Protein AF-0000000073189673 (afdb_homodimer)

pLDDT: mean 89.84, std 14.2, range [26.61, 98.94]

Foldseek 3Di:
DDPPDDPDPVVVVVVVVVVVVVVVVCVVPPVVVCVVDQDFAQQAQAEEEEEPLLFFLNLLLQLCCFQVRNYAYEYEYQDPVSQVVSQVVSVVNPGHYHYQHADLLDLVRLLVVLVCQCPDPSHHAHAEYEYDWAAAQFDAPVPQDPVNLVVRCSTLASSLVSNCVNHVVSCQVVLHHEYEYEAALLLQDPDHRCPRPSVSSVNVVVVQVVVVVVCVVVVRNYFYEYEYEYAEDTPNVVVVQKAKDWPVDHHHYSNVSSVQVSRCVRSSPRYHYVPPCSCCVRPPVSVVDDPVVVVVVCVHGVTDIDRHPVVVVVVVVVVD/DDPPDDPDPVVVVVVVVVVVVVVVVCCVPPVVVCVVDQDFAQQAQAEEEEEPLLFFLNLLLQLCCFQVRNYAYEYEYQDPVSQVVSQVVSVVNPGHYHYQHADLLDLVRLLVVLVCQCPDPSHHAHAEYEYDWAAAQFDAPVPQDPVNLVVRCSTLASSLVSNCVNHVVSCQVVLHHEYEYEAALLLQDPDHRCPRPSVSSVNVVVVQVVVVVVCVVVVRNYFYEYEYEYAEPTPNVVVVQKAKDWPVDHHHYSNVSSVQVSRCVRSSPRYHYVPPCSCCVRPPVSVVDDPVVVVVVCVHGVTDIDRHPVVVVVVVVVVD

Organism: Anisakis simplex (NCBI:txid6269)

Structure (mmCIF, N/CA/C/O backbone):
data_AF-0000000073189673-model_v1
#
loop_
_entity.id
_entity.type
_entity.pdbx_description
1 polymer 'Epidermal retinol dehydrogenase 2 (inferred by orthology to a human protein)'
#
loop_
_atom_site.group_PDB
_atom_site.id
_atom_site.type_symbol
_atom_site.label_atom_id
_atom_site.label_alt_id
_atom_site.label_comp_id
_atom_site.label_asym_id
_atom_site.label_entity_id
_atom_site.label_seq_id
_atom_site.pdbx_PDB_ins_code
_atom_site.Cartn_x
_atom_site.Cartn_y
_atom_site.Cartn_z
_atom_site.occupancy
_atom_site.B_iso_or_equiv
_atom_site.auth_seq_id
_atom_site.auth_comp_id
_atom_site.auth_asym_id
_atom_site.auth_atom_id
_atom_site.pdbx_PDB_model_num
ATOM 1 N N . MET A 1 1 ? -36.469 3.191 10.766 1 26.61 1 MET A N 1
ATOM 2 C CA . MET A 1 1 ? -35.25 3.543 10.055 1 26.61 1 MET A CA 1
ATOM 3 C C . MET A 1 1 ? -34.031 2.955 10.75 1 26.61 1 MET A C 1
ATOM 5 O O . MET A 1 1 ? -33.594 3.457 11.789 1 26.61 1 MET A O 1
ATOM 9 N N . GLY A 1 2 ? -33.844 1.738 10.938 1 35.44 2 GLY A N 1
ATOM 10 C CA . GLY A 1 2 ? -33.188 1.051 12.031 1 35.44 2 GLY A CA 1
ATOM 11 C C . GLY A 1 2 ? -31.672 1.286 12.039 1 35.44 2 GLY A C 1
ATOM 12 O O . GLY A 1 2 ? -31.016 1.119 11.023 1 35.44 2 GLY A O 1
ATOM 13 N N . THR A 1 3 ? -31.156 2.203 12.758 1 42.62 3 THR A N 1
ATOM 14 C CA . THR A 1 3 ? -29.797 2.625 13.086 1 42.62 3 THR A CA 1
ATOM 15 C C . THR A 1 3 ? -28.859 1.422 13.172 1 42.62 3 THR A C 1
ATOM 17 O O . THR A 1 3 ? -29.078 0.514 13.977 1 42.62 3 THR A O 1
ATOM 20 N N . ILE A 1 4 ? -28.547 0.906 12.031 1 51.66 4 ILE A N 1
ATOM 21 C CA . ILE A 1 4 ? -27.641 -0.232 12.07 1 51.66 4 ILE A CA 1
ATOM 22 C C . ILE A 1 4 ? -26.547 0.01 13.117 1 51.66 4 ILE A C 1
ATOM 24 O O . ILE A 1 4 ? -25.672 0.844 12.922 1 51.66 4 ILE A O 1
ATOM 28 N N . SER A 1 5 ? -27.031 0.071 14.414 1 60.03 5 SER A N 1
ATOM 29 C CA . SER A 1 5 ? -26.297 0.373 15.633 1 60.03 5 SER A CA 1
ATOM 30 C C . SER A 1 5 ? -25.359 -0.768 16 1 60.03 5 SER A C 1
ATOM 32 O O . SER A 1 5 ? -25.578 -1.916 15.617 1 60.03 5 SER A O 1
ATOM 34 N N . ARG A 1 6 ? -24.281 -0.411 16.609 1 69.31 6 ARG A N 1
ATOM 35 C CA . ARG A 1 6 ? -23.344 -1.297 17.281 1 69.31 6 ARG A CA 1
ATOM 36 C C . ARG A 1 6 ? -24.078 -2.279 18.188 1 69.31 6 ARG A C 1
ATOM 38 O O . ARG A 1 6 ? -25.125 -1.954 18.75 1 69.31 6 ARG A O 1
ATOM 45 N N . GLU A 1 7 ? -23.719 -3.623 18.141 1 75.06 7 GLU A N 1
ATOM 46 C CA . GLU A 1 7 ? -24.25 -4.621 19.062 1 75.06 7 GLU A CA 1
ATOM 47 C C . GLU A 1 7 ? -24.047 -4.184 20.516 1 75.06 7 GLU A C 1
ATOM 49 O O . GLU A 1 7 ? -23.109 -3.443 20.828 1 75.06 7 GLU A O 1
ATOM 54 N N . PRO A 1 8 ? -24.938 -4.531 21.312 1 83.31 8 PRO A N 1
ATOM 55 C CA . PRO A 1 8 ? -24.75 -4.223 22.734 1 83.31 8 PRO A CA 1
ATOM 56 C C . PRO A 1 8 ? -23.422 -4.738 23.281 1 83.31 8 PRO A C 1
ATOM 58 O O . PRO A 1 8 ? -22.906 -5.746 22.797 1 83.31 8 PRO A O 1
ATOM 61 N N . VAL A 1 9 ? -22.922 -4.141 24.25 1 84.44 9 VAL A N 1
ATOM 62 C CA . VAL A 1 9 ? -21.578 -4.371 24.797 1 84.44 9 VAL A CA 1
ATOM 63 C C . VAL A 1 9 ? -21.453 -5.816 25.266 1 84.44 9 VAL A C 1
ATOM 65 O O . VAL A 1 9 ? -20.438 -6.473 25.016 1 84.44 9 VAL A O 1
ATOM 68 N N . LEU A 1 10 ? -22.469 -6.363 25.922 1 86.94 10 LEU A N 1
ATOM 69 C CA . LEU A 1 10 ? -22.406 -7.723 26.453 1 86.94 10 LEU A CA 1
ATOM 70 C C . LEU A 1 10 ? -22.328 -8.742 25.312 1 86.94 10 LEU A C 1
ATOM 72 O O . LEU A 1 10 ? -21.609 -9.734 25.422 1 86.94 10 LEU A O 1
ATOM 76 N N . LYS A 1 11 ? -23.109 -8.453 24.344 1 87.31 11 LYS A N 1
ATOM 77 C CA . LYS A 1 11 ? -23.062 -9.336 23.188 1 87.31 11 LYS A CA 1
ATOM 78 C C . LYS A 1 11 ? -21.688 -9.273 22.516 1 87.31 11 LYS A C 1
ATOM 80 O O . LYS A 1 11 ? -21.172 -10.289 22.062 1 87.31 11 LYS A O 1
ATOM 85 N N . ARG A 1 12 ? -21.094 -8.094 22.469 1 87.12 12 ARG A N 1
ATOM 86 C CA . ARG A 1 12 ? -19.781 -7.934 21.875 1 87.12 12 ARG A CA 1
ATOM 87 C C . ARG A 1 12 ? -18.719 -8.695 22.656 1 87.12 12 ARG A C 1
ATOM 89 O O . ARG A 1 12 ? -17.859 -9.352 22.078 1 87.12 12 ARG A O 1
ATOM 96 N N . ILE A 1 13 ? -18.844 -8.656 23.906 1 88.12 13 ILE A N 1
ATOM 97 C CA . ILE A 1 13 ? -17.906 -9.359 24.781 1 88.12 13 ILE A CA 1
ATOM 98 C C . ILE A 1 13 ? -18.031 -10.867 24.562 1 88.12 13 ILE A C 1
ATOM 100 O O . ILE A 1 13 ? -17.031 -11.562 24.422 1 88.12 13 ILE A O 1
ATOM 104 N N . PHE A 1 14 ? -19.281 -11.297 24.516 1 88.25 14 PHE A N 1
ATOM 105 C CA . PHE A 1 14 ? -19.547 -12.711 24.266 1 88.25 14 PHE A CA 1
ATOM 106 C C . PHE A 1 14 ? -18.953 -13.141 22.922 1 88.25 14 PHE A C 1
ATOM 108 O O . PHE A 1 14 ? -18.328 -14.195 22.828 1 88.25 14 PHE A O 1
ATOM 115 N N . MET A 1 15 ? -19.125 -12.297 21.969 1 87.88 15 MET A N 1
ATOM 116 C CA . MET A 1 15 ? -18.625 -12.602 20.641 1 87.88 15 MET A CA 1
ATOM 117 C C . MET A 1 15 ? -17.109 -12.688 20.625 1 87.88 15 MET A C 1
ATOM 119 O O . MET A 1 15 ? -16.531 -13.547 19.953 1 87.88 15 MET A O 1
ATOM 123 N N . VAL A 1 16 ? -16.438 -11.852 21.375 1 87.56 16 VAL A N 1
ATOM 124 C CA . VAL A 1 16 ? -14.977 -11.828 21.438 1 87.56 16 VAL A CA 1
ATOM 125 C C . VAL A 1 16 ? -14.469 -13.094 22.141 1 87.56 16 VAL A C 1
ATOM 127 O O . VAL A 1 16 ? -13.484 -13.688 21.703 1 87.56 16 VAL A O 1
ATOM 130 N N . ILE A 1 17 ? -15.188 -13.516 23.125 1 88.44 17 ILE A N 1
ATOM 131 C CA . ILE A 1 17 ? -14.812 -14.719 23.859 1 88.44 17 ILE A CA 1
ATOM 132 C C . ILE A 1 17 ? -14.969 -15.938 22.953 1 88.44 17 ILE A C 1
ATOM 134 O O . ILE A 1 17 ? -14.062 -16.781 22.859 1 88.44 17 ILE A O 1
ATOM 138 N N . CYS A 1 18 ? -16.094 -15.992 22.297 1 89.69 18 CYS A N 1
ATOM 139 C CA . CYS A 1 18 ? -16.328 -17.094 21.375 1 89.69 18 CYS A CA 1
ATOM 140 C C . CYS A 1 18 ? -15.258 -17.109 20.281 1 89.69 18 CYS A C 1
ATOM 142 O O . CYS A 1 18 ? -14.781 -18.172 19.891 1 89.69 18 CYS A O 1
ATOM 144 N N . PHE A 1 19 ? -14.906 -15.953 19.875 1 89.25 19 PHE A N 1
ATOM 145 C CA . PHE A 1 19 ? -13.891 -15.852 18.828 1 89.25 19 PHE A CA 1
ATOM 146 C C . PHE A 1 19 ? -12.539 -16.328 19.344 1 89.25 19 PHE A C 1
ATOM 148 O O . PHE A 1 19 ? -11.766 -16.938 18.609 1 89.25 19 PHE A O 1
ATOM 155 N N . ALA A 1 20 ? -12.242 -15.984 20.531 1 89.5 20 ALA A N 1
ATOM 156 C CA . ALA A 1 20 ? -10.977 -16.422 21.109 1 89.5 20 ALA A CA 1
ATOM 157 C C . ALA A 1 20 ? -10.867 -17.938 21.109 1 89.5 20 ALA A C 1
ATOM 159 O O . ALA A 1 20 ? -9.812 -18.5 20.797 1 89.5 20 ALA A O 1
ATOM 160 N N . PHE A 1 21 ? -11.953 -18.594 21.375 1 89.69 21 PHE A N 1
ATOM 161 C CA . PHE A 1 21 ? -11.969 -20.047 21.344 1 89.69 21 PHE A CA 1
ATOM 162 C C . PHE A 1 21 ? -11.836 -20.562 19.922 1 89.69 21 PHE A C 1
ATOM 164 O O . PHE A 1 21 ? -11.109 -21.531 19.656 1 89.69 21 PHE A O 1
ATOM 171 N N . GLN A 1 22 ? -12.562 -19.922 19.125 1 89 22 GLN A N 1
ATOM 172 C CA . GLN A 1 22 ? -12.469 -20.297 17.719 1 89 22 GLN A CA 1
ATOM 173 C C . GLN A 1 22 ? -11.047 -20.094 17.188 1 89 22 GLN A C 1
ATOM 175 O O . GLN A 1 22 ? -10.555 -20.891 16.391 1 89 22 GLN A O 1
ATOM 180 N N . TYR A 1 23 ? -10.438 -19.031 17.562 1 88.56 23 TYR A N 1
ATOM 181 C CA . TYR A 1 23 ? -9.07 -18.719 17.156 1 88.56 23 TYR A CA 1
ATOM 182 C C . TYR A 1 23 ? -8.109 -19.828 17.578 1 88.56 23 TYR A C 1
ATOM 184 O O . TYR A 1 23 ? -7.316 -20.312 16.766 1 88.56 23 TYR A O 1
ATOM 192 N N . VAL A 1 24 ? -8.211 -20.172 18.797 1 88.12 24 VAL A N 1
ATOM 193 C CA . VAL A 1 24 ? -7.336 -21.219 19.328 1 88.12 24 VAL A CA 1
ATOM 194 C C . VAL A 1 24 ? -7.609 -22.531 18.609 1 88.12 24 VAL A C 1
ATOM 196 O O . VAL A 1 24 ? -6.676 -23.266 18.281 1 88.12 24 VAL A O 1
ATOM 199 N N . TYR A 1 25 ? -8.867 -22.812 18.375 1 88.81 25 TYR A N 1
ATOM 200 C CA . TYR A 1 25 ? -9.242 -24.031 17.656 1 88.81 25 TYR A CA 1
ATOM 201 C C . TYR A 1 25 ? -8.625 -24.062 16.266 1 88.81 25 TYR A C 1
ATOM 203 O O . TYR A 1 25 ? -8.039 -25.062 15.859 1 88.81 25 TYR A O 1
ATOM 211 N N . ILE A 1 26 ? -8.695 -22.969 15.617 1 87.75 26 ILE A N 1
ATOM 212 C CA . ILE A 1 26 ? -8.18 -22.891 14.258 1 87.75 26 ILE A CA 1
ATOM 213 C C . ILE A 1 26 ? -6.66 -23.016 14.273 1 87.75 26 ILE A C 1
ATOM 215 O O . ILE A 1 26 ? -6.078 -23.719 13.453 1 87.75 26 ILE A O 1
ATOM 219 N N . LEU A 1 27 ? -6.035 -22.344 15.18 1 85.81 27 LEU A N 1
ATOM 220 C CA . LEU A 1 27 ? -4.582 -22.375 15.289 1 85.81 27 LEU A CA 1
ATOM 221 C C . LEU A 1 27 ? -4.086 -23.797 15.539 1 85.81 27 LEU A C 1
ATOM 223 O O . LEU A 1 27 ? -3.145 -24.25 14.891 1 85.81 27 LEU A O 1
ATOM 227 N N . LEU A 1 28 ? -4.77 -24.516 16.391 1 85.62 28 LEU A N 1
ATOM 228 C CA . LEU A 1 28 ? -4.293 -25.812 16.844 1 85.62 28 LEU A CA 1
ATOM 229 C C . LEU A 1 28 ? -4.668 -26.906 15.852 1 85.62 28 LEU A C 1
ATOM 231 O O . LEU A 1 28 ? -3.895 -27.844 15.617 1 85.62 28 LEU A O 1
ATOM 235 N N . PHE A 1 29 ? -5.824 -26.781 15.195 1 86.06 29 PHE A N 1
ATOM 236 C CA . PHE A 1 29 ? -6.336 -27.938 14.469 1 86.06 29 PHE A CA 1
ATOM 237 C C . PHE A 1 29 ? -6.301 -27.688 12.961 1 86.06 29 PHE A C 1
ATOM 239 O O . PHE A 1 29 ? -6.422 -28.609 12.172 1 86.06 29 PHE A O 1
ATOM 246 N N . ARG A 1 30 ? -6.094 -26.531 12.586 1 81.62 30 ARG A N 1
ATOM 247 C CA . ARG A 1 30 ? -6.047 -26.25 11.148 1 81.62 30 ARG A CA 1
ATOM 248 C C . ARG A 1 30 ? -4.672 -25.734 10.734 1 81.62 30 ARG A C 1
ATOM 250 O O . ARG A 1 30 ? -4.059 -26.266 9.812 1 81.62 30 ARG A O 1
ATOM 257 N N . GLU A 1 31 ? -4.09 -24.812 11.469 1 83.88 31 GLU A N 1
ATOM 258 C CA . GLU A 1 31 ? -2.85 -24.172 11.055 1 83.88 31 GLU A CA 1
ATOM 259 C C . GLU A 1 31 ? -1.63 -24.969 11.484 1 83.88 31 GLU A C 1
ATOM 261 O O . GLU A 1 31 ? -0.701 -25.172 10.703 1 83.88 31 GLU A O 1
ATOM 266 N N . LEU A 1 32 ? -1.619 -25.359 12.695 1 80.69 32 LEU A N 1
ATOM 267 C CA . LEU A 1 32 ? -0.454 -26.062 13.227 1 80.69 32 LEU A CA 1
ATOM 268 C C . LEU A 1 32 ? -0.157 -27.328 12.43 1 80.69 32 LEU A C 1
ATOM 270 O O . LEU A 1 32 ? 0.994 -27.578 12.062 1 80.69 32 LEU A O 1
ATOM 274 N N . PRO A 1 33 ? -1.146 -28.141 12.086 1 80.31 33 PRO A N 1
ATOM 275 C CA . PRO A 1 33 ? -0.862 -29.328 11.266 1 80.31 33 PRO A CA 1
ATOM 276 C C . PRO A 1 33 ? -0.281 -28.969 9.898 1 80.31 33 PRO A C 1
ATOM 278 O O . PRO A 1 33 ? 0.53 -29.719 9.352 1 80.31 33 PRO A O 1
ATOM 281 N N . LEU A 1 34 ? -0.663 -27.875 9.352 1 79.12 34 LEU A N 1
ATOM 282 C CA . LEU A 1 34 ? -0.194 -27.438 8.039 1 79.12 34 LEU A CA 1
ATOM 283 C C . LEU A 1 34 ? 1.292 -27.094 8.078 1 79.12 34 LEU A C 1
ATOM 285 O O . LEU A 1 34 ? 1.973 -27.156 7.051 1 79.12 34 LEU A O 1
ATOM 289 N N . LEU A 1 35 ? 1.753 -26.688 9.227 1 75.88 35 LEU A N 1
ATOM 290 C CA . LEU A 1 35 ? 3.17 -26.391 9.398 1 75.88 35 LEU A CA 1
ATOM 291 C C . LEU A 1 35 ? 4.012 -27.656 9.266 1 75.88 35 LEU A C 1
ATOM 293 O O . LEU A 1 35 ? 5.168 -27.594 8.844 1 75.88 35 LEU A O 1
ATOM 297 N N . PHE A 1 36 ? 3.379 -28.781 9.594 1 77.06 36 PHE A N 1
ATOM 298 C CA . PHE A 1 36 ? 4.121 -30.047 9.602 1 77.06 36 PHE A CA 1
ATOM 299 C C . PHE A 1 36 ? 3.869 -30.828 8.32 1 77.06 36 PHE A C 1
ATOM 301 O O . PHE A 1 36 ? 4.73 -31.594 7.879 1 77.06 36 PHE A O 1
ATOM 308 N N . TYR A 1 37 ? 2.646 -30.625 7.844 1 74.5 37 TYR A N 1
ATOM 309 C CA . TYR A 1 37 ? 2.354 -31.422 6.656 1 74.5 37 TYR A CA 1
ATOM 310 C C . TYR A 1 37 ? 1.505 -30.641 5.668 1 74.5 37 TYR A C 1
ATOM 312 O O . TYR A 1 37 ? 0.364 -30.281 5.965 1 74.5 37 TYR A O 1
ATOM 320 N N . SER A 1 38 ? 2.125 -30.031 4.793 1 75.44 38 SER A N 1
ATOM 321 C CA . SER A 1 38 ? 1.361 -29.438 3.703 1 75.44 38 SER A CA 1
ATOM 322 C C . SER A 1 38 ? 1.693 -30.109 2.369 1 75.44 38 SER A C 1
ATOM 324 O O . SER A 1 38 ? 2.83 -30.031 1.9 1 75.44 38 SER A O 1
ATOM 326 N N . ALA A 1 39 ? 0.691 -30.766 1.863 1 87.25 39 ALA A N 1
ATOM 327 C CA . ALA A 1 39 ? 0.883 -31.5 0.61 1 87.25 39 ALA A CA 1
ATOM 328 C C . ALA A 1 39 ? 0.93 -30.531 -0.576 1 87.25 39 ALA A C 1
ATOM 330 O O . ALA A 1 39 ? 0.184 -29.562 -0.62 1 87.25 39 ALA A O 1
ATOM 331 N N . ARG A 1 40 ? 1.837 -30.797 -1.464 1 94.19 40 ARG A N 1
ATOM 332 C CA . ARG A 1 40 ? 1.953 -30.062 -2.715 1 94.19 40 ARG A CA 1
ATOM 333 C C . ARG A 1 40 ? 0.941 -30.562 -3.742 1 94.19 40 ARG A C 1
ATOM 335 O O . ARG A 1 40 ? 0.808 -31.766 -3.957 1 94.19 40 ARG A O 1
ATOM 342 N N . LYS A 1 41 ? 0.231 -29.703 -4.309 1 96.75 41 LYS A N 1
ATOM 343 C CA . LYS A 1 41 ? -0.631 -30.125 -5.406 1 96.75 41 LYS A CA 1
ATOM 344 C C . LYS A 1 41 ? 0.177 -30.344 -6.684 1 96.75 41 LYS A C 1
ATOM 346 O O . LYS A 1 41 ? 1.234 -29.734 -6.871 1 96.75 41 LYS A O 1
ATOM 351 N N . SER A 1 42 ? -0.334 -31.219 -7.496 1 98.06 42 SER A N 1
ATOM 352 C CA . SER A 1 42 ? 0.242 -31.406 -8.82 1 98.06 42 SER A CA 1
ATOM 353 C C . SER A 1 42 ? -0.294 -30.359 -9.805 1 98.06 42 SER A C 1
ATOM 355 O O . SER A 1 42 ? -1.478 -30.016 -9.773 1 98.06 42 SER A O 1
ATOM 357 N N . VAL A 1 43 ? 0.59 -29.906 -10.664 1 98.5 43 VAL A N 1
ATOM 358 C CA . VAL A 1 43 ? 0.158 -2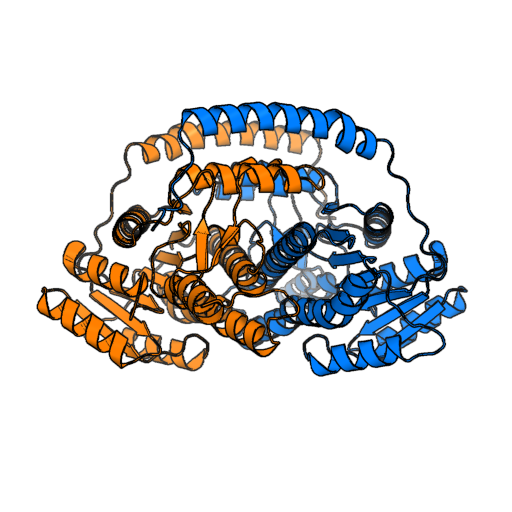8.969 -11.688 1 98.5 43 VAL A CA 1
ATOM 359 C C . VAL A 1 43 ? 0.536 -29.5 -13.07 1 98.5 43 VAL A C 1
ATOM 361 O O . VAL A 1 43 ? 0.716 -28.719 -14.016 1 98.5 43 VAL A O 1
ATOM 364 N N . THR A 1 44 ? 0.711 -30.812 -13.109 1 98.5 44 THR A N 1
ATOM 365 C CA . THR A 1 44 ? 1.03 -31.453 -14.383 1 98.5 44 THR A CA 1
ATOM 366 C C . THR A 1 44 ? -0.019 -31.125 -15.438 1 98.5 44 THR A C 1
ATOM 368 O O . THR A 1 44 ? -1.217 -31.297 -15.211 1 98.5 44 THR A O 1
ATOM 371 N N . ASN A 1 45 ? 0.377 -30.531 -16.531 1 98 45 ASN A N 1
ATOM 372 C CA . ASN A 1 45 ? -0.415 -30.188 -17.703 1 98 45 ASN A CA 1
ATOM 373 C C . ASN A 1 45 ? -1.363 -29.031 -17.422 1 98 45 ASN A C 1
ATOM 375 O O . ASN A 1 45 ? -2.258 -28.734 -18.219 1 98 45 ASN A O 1
ATOM 379 N N . GLN A 1 46 ? -1.271 -28.422 -16.203 1 98.38 46 GLN A N 1
ATOM 380 C CA . GLN A 1 46 ? -2.029 -27.203 -15.938 1 98.38 46 GLN A CA 1
ATOM 381 C C . GLN A 1 46 ? -1.358 -25.984 -16.562 1 98.38 46 GLN A C 1
ATOM 383 O O . GLN A 1 46 ? -0.151 -26 -16.812 1 98.38 46 GLN A O 1
ATOM 388 N N . ILE A 1 47 ? -2.105 -24.984 -16.812 1 98.81 47 ILE A N 1
ATOM 389 C CA . ILE A 1 47 ? -1.591 -23.797 -17.484 1 98.81 47 ILE A CA 1
ATOM 390 C C . ILE A 1 47 ? -1.226 -22.75 -16.438 1 98.81 47 ILE A C 1
ATOM 392 O O . ILE A 1 47 ? -2.07 -22.328 -15.648 1 98.81 47 ILE A O 1
ATOM 396 N N . VAL A 1 48 ? 0.043 -22.328 -16.438 1 98.94 48 VAL A N 1
ATOM 397 C CA . VAL A 1 48 ? 0.577 -21.297 -15.539 1 98.94 48 VAL A CA 1
ATOM 398 C C . VAL A 1 48 ? 1 -20.078 -16.344 1 98.94 48 VAL A C 1
ATOM 400 O O . VAL A 1 48 ? 1.842 -20.172 -17.25 1 98.94 48 VAL A O 1
ATOM 403 N N . VAL A 1 49 ? 0.382 -18.938 -16.078 1 98.94 49 VAL A N 1
ATOM 404 C CA . VAL A 1 49 ? 0.746 -17.688 -16.719 1 98.94 49 VAL A CA 1
ATOM 405 C C . VAL A 1 49 ? 1.659 -16.875 -15.812 1 98.94 49 VAL A C 1
ATOM 407 O O . VAL A 1 49 ? 1.364 -16.703 -14.625 1 98.94 49 VAL A O 1
ATOM 410 N N . ILE A 1 50 ? 2.779 -16.406 -16.344 1 98.94 50 ILE A N 1
ATOM 411 C CA . ILE A 1 50 ? 3.732 -15.609 -15.578 1 98.94 50 ILE A CA 1
ATOM 412 C C . ILE A 1 50 ? 4.004 -14.289 -16.312 1 98.94 50 ILE A C 1
ATOM 414 O O . ILE A 1 50 ? 4.527 -14.289 -17.422 1 98.94 50 ILE A O 1
ATOM 418 N N . THR A 1 51 ? 3.66 -13.156 -15.703 1 98.81 51 THR A N 1
ATOM 419 C CA . THR A 1 51 ? 4.07 -11.867 -16.266 1 98.81 51 THR A CA 1
ATOM 420 C C . THR A 1 51 ? 5.516 -11.555 -15.891 1 98.81 51 THR A C 1
ATOM 422 O O . THR A 1 51 ? 5.961 -11.867 -14.781 1 98.81 51 THR A O 1
ATOM 425 N N . GLY A 1 52 ? 6.215 -10.938 -16.812 1 97.38 52 GLY A N 1
ATOM 426 C CA . GLY A 1 52 ? 7.629 -10.703 -16.562 1 97.38 52 GLY A CA 1
ATOM 427 C C . GLY A 1 52 ? 8.438 -11.984 -16.453 1 97.38 52 GLY A C 1
ATOM 428 O O . GLY A 1 52 ? 9.297 -12.109 -15.578 1 97.38 52 GLY A O 1
ATOM 429 N N . GLY A 1 53 ? 8.133 -12.93 -17.266 1 96.25 53 GLY A N 1
ATOM 430 C CA . GLY A 1 53 ? 8.742 -14.25 -17.156 1 96.25 53 GLY A CA 1
ATOM 431 C C . GLY A 1 53 ? 10.008 -14.391 -17.969 1 96.25 53 GLY A C 1
ATOM 432 O O . GLY A 1 53 ? 10.594 -15.469 -18.031 1 96.25 53 GLY A O 1
ATOM 433 N N . GLY A 1 54 ? 10.453 -13.305 -18.594 1 94.44 54 GLY A N 1
ATOM 434 C CA . GLY A 1 54 ? 11.57 -13.391 -19.531 1 94.44 54 GLY A CA 1
ATOM 435 C C . GLY A 1 54 ? 12.922 -13.281 -18.859 1 94.44 54 GLY A C 1
ATOM 436 O O . GLY A 1 54 ? 13.945 -13.633 -19.453 1 94.44 54 GLY A O 1
ATOM 437 N N . ARG A 1 55 ? 12.977 -12.812 -17.609 1 90.81 55 ARG A N 1
ATOM 438 C CA . ARG A 1 55 ? 14.266 -12.656 -16.938 1 90.81 55 ARG A CA 1
ATOM 439 C C . ARG A 1 55 ? 14.109 -12.773 -15.422 1 90.81 55 ARG A C 1
ATOM 441 O O . ARG A 1 55 ? 12.984 -12.844 -14.914 1 90.81 55 ARG A O 1
ATOM 448 N N . GLY A 1 56 ? 15.195 -12.984 -14.781 1 92.69 56 GLY A N 1
ATOM 449 C CA . GLY A 1 56 ? 15.242 -12.938 -13.328 1 92.69 56 GLY A CA 1
ATOM 450 C C . GLY A 1 56 ? 14.367 -13.984 -12.672 1 92.69 56 GLY A C 1
ATOM 451 O O . GLY A 1 56 ? 14.445 -15.172 -13.008 1 92.69 56 GLY A O 1
ATOM 452 N N . LEU A 1 57 ? 13.656 -13.539 -11.68 1 95.56 57 LEU A N 1
ATOM 453 C CA . LEU A 1 57 ? 12.797 -14.43 -10.914 1 95.56 57 LEU A CA 1
ATOM 454 C C . LEU A 1 57 ? 11.734 -15.062 -11.812 1 95.56 57 LEU A C 1
ATOM 456 O O . LEU A 1 57 ? 11.453 -16.266 -11.695 1 95.56 57 LEU A O 1
ATOM 460 N N . GLY A 1 58 ? 11.156 -14.297 -12.734 1 97.62 58 GLY A N 1
ATOM 461 C CA . GLY A 1 58 ? 10.148 -14.812 -13.648 1 97.62 58 GLY A CA 1
ATOM 462 C C . GLY A 1 58 ? 10.641 -15.961 -14.5 1 97.62 58 GLY A C 1
ATOM 463 O O . GLY A 1 58 ? 9.953 -16.969 -14.656 1 97.62 58 GLY A O 1
ATOM 464 N N . LYS A 1 59 ? 11.82 -15.781 -15.016 1 97.56 59 LYS A N 1
ATOM 465 C CA . LYS A 1 59 ? 12.422 -16.844 -15.812 1 97.56 59 LYS A CA 1
ATOM 466 C C . LYS A 1 59 ? 12.68 -18.094 -14.969 1 97.56 59 LYS A C 1
ATOM 468 O O . LYS A 1 59 ? 12.422 -19.203 -15.422 1 97.56 59 LYS A O 1
ATOM 473 N N . GLY A 1 60 ? 13.203 -17.859 -13.773 1 97.81 60 GLY A N 1
ATOM 474 C CA . GLY A 1 60 ? 13.438 -18.984 -12.875 1 97.81 60 GLY A CA 1
ATOM 475 C C . GLY A 1 60 ? 12.172 -19.75 -12.539 1 97.81 60 GLY A C 1
ATOM 476 O O . GLY A 1 60 ? 12.18 -20.984 -12.539 1 97.81 60 GLY A O 1
ATOM 477 N N . LEU A 1 61 ? 11.086 -19.031 -12.305 1 98.69 61 LEU A N 1
ATOM 478 C CA . LEU A 1 61 ? 9.812 -19.672 -12 1 98.69 61 LEU A CA 1
ATOM 479 C C . LEU A 1 61 ? 9.273 -20.406 -13.227 1 98.69 61 LEU A C 1
ATOM 481 O O . LEU A 1 61 ? 8.758 -21.516 -13.109 1 98.69 61 LEU A O 1
ATOM 485 N N . ALA A 1 62 ? 9.398 -19.75 -14.375 1 98.81 62 ALA A N 1
ATOM 486 C CA . ALA A 1 62 ? 8.938 -20.391 -15.609 1 98.81 62 ALA A CA 1
ATOM 487 C C . ALA A 1 62 ? 9.625 -21.734 -15.828 1 98.81 62 ALA A C 1
ATOM 489 O O . ALA A 1 62 ? 8.969 -22.734 -16.109 1 98.81 62 ALA A O 1
ATOM 490 N N . LYS A 1 63 ? 10.93 -21.766 -15.656 1 98.62 63 LYS A N 1
ATOM 491 C CA . LYS A 1 63 ? 11.703 -23 -15.828 1 98.62 63 LYS A CA 1
ATOM 492 C C . LYS A 1 63 ? 11.297 -24.047 -14.805 1 98.62 63 LYS A C 1
ATOM 494 O O . LYS A 1 63 ? 11.094 -25.219 -15.164 1 98.62 63 LYS A O 1
ATOM 499 N N . GLN A 1 64 ? 11.188 -23.609 -13.586 1 98.75 64 GLN A N 1
ATOM 500 C CA . GLN A 1 64 ? 10.836 -24.531 -12.516 1 98.75 64 GLN A CA 1
ATOM 501 C C . GLN A 1 64 ? 9.469 -25.172 -12.766 1 98.75 64 GLN A C 1
ATOM 503 O O . GLN A 1 64 ? 9.328 -26.391 -12.672 1 98.75 64 GLN A O 1
ATOM 508 N N . PHE A 1 65 ? 8.453 -24.438 -13.109 1 98.88 65 PHE A N 1
ATOM 509 C CA . PHE A 1 65 ? 7.098 -24.938 -13.297 1 98.88 65 PHE A CA 1
ATOM 510 C C . PHE A 1 65 ? 7.012 -25.828 -14.531 1 98.88 65 PHE A C 1
ATOM 512 O O . PHE A 1 65 ? 6.32 -26.844 -14.523 1 98.88 65 PHE A O 1
ATOM 519 N N . ALA A 1 66 ? 7.73 -25.469 -15.57 1 98.81 66 ALA A N 1
ATOM 520 C CA . ALA A 1 66 ? 7.645 -26.203 -16.828 1 98.81 66 ALA A CA 1
ATOM 521 C C . ALA A 1 66 ? 8.422 -27.516 -16.75 1 98.81 66 ALA A C 1
ATOM 523 O O . ALA A 1 66 ? 7.926 -28.578 -17.172 1 98.81 66 ALA A O 1
ATOM 524 N N . ILE A 1 67 ? 9.641 -27.516 -16.172 1 98.56 67 ILE A N 1
ATOM 525 C CA . ILE A 1 67 ? 10.555 -28.641 -16.266 1 98.56 67 ILE A CA 1
ATOM 526 C C . ILE A 1 67 ? 10.336 -29.578 -15.078 1 98.56 67 ILE A C 1
ATOM 528 O O . ILE A 1 67 ? 10.188 -30.781 -15.25 1 98.56 67 ILE A O 1
ATOM 532 N N . LYS A 1 68 ? 10.25 -29 -13.883 1 98.31 68 LYS A N 1
ATOM 533 C CA . LYS A 1 68 ? 10.203 -29.828 -12.688 1 98.31 68 LYS A CA 1
ATOM 534 C C . LYS A 1 68 ? 8.766 -30.172 -12.305 1 98.31 68 LYS A C 1
ATOM 536 O O . LYS A 1 68 ? 8.484 -31.281 -11.836 1 98.31 68 LYS A O 1
ATOM 541 N N . GLU A 1 69 ? 7.812 -29.219 -12.531 1 98.62 69 GLU A N 1
ATOM 542 C CA . GLU A 1 69 ? 6.434 -29.453 -12.109 1 98.62 69 GLU A CA 1
ATOM 543 C C . GLU A 1 69 ? 5.555 -29.875 -13.281 1 98.62 69 GLU A C 1
ATOM 545 O O . GLU A 1 69 ? 4.375 -30.172 -13.102 1 98.62 69 GLU A O 1
ATOM 550 N N . HIS A 1 70 ? 6.082 -29.859 -14.5 1 98.62 70 HIS A N 1
ATOM 551 C CA . HIS A 1 70 ? 5.469 -30.375 -15.719 1 98.62 70 HIS A CA 1
ATOM 552 C C . HIS A 1 70 ? 4.203 -29.594 -16.062 1 98.62 70 HIS A C 1
ATOM 554 O O . HIS A 1 70 ? 3.223 -30.172 -16.547 1 98.62 70 HIS A O 1
ATOM 560 N N . ALA A 1 71 ? 4.141 -28.344 -15.703 1 98.81 71 ALA A N 1
ATOM 561 C CA . ALA A 1 71 ? 3.068 -27.453 -16.125 1 98.81 71 ALA A CA 1
ATOM 562 C C . ALA A 1 71 ? 3.312 -26.922 -17.547 1 98.81 71 ALA A C 1
ATOM 564 O O . ALA A 1 71 ? 4.414 -27.062 -18.078 1 98.81 71 ALA A O 1
ATOM 565 N N . ILE A 1 72 ? 2.301 -26.406 -18.172 1 98.88 72 ILE A N 1
ATOM 566 C CA . ILE A 1 72 ? 2.41 -25.625 -19.391 1 98.88 72 ILE A CA 1
ATOM 567 C C . ILE A 1 72 ? 2.496 -24.141 -19.047 1 98.88 72 ILE A C 1
ATOM 569 O O . ILE A 1 72 ? 1.545 -23.562 -18.516 1 98.88 72 ILE A O 1
ATOM 573 N N . VAL A 1 73 ? 3.631 -23.531 -19.422 1 98.88 73 VAL A N 1
ATOM 574 C CA . VAL A 1 73 ? 3.887 -22.172 -18.922 1 98.88 73 VAL A CA 1
ATOM 575 C C . VAL A 1 73 ? 3.699 -21.172 -20.062 1 98.88 73 VAL A C 1
ATOM 577 O O . VAL A 1 73 ? 4.215 -21.359 -21.156 1 98.88 73 VAL A O 1
ATOM 580 N N . CYS A 1 74 ? 2.904 -20.156 -19.844 1 98.94 74 CYS A N 1
ATOM 581 C CA . CYS A 1 74 ? 2.771 -19 -20.719 1 98.94 74 CYS A CA 1
ATOM 582 C C . CYS A 1 74 ? 3.531 -17.797 -20.172 1 98.94 74 CYS A C 1
ATOM 584 O O . CYS A 1 74 ? 3.168 -17.266 -19.125 1 98.94 74 CYS A O 1
ATOM 586 N N . ILE A 1 75 ? 4.555 -17.359 -20.891 1 98.81 75 ILE A N 1
ATOM 587 C CA . ILE A 1 75 ? 5.398 -16.25 -20.484 1 98.81 75 ILE A CA 1
ATOM 588 C C . ILE A 1 75 ? 4.918 -14.961 -21.156 1 98.81 75 ILE A C 1
ATOM 590 O O . ILE A 1 75 ? 4.906 -14.852 -22.375 1 98.81 75 ILE A O 1
ATOM 594 N N . LEU A 1 76 ? 4.465 -14.008 -20.375 1 98.81 76 LEU A N 1
ATOM 595 C CA . LEU A 1 76 ? 4.137 -12.664 -20.844 1 98.81 76 LEU A CA 1
ATOM 596 C C . LEU A 1 76 ? 5.254 -11.688 -20.5 1 98.81 76 LEU A C 1
ATOM 598 O O . LEU A 1 76 ? 5.629 -11.547 -19.328 1 98.81 76 LEU A O 1
ATOM 602 N N . ASP A 1 77 ? 5.773 -11.031 -21.469 1 98.38 77 ASP A N 1
ATOM 603 C CA . ASP A 1 77 ? 6.871 -10.094 -21.266 1 98.38 77 ASP A CA 1
ATOM 604 C C . ASP A 1 77 ? 6.941 -9.07 -22.391 1 98.38 77 ASP A C 1
ATOM 606 O O . ASP A 1 77 ? 6.535 -9.359 -23.531 1 98.38 77 ASP A O 1
ATOM 610 N N . ILE A 1 78 ? 7.445 -7.945 -22.062 1 97.81 78 ILE A N 1
ATOM 611 C CA . ILE A 1 78 ? 7.551 -6.895 -23.062 1 97.81 78 ILE A CA 1
ATOM 612 C C . ILE A 1 78 ? 8.781 -7.137 -23.938 1 97.81 78 ILE A C 1
ATOM 614 O O . ILE A 1 78 ? 8.812 -6.738 -25.109 1 97.81 78 ILE A O 1
ATOM 618 N N . ASN A 1 79 ? 9.797 -7.77 -23.391 1 97.12 79 ASN A N 1
ATOM 619 C CA . ASN A 1 79 ? 11.023 -8.062 -24.125 1 97.12 79 ASN A CA 1
ATOM 620 C C . ASN A 1 79 ? 10.922 -9.383 -24.891 1 97.12 79 ASN A C 1
ATOM 622 O O . ASN A 1 79 ? 11.055 -10.453 -24.297 1 97.12 79 ASN A O 1
ATOM 626 N N . GLU A 1 80 ? 10.844 -9.289 -26.109 1 97.62 80 GLU A N 1
ATOM 627 C CA . GLU A 1 80 ? 10.617 -10.461 -26.953 1 97.62 80 GLU A CA 1
ATOM 628 C C . GLU A 1 80 ? 11.828 -11.383 -26.969 1 97.62 80 GLU A C 1
ATOM 630 O O . GLU A 1 80 ? 11.68 -12.609 -26.875 1 97.62 80 GLU A O 1
ATOM 635 N N . ASN A 1 81 ? 12.984 -10.812 -27.031 1 97.56 81 ASN A N 1
ATOM 636 C CA . ASN A 1 81 ? 14.195 -11.625 -27.078 1 97.56 81 ASN A CA 1
ATOM 637 C C . ASN A 1 81 ? 14.375 -12.453 -25.812 1 97.56 81 ASN A C 1
ATOM 639 O O . ASN A 1 81 ? 14.633 -13.656 -25.891 1 97.56 81 ASN A O 1
ATOM 643 N N . ASP A 1 82 ? 14.234 -11.82 -24.672 1 95.81 82 ASP A N 1
ATOM 644 C CA . ASP A 1 82 ? 14.352 -12.516 -23.391 1 95.81 82 ASP A CA 1
ATOM 645 C C . ASP A 1 82 ? 13.289 -13.609 -23.266 1 95.81 82 ASP A C 1
ATOM 647 O O . ASP A 1 82 ? 13.578 -14.703 -22.781 1 95.81 82 ASP A O 1
ATOM 651 N N . GLY A 1 83 ? 12.086 -13.305 -23.703 1 97.75 83 GLY A N 1
ATOM 652 C CA . GLY A 1 83 ? 10.977 -14.25 -23.625 1 97.75 83 GLY A CA 1
ATOM 653 C C . GLY A 1 83 ? 11.172 -15.477 -24.484 1 97.75 83 GLY A C 1
ATOM 654 O O . GLY A 1 83 ? 10.992 -16.609 -24.031 1 97.75 83 GLY A O 1
ATOM 655 N N . LEU A 1 84 ? 11.594 -15.281 -25.703 1 98 84 LEU A N 1
ATOM 656 C CA . LEU A 1 84 ? 11.789 -16.375 -26.641 1 98 84 LEU A CA 1
ATOM 657 C C . LEU A 1 84 ? 12.977 -17.25 -26.219 1 98 84 LEU A C 1
ATOM 659 O O . LEU A 1 84 ? 12.945 -18.469 -26.391 1 98 84 LEU A O 1
ATOM 663 N N . GLU A 1 85 ? 13.969 -16.594 -25.719 1 97.56 85 GLU A N 1
ATOM 664 C CA . GLU A 1 85 ? 15.109 -17.344 -25.188 1 97.56 85 GLU A CA 1
ATOM 665 C C . GLU A 1 85 ? 14.688 -18.234 -24.031 1 97.56 85 GLU A C 1
ATOM 667 O O . GLU A 1 85 ? 15.109 -19.391 -23.953 1 97.56 85 GLU A O 1
ATOM 672 N N . SER A 1 86 ? 13.891 -17.688 -23.141 1 97.5 86 SER A N 1
ATOM 673 C CA . SER A 1 86 ? 13.391 -18.469 -22.016 1 97.5 86 SER A CA 1
ATOM 674 C C . SER A 1 86 ? 12.578 -19.672 -22.5 1 97.5 86 SER A C 1
ATOM 676 O O . SER A 1 86 ? 12.742 -20.781 -21.984 1 97.5 86 SER A O 1
ATOM 678 N N . VAL A 1 87 ? 11.75 -19.516 -23.484 1 98.5 87 VAL A N 1
ATOM 679 C CA . VAL A 1 87 ? 10.93 -20.594 -24.031 1 98.5 87 VAL A CA 1
ATOM 680 C C . VAL A 1 87 ? 11.82 -21.656 -24.656 1 98.5 87 VAL A C 1
ATOM 682 O O . VAL A 1 87 ? 11.625 -22.859 -24.438 1 98.5 87 VAL A O 1
ATOM 685 N N . SER A 1 88 ? 12.812 -21.203 -25.422 1 98.31 88 SER A N 1
ATOM 686 C CA . SER A 1 88 ? 13.719 -22.141 -26.078 1 98.31 88 SER A CA 1
ATOM 687 C C . SER A 1 88 ? 14.453 -23.016 -25.062 1 98.31 88 SER A C 1
ATOM 689 O O . SER A 1 88 ? 14.57 -24.219 -25.25 1 98.31 88 SER A O 1
ATOM 691 N N . GLU A 1 89 ? 14.93 -22.406 -24.047 1 97.94 89 GLU A N 1
ATOM 692 C CA . GLU A 1 89 ? 15.641 -23.141 -23 1 97.94 89 GLU A CA 1
ATOM 693 C C . GLU A 1 89 ? 14.734 -24.172 -22.328 1 97.94 89 GLU A C 1
ATOM 695 O O . GLU A 1 89 ? 15.164 -25.297 -22.062 1 97.94 89 GLU A O 1
ATOM 700 N N . ILE A 1 90 ? 13.516 -23.812 -22.078 1 98.56 90 ILE A N 1
ATOM 701 C CA . ILE A 1 90 ? 12.555 -24.688 -21.422 1 98.56 90 ILE A CA 1
ATOM 702 C C . ILE A 1 90 ? 12.227 -25.875 -22.328 1 98.56 90 ILE A C 1
ATOM 704 O O . ILE A 1 90 ? 12.25 -27.031 -21.875 1 98.56 90 ILE A O 1
ATOM 708 N N . VAL A 1 91 ? 11.977 -25.609 -23.594 1 98.38 91 VAL A N 1
ATOM 709 C CA . VAL A 1 91 ? 11.602 -26.656 -24.547 1 98.38 91 VAL A CA 1
ATOM 710 C C . VAL A 1 91 ? 12.773 -27.609 -24.766 1 98.38 91 VAL A C 1
ATOM 712 O O . VAL A 1 91 ? 12.586 -28.812 -24.844 1 98.38 91 VAL A O 1
ATOM 715 N N . ASP A 1 92 ? 13.945 -27.047 -24.812 1 98.25 92 ASP A N 1
ATOM 716 C CA . ASP A 1 92 ? 15.148 -27.844 -25 1 98.25 92 ASP A CA 1
ATOM 717 C C . ASP A 1 92 ? 15.336 -28.828 -23.844 1 98.25 92 ASP A C 1
ATOM 719 O O . ASP A 1 92 ? 15.914 -29.906 -24.031 1 98.25 92 ASP A O 1
ATOM 723 N N . GLU A 1 93 ? 14.844 -28.469 -22.719 1 98.06 93 GLU A N 1
ATOM 724 C CA . GLU A 1 93 ? 15 -29.328 -21.547 1 98.06 93 GLU A CA 1
ATOM 725 C C . GLU A 1 93 ? 13.773 -30.203 -21.344 1 98.06 93 GLU A C 1
ATOM 727 O O . GLU A 1 93 ? 13.648 -30.875 -20.297 1 98.06 93 GLU A O 1
ATOM 732 N N . GLY A 1 94 ? 12.797 -30.172 -22.25 1 97.88 94 GLY A N 1
ATOM 733 C CA . GLY A 1 94 ? 11.68 -31.109 -22.234 1 97.88 94 GLY A CA 1
ATOM 734 C C . GLY A 1 94 ? 10.414 -30.5 -21.656 1 97.88 94 GLY A C 1
ATOM 735 O O . GLY A 1 94 ? 9.414 -31.203 -21.484 1 97.88 94 GLY A O 1
ATOM 736 N N . GLY A 1 95 ? 10.445 -29.234 -21.328 1 98.44 95 GLY A N 1
ATOM 737 C CA . GLY A 1 95 ? 9.258 -28.578 -20.812 1 98.44 95 GLY A CA 1
ATOM 738 C C . GLY A 1 95 ? 8.383 -27.984 -21.906 1 98.44 95 GLY A C 1
ATOM 739 O O . GLY A 1 95 ? 8.719 -28.078 -23.078 1 98.44 95 GLY A O 1
ATOM 740 N N . GLN A 1 96 ? 7.254 -27.484 -21.516 1 98.56 96 GLN A N 1
ATOM 741 C CA . GLN A 1 96 ? 6.332 -26.797 -22.422 1 98.56 96 GLN A CA 1
ATOM 742 C C . GLN A 1 96 ? 6.156 -25.328 -22.031 1 98.56 96 GLN A C 1
ATOM 744 O O . GLN A 1 96 ? 5.82 -25.031 -20.891 1 98.56 96 GLN A O 1
ATOM 749 N N . ALA A 1 97 ? 6.398 -24.5 -22.953 1 98.69 97 ALA A N 1
ATOM 750 C CA . ALA A 1 97 ? 6.254 -23.062 -22.688 1 98.69 97 ALA A CA 1
ATOM 751 C C . ALA A 1 97 ? 5.898 -22.312 -23.969 1 98.69 97 ALA A C 1
ATOM 753 O O . ALA A 1 97 ? 6.273 -22.719 -25.062 1 98.69 97 ALA A O 1
ATOM 754 N N . TYR A 1 98 ? 5.176 -21.266 -23.844 1 98.62 98 TYR A N 1
ATOM 755 C CA . TYR A 1 98 ? 4.781 -20.344 -24.906 1 98.62 98 TYR A CA 1
ATOM 756 C C . TYR A 1 98 ? 5.09 -18.906 -24.516 1 98.62 98 TYR A C 1
ATOM 758 O O . TYR A 1 98 ? 5.02 -18.547 -23.344 1 98.62 98 TYR A O 1
ATOM 766 N N . PHE A 1 99 ? 5.445 -18.109 -25.5 1 98.56 99 PHE A N 1
ATOM 767 C CA . PHE A 1 99 ? 5.738 -16.703 -25.266 1 98.56 99 PHE A CA 1
ATOM 768 C C . PHE A 1 99 ? 4.656 -15.812 -25.859 1 98.56 99 PHE A C 1
ATOM 770 O O . PHE A 1 99 ? 4.172 -16.078 -26.969 1 98.56 99 PHE A O 1
ATOM 777 N N . PHE A 1 100 ? 4.234 -14.805 -25.172 1 98.62 100 PHE A N 1
ATOM 778 C CA . PHE A 1 100 ? 3.322 -13.758 -25.609 1 98.62 100 PHE A CA 1
ATOM 779 C C . PHE A 1 100 ? 3.904 -12.375 -25.312 1 98.62 100 PHE A C 1
ATOM 781 O O . PHE A 1 100 ? 4.184 -12.039 -24.172 1 98.62 100 PHE A O 1
ATOM 788 N N . LYS A 1 101 ? 4.152 -11.586 -26.344 1 98.56 101 LYS A N 1
ATOM 789 C CA . LYS A 1 101 ? 4.598 -10.211 -26.141 1 98.56 101 LYS A CA 1
ATOM 790 C C . LYS A 1 101 ? 3.516 -9.391 -25.438 1 98.56 101 LYS A C 1
ATOM 792 O O . LYS A 1 101 ? 2.383 -9.312 -25.922 1 98.56 101 LYS A O 1
ATOM 797 N N . CYS A 1 102 ? 3.906 -8.781 -24.312 1 98.62 102 CYS A N 1
ATOM 798 C CA . CYS A 1 102 ? 2.885 -8.125 -23.516 1 98.62 102 CYS A CA 1
ATOM 799 C C . CYS A 1 102 ? 3.471 -6.938 -22.75 1 98.62 102 CYS A C 1
ATOM 801 O O . CYS A 1 102 ? 4.457 -7.086 -22.031 1 98.62 102 CYS A O 1
ATOM 803 N N . ASP A 1 103 ? 2.924 -5.82 -22.969 1 98.69 103 ASP A N 1
ATOM 804 C CA . ASP A 1 103 ? 3.131 -4.684 -22.078 1 98.69 103 ASP A CA 1
ATOM 805 C C . ASP A 1 103 ? 2.074 -4.656 -20.969 1 98.69 103 ASP A C 1
ATOM 807 O O . ASP A 1 103 ? 0.933 -4.258 -21.203 1 98.69 103 ASP A O 1
ATOM 811 N N . VAL A 1 104 ? 2.498 -4.984 -19.766 1 98.69 104 VAL A N 1
ATOM 812 C CA . VAL A 1 104 ? 1.524 -5.16 -18.688 1 98.69 104 VAL A CA 1
ATOM 813 C C . VAL A 1 104 ? 0.938 -3.805 -18.297 1 98.69 104 VAL A C 1
ATOM 815 O O . VAL A 1 104 ? -0.098 -3.738 -17.641 1 98.69 104 VAL A O 1
ATOM 818 N N . SER A 1 105 ? 1.643 -2.691 -18.625 1 98.25 105 SER A N 1
ATOM 819 C CA . SER A 1 105 ? 1.14 -1.36 -18.312 1 98.25 105 SER A CA 1
ATOM 820 C C . SER A 1 105 ? 0.011 -0.951 -19.25 1 98.25 105 SER A C 1
ATOM 822 O O . SER A 1 105 ? -0.617 0.092 -19.047 1 98.25 105 SER A O 1
ATOM 824 N N . ASP A 1 106 ? -0.233 -1.723 -20.266 1 98.44 106 ASP A N 1
ATOM 825 C CA . ASP A 1 106 ? -1.31 -1.517 -21.234 1 98.44 106 ASP A CA 1
ATOM 826 C C . ASP A 1 106 ? -2.396 -2.578 -21.078 1 98.44 106 ASP A C 1
ATOM 828 O O . ASP A 1 106 ? -2.201 -3.734 -21.453 1 98.44 106 ASP A O 1
ATOM 832 N N . SER A 1 107 ? -3.545 -2.145 -20.594 1 98.31 107 SER A N 1
ATOM 833 C CA . SER A 1 107 ? -4.621 -3.082 -20.281 1 98.31 107 SER A CA 1
ATOM 834 C C . SER A 1 107 ? -5.047 -3.861 -21.531 1 98.31 107 SER A C 1
ATOM 836 O O . SER A 1 107 ? -5.367 -5.051 -21.438 1 98.31 107 SER A O 1
ATOM 838 N N . GLU A 1 108 ? -5.09 -3.242 -22.656 1 98.31 108 GLU A N 1
ATOM 839 C CA . GLU A 1 108 ? -5.492 -3.908 -23.891 1 98.31 108 GLU A CA 1
ATOM 840 C C . GLU A 1 108 ? -4.473 -4.969 -24.297 1 98.31 108 GLU A C 1
ATOM 842 O O . GLU A 1 108 ? -4.84 -6.016 -24.828 1 98.31 108 GLU A O 1
ATOM 847 N N . SER A 1 109 ? -3.213 -4.66 -24.078 1 98.62 109 SER A N 1
ATOM 848 C CA . SER A 1 109 ? -2.162 -5.633 -24.359 1 98.62 109 SER A CA 1
ATOM 849 C C . SER A 1 109 ? -2.348 -6.902 -23.531 1 98.62 109 SER A C 1
ATOM 851 O O . SER A 1 109 ? -2.24 -8.008 -24.062 1 98.62 109 SER A O 1
ATOM 853 N N . VAL A 1 110 ? -2.691 -6.793 -22.297 1 98.75 110 VAL A N 1
ATOM 854 C CA . VAL A 1 110 ? -2.865 -7.93 -21.391 1 98.75 110 VAL A CA 1
ATOM 855 C C . VAL A 1 110 ? -4.102 -8.727 -21.797 1 98.75 110 VAL A C 1
ATOM 857 O O . VAL A 1 110 ? -4.062 -9.953 -21.875 1 98.75 110 VAL A O 1
ATOM 860 N N . ARG A 1 111 ? -5.152 -8.023 -22.078 1 98.31 111 ARG A N 1
ATOM 861 C CA . ARG A 1 111 ? -6.395 -8.68 -22.469 1 98.31 111 ARG A CA 1
ATOM 862 C C . ARG A 1 111 ? -6.215 -9.453 -23.781 1 98.31 111 ARG A C 1
ATOM 864 O O . ARG A 1 111 ? -6.781 -10.539 -23.938 1 98.31 111 ARG A O 1
ATOM 871 N N . ALA A 1 112 ? -5.52 -8.844 -24.672 1 98.5 112 ALA A N 1
ATOM 872 C CA . ALA A 1 112 ? -5.262 -9.516 -25.953 1 98.5 112 ALA A CA 1
ATOM 873 C C . ALA A 1 112 ? -4.48 -10.812 -25.734 1 98.5 112 ALA A C 1
ATOM 875 O O . ALA A 1 112 ? -4.758 -11.828 -26.375 1 98.5 112 ALA A O 1
ATOM 876 N N . CYS A 1 113 ? -3.516 -10.781 -24.859 1 98.56 113 CYS A N 1
ATOM 877 C CA . CYS A 1 113 ? -2.758 -11.977 -24.516 1 98.56 113 CYS A CA 1
ATOM 878 C C . CYS A 1 113 ? -3.66 -13.039 -23.891 1 98.56 113 CYS A C 1
ATOM 880 O O . CYS A 1 113 ? -3.584 -14.219 -24.25 1 98.56 113 CYS A O 1
ATOM 882 N N . ALA A 1 114 ? -4.5 -12.648 -22.953 1 98.69 114 ALA A N 1
ATOM 883 C CA . ALA A 1 114 ? -5.434 -13.578 -22.312 1 98.69 114 ALA A CA 1
ATOM 884 C C . ALA A 1 114 ? -6.344 -14.234 -23.344 1 98.69 114 ALA A C 1
ATOM 886 O O . ALA A 1 114 ? -6.543 -15.445 -23.328 1 98.69 114 ALA A O 1
ATOM 887 N N . LYS A 1 115 ? -6.855 -13.406 -24.281 1 98.25 115 LYS A N 1
ATOM 888 C CA . LYS A 1 115 ? -7.727 -13.93 -25.328 1 98.25 115 LYS A CA 1
ATOM 889 C C . LYS A 1 115 ? -7.004 -14.961 -26.188 1 98.25 115 LYS A C 1
ATOM 891 O O . LYS A 1 115 ? -7.574 -15.992 -26.547 1 98.25 115 LYS A O 1
ATOM 896 N N . SER A 1 116 ? -5.789 -14.641 -26.516 1 98.44 116 SER A N 1
ATOM 897 C CA . SER A 1 116 ? -4.988 -15.562 -27.312 1 98.44 116 SER A CA 1
ATOM 898 C C . SER A 1 116 ? -4.766 -16.875 -26.594 1 98.44 116 SER A C 1
ATOM 900 O O . SER A 1 116 ? -4.801 -17.953 -27.203 1 98.44 116 SER A O 1
ATOM 902 N N . ILE A 1 117 ? -4.547 -16.844 -25.312 1 98.56 117 ILE A N 1
ATOM 903 C CA . ILE A 1 117 ? -4.328 -18.031 -24.5 1 98.56 117 ILE A CA 1
ATOM 904 C C . ILE A 1 117 ? -5.613 -18.859 -24.438 1 98.56 117 ILE A C 1
ATOM 906 O O . ILE A 1 117 ? -5.594 -20.078 -24.672 1 98.56 117 ILE A O 1
ATOM 910 N N . TYR A 1 118 ? -6.715 -18.234 -24.219 1 97.88 118 TYR A N 1
ATOM 911 C CA 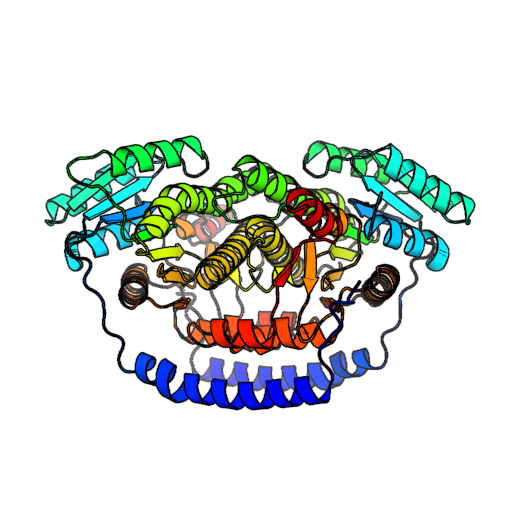. TYR A 1 118 ? -8 -18.906 -24.078 1 97.88 118 TYR A CA 1
ATOM 912 C C . TYR A 1 118 ? -8.422 -19.547 -25.391 1 97.88 118 TYR A C 1
ATOM 914 O O . TYR A 1 118 ? -9.078 -20.594 -25.391 1 97.88 118 TYR A O 1
ATOM 922 N N . SER A 1 119 ? -8.047 -18.922 -26.469 1 97 119 SER A N 1
ATOM 923 C CA . SER A 1 119 ? -8.516 -19.375 -27.766 1 97 119 SER A CA 1
ATOM 924 C C . SER A 1 119 ? -7.574 -20.422 -28.375 1 97 119 SER A C 1
ATOM 926 O O . SER A 1 119 ? -7.891 -21.047 -29.375 1 97 119 SER A O 1
ATOM 928 N N . SER A 1 120 ? -6.434 -20.562 -27.75 1 96.25 120 SER A N 1
ATOM 929 C CA . SER A 1 120 ? -5.449 -21.5 -28.281 1 96.25 120 SER A CA 1
ATOM 930 C C . SER A 1 120 ? -5.902 -22.938 -28.078 1 96.25 120 SER A C 1
ATOM 932 O O . SER A 1 120 ? -6.281 -23.328 -26.969 1 96.25 120 SER A O 1
ATOM 934 N N . PRO A 1 121 ? -5.82 -23.797 -29.062 1 94 121 PRO A N 1
ATOM 935 C CA . PRO A 1 121 ? -6.188 -25.203 -28.922 1 94 121 PRO A CA 1
ATOM 936 C C . PRO A 1 121 ? -5.254 -25.969 -27.984 1 94 121 PRO A C 1
ATOM 938 O O . PRO A 1 121 ? -5.664 -26.953 -27.375 1 94 121 PRO A O 1
ATOM 941 N N . GLU A 1 122 ? -4.008 -25.484 -27.891 1 93.44 122 GLU A N 1
ATOM 942 C CA . GLU A 1 122 ? -2.992 -26.156 -27.078 1 93.44 122 GLU A CA 1
ATOM 943 C C . GLU A 1 122 ? -3.08 -25.703 -25.625 1 93.44 122 GLU A C 1
ATOM 945 O O . GLU A 1 122 ? -2.502 -26.344 -24.734 1 93.44 122 GLU A O 1
ATOM 950 N N . LEU A 1 123 ? -3.701 -24.625 -25.406 1 96.75 123 LEU A N 1
ATOM 951 C CA . LEU A 1 123 ? -3.777 -24.047 -24.062 1 96.75 123 LEU A CA 1
ATOM 952 C C . LEU A 1 123 ? -5.215 -24.047 -23.562 1 96.75 123 LEU A C 1
ATOM 954 O O . LEU A 1 123 ? -5.863 -25.094 -23.5 1 96.75 123 LEU A O 1
ATOM 958 N N . GLY A 1 124 ? -5.855 -22.906 -23.156 1 95.5 124 GLY A N 1
ATOM 959 C CA . GLY A 1 124 ? -7.207 -22.828 -22.625 1 95.5 124 GLY A CA 1
ATOM 960 C C . GLY A 1 124 ? -7.289 -22.078 -21.312 1 95.5 124 GLY A C 1
ATOM 961 O O . GLY A 1 124 ? -6.77 -20.969 -21.188 1 95.5 124 GLY A O 1
ATOM 962 N N . HIS A 1 125 ? -7.918 -22.844 -20.375 1 96.69 125 HIS A N 1
ATOM 963 C CA . HIS A 1 125 ? -8.164 -22.188 -19.094 1 96.69 125 HIS A CA 1
ATOM 964 C C . HIS A 1 125 ? -6.887 -22.078 -18.266 1 96.69 125 HIS A C 1
ATOM 966 O O . HIS A 1 125 ? -6.102 -23.031 -18.203 1 96.69 125 HIS A O 1
ATOM 972 N N . VAL A 1 126 ? -6.723 -20.953 -17.641 1 98.62 126 VAL A N 1
ATOM 973 C CA . VAL A 1 126 ? -5.527 -20.703 -16.844 1 98.62 126 VAL A CA 1
ATOM 974 C C . VAL A 1 126 ? -5.762 -21.172 -15.406 1 98.62 126 VAL A C 1
ATOM 976 O O . VAL A 1 126 ? -6.754 -20.797 -14.773 1 98.62 126 VAL A O 1
ATOM 979 N N . ASP A 1 127 ? -4.832 -21.906 -14.922 1 98.75 127 ASP A N 1
ATOM 980 C CA . ASP A 1 127 ? -4.98 -22.5 -13.594 1 98.75 127 ASP A CA 1
ATOM 981 C C . ASP A 1 127 ? -4.258 -21.656 -12.539 1 98.75 127 ASP A C 1
ATOM 983 O O . ASP A 1 127 ? -4.719 -21.562 -11.406 1 98.75 127 ASP A O 1
ATOM 987 N N . ILE A 1 128 ? -3.092 -21.109 -12.891 1 98.94 128 ILE A N 1
ATOM 988 C CA . ILE A 1 128 ? -2.312 -20.281 -11.984 1 98.94 128 ILE A CA 1
ATOM 989 C C . ILE A 1 128 ? -1.834 -19.031 -12.711 1 98.94 128 ILE A C 1
ATOM 991 O O . ILE A 1 128 ? -1.266 -19.109 -13.797 1 98.94 128 ILE A O 1
ATOM 995 N N . LEU A 1 129 ? -2.152 -17.891 -12.188 1 98.94 129 LEU A N 1
ATOM 996 C CA . LEU A 1 129 ? -1.61 -16.609 -12.633 1 98.94 129 LEU A CA 1
ATOM 997 C C . LEU A 1 129 ? -0.559 -16.094 -11.656 1 98.94 129 LEU A C 1
ATOM 999 O O . LEU A 1 129 ? -0.845 -15.906 -10.469 1 98.94 129 LEU A O 1
ATOM 1003 N N . ILE A 1 130 ? 0.669 -15.938 -12.125 1 98.94 130 ILE A N 1
ATOM 1004 C CA . ILE A 1 130 ? 1.742 -15.359 -11.32 1 98.94 130 ILE A CA 1
ATOM 1005 C C . ILE A 1 130 ? 2.059 -13.953 -11.812 1 98.94 130 ILE A C 1
ATOM 1007 O O . ILE A 1 130 ? 2.684 -13.773 -12.859 1 98.94 130 ILE A O 1
ATOM 1011 N N . CYS A 1 131 ? 1.601 -12.984 -11.078 1 98.88 131 CYS A N 1
ATOM 1012 C CA . CYS A 1 131 ? 1.946 -11.594 -11.344 1 98.88 131 CYS A CA 1
ATOM 1013 C C . CYS A 1 131 ? 3.332 -11.266 -10.797 1 98.88 131 CYS A C 1
ATOM 1015 O O . CYS A 1 131 ? 3.521 -11.172 -9.586 1 98.88 131 CYS A O 1
ATOM 1017 N N . ASN A 1 132 ? 4.254 -10.977 -11.703 1 98.12 132 ASN A N 1
ATOM 1018 C CA . ASN A 1 132 ? 5.66 -10.852 -11.328 1 98.12 132 ASN A CA 1
ATOM 1019 C C . ASN A 1 132 ? 6.316 -9.648 -11.992 1 98.12 132 ASN A C 1
ATOM 1021 O O . ASN A 1 132 ? 7.301 -9.109 -11.477 1 98.12 132 ASN A O 1
ATOM 1025 N N . ALA A 1 133 ? 5.82 -9.141 -13.141 1 97.06 133 ALA A N 1
ATOM 1026 C CA . ALA A 1 133 ? 6.426 -8.039 -13.883 1 97.06 133 ALA A CA 1
ATOM 1027 C C . ALA A 1 133 ? 6.527 -6.789 -13.023 1 97.06 133 ALA A C 1
ATOM 1029 O O . ALA A 1 133 ? 5.535 -6.344 -12.445 1 97.06 133 ALA A O 1
ATOM 1030 N N . ALA A 1 134 ? 7.734 -6.238 -12.938 1 95.38 134 ALA A N 1
ATOM 1031 C CA . ALA A 1 134 ? 7.938 -5.035 -12.141 1 95.38 134 ALA A CA 1
ATOM 1032 C C . ALA A 1 134 ? 9.164 -4.262 -12.609 1 95.38 134 ALA A C 1
ATOM 1034 O O . ALA A 1 134 ? 10.062 -4.828 -13.234 1 95.38 134 ALA A O 1
ATOM 1035 N N . VAL A 1 135 ? 9.148 -3.014 -12.367 1 93.94 135 VAL A N 1
ATOM 1036 C CA . VAL A 1 135 ? 10.328 -2.166 -12.547 1 93.94 135 VAL A CA 1
ATOM 1037 C C . VAL A 1 135 ? 10.797 -1.64 -11.195 1 93.94 135 VAL A C 1
ATOM 1039 O O . VAL A 1 135 ? 10.008 -1.535 -10.25 1 93.94 135 VAL A O 1
ATOM 1042 N N . LEU A 1 136 ? 12.055 -1.409 -11.102 1 90.75 136 LEU A N 1
ATOM 1043 C CA . LEU A 1 136 ? 12.656 -0.855 -9.891 1 90.75 136 LEU A CA 1
ATOM 1044 C C . LEU A 1 136 ? 13.227 0.533 -10.156 1 90.75 136 LEU A C 1
ATOM 1046 O O . LEU A 1 136 ? 14.164 0.685 -10.938 1 90.75 136 LEU A O 1
ATOM 1050 N N . ARG A 1 137 ? 12.609 1.501 -9.633 1 90.31 137 ARG A N 1
ATOM 1051 C CA . ARG A 1 137 ? 13.125 2.865 -9.609 1 90.31 137 ARG A CA 1
ATOM 1052 C C . ARG A 1 137 ? 13.562 3.262 -8.203 1 90.31 137 ARG A C 1
ATOM 1054 O O . ARG A 1 137 ? 12.734 3.404 -7.301 1 90.31 137 ARG A O 1
ATOM 1061 N N . MET A 1 138 ? 14.867 3.477 -8.031 1 90.62 138 MET A N 1
ATOM 1062 C CA . MET A 1 138 ? 15.422 3.828 -6.723 1 90.62 138 MET A CA 1
ATOM 1063 C C . MET A 1 138 ? 15.906 5.273 -6.711 1 90.62 138 MET A C 1
ATOM 1065 O O . MET A 1 138 ? 16.516 5.734 -7.676 1 90.62 138 MET A O 1
ATOM 1069 N N . GLY A 1 139 ? 15.617 5.984 -5.676 1 92.25 139 GLY A N 1
ATOM 1070 C CA . GLY A 1 139 ? 16.016 7.367 -5.488 1 92.25 139 GLY A CA 1
ATOM 1071 C C . GLY A 1 139 ? 15.242 8.078 -4.395 1 92.25 139 GLY A C 1
ATOM 1072 O O . GLY A 1 139 ? 14.258 7.539 -3.883 1 92.25 139 GLY A O 1
ATOM 1073 N N . THR A 1 140 ? 15.742 9.195 -4.012 1 94.56 140 THR A N 1
ATOM 1074 C CA . THR A 1 140 ? 14.984 10.023 -3.078 1 94.56 140 THR A CA 1
ATOM 1075 C C . THR A 1 140 ? 13.727 10.57 -3.742 1 94.56 140 THR A C 1
ATOM 1077 O O . THR A 1 140 ? 13.586 10.508 -4.965 1 94.56 140 THR A O 1
ATOM 1080 N N . VAL A 1 141 ? 12.812 11.086 -2.928 1 96.19 141 VAL A N 1
ATOM 1081 C CA . VAL A 1 141 ? 11.539 11.602 -3.424 1 96.19 141 VAL A CA 1
ATOM 1082 C C . VAL A 1 141 ? 11.789 12.727 -4.426 1 96.19 141 VAL A C 1
ATOM 1084 O O . VAL A 1 141 ? 11.109 12.812 -5.453 1 96.19 141 VAL A O 1
ATOM 1087 N N . LEU A 1 142 ? 12.797 13.539 -4.191 1 95.31 142 LEU A N 1
ATOM 1088 C CA . LEU A 1 142 ? 13.062 14.68 -5.055 1 95.31 142 LEU A CA 1
ATOM 1089 C C . LEU A 1 142 ? 13.891 14.266 -6.266 1 95.31 142 LEU A C 1
ATOM 1091 O O . LEU A 1 142 ? 13.797 14.883 -7.328 1 95.31 142 LEU A O 1
ATOM 1095 N N . ASP A 1 143 ? 14.68 13.18 -6.133 1 94.81 143 ASP A N 1
ATOM 1096 C CA . ASP A 1 143 ? 15.547 12.734 -7.219 1 94.81 143 ASP A CA 1
ATOM 1097 C C . ASP A 1 143 ? 14.758 11.953 -8.266 1 94.81 143 ASP A C 1
ATOM 1099 O O . ASP A 1 143 ? 15.086 11.984 -9.453 1 94.81 143 ASP A O 1
ATOM 1103 N N . LEU A 1 144 ? 13.773 11.25 -7.867 1 96.56 144 LEU A N 1
ATOM 1104 C CA . LEU A 1 144 ? 12.922 10.523 -8.805 1 96.56 144 LEU A CA 1
ATOM 1105 C C . LEU A 1 144 ? 12.031 11.484 -9.586 1 96.56 144 LEU A C 1
ATOM 1107 O O . LEU A 1 144 ? 11.422 12.383 -9 1 96.56 144 LEU A O 1
ATOM 1111 N N . SER A 1 145 ? 11.992 11.312 -10.875 1 97.62 145 SER A N 1
ATOM 1112 C CA . SER A 1 145 ? 11.156 12.156 -11.711 1 97.62 145 SER A CA 1
ATOM 1113 C C . SER A 1 145 ? 9.688 11.758 -11.602 1 97.62 145 SER A C 1
ATOM 1115 O O . SER A 1 145 ? 9.367 10.68 -11.102 1 97.62 145 SER A O 1
ATOM 1117 N N . ASP A 1 146 ? 8.82 12.672 -12.062 1 97.81 146 ASP A N 1
ATOM 1118 C CA . ASP A 1 146 ? 7.406 12.32 -12.164 1 97.81 146 ASP A CA 1
ATOM 1119 C C . ASP A 1 146 ? 7.207 11.086 -13.039 1 97.81 146 ASP A C 1
ATOM 1121 O O . ASP A 1 146 ? 6.355 10.25 -12.758 1 97.81 146 ASP A O 1
ATOM 1125 N N . ALA A 1 147 ? 7.961 11.016 -14.078 1 97.69 147 ALA A N 1
ATOM 1126 C CA . ALA A 1 147 ? 7.883 9.883 -15 1 97.69 147 ALA A CA 1
ATOM 1127 C C . ALA A 1 147 ? 8.273 8.578 -14.305 1 97.69 147 ALA A C 1
ATOM 1129 O O . ALA A 1 147 ? 7.715 7.52 -14.594 1 97.69 147 ALA A O 1
ATOM 1130 N N . ASP A 1 148 ? 9.242 8.617 -13.398 1 97.44 148 ASP A N 1
ATOM 1131 C CA . ASP A 1 148 ? 9.641 7.445 -12.633 1 97.44 148 ASP A CA 1
ATOM 1132 C C . ASP A 1 148 ? 8.469 6.906 -11.805 1 97.44 148 ASP A C 1
ATOM 1134 O O . ASP A 1 148 ? 8.211 5.703 -11.805 1 97.44 148 ASP A O 1
ATOM 1138 N N . PHE A 1 149 ? 7.801 7.812 -11.141 1 98.44 149 PHE A N 1
ATOM 1139 C CA . PHE A 1 149 ? 6.66 7.41 -10.328 1 98.44 149 PHE A CA 1
ATOM 1140 C C . PHE A 1 149 ? 5.531 6.887 -11.211 1 98.44 149 PHE A C 1
ATOM 1142 O O . PHE A 1 149 ? 4.895 5.883 -10.883 1 98.44 149 PHE A O 1
ATOM 1149 N N . LYS A 1 150 ? 5.281 7.512 -12.328 1 98.06 150 LYS A N 1
ATOM 1150 C CA . LYS A 1 150 ? 4.227 7.09 -13.242 1 98.06 150 LYS A CA 1
ATOM 1151 C C . LYS A 1 150 ? 4.52 5.703 -13.812 1 98.06 150 LYS A C 1
ATOM 1153 O O . LYS A 1 150 ? 3.635 4.848 -13.867 1 98.06 150 LYS A O 1
ATOM 1158 N N . THR A 1 151 ? 5.727 5.516 -14.234 1 97.88 151 THR A N 1
ATOM 1159 C CA . THR A 1 151 ? 6.117 4.219 -14.773 1 97.88 151 THR A CA 1
ATOM 1160 C C . THR A 1 151 ? 5.953 3.123 -13.727 1 97.88 151 THR A C 1
ATOM 1162 O O . THR A 1 151 ? 5.441 2.041 -14.023 1 97.88 151 THR A O 1
ATOM 1165 N N . THR A 1 152 ? 6.41 3.422 -12.516 1 98.25 152 THR A N 1
ATOM 1166 C CA . THR A 1 152 ? 6.281 2.457 -11.43 1 98.25 152 THR A CA 1
ATOM 1167 C C . THR A 1 152 ? 4.816 2.125 -11.172 1 98.25 152 THR A C 1
ATOM 1169 O O . THR A 1 152 ? 4.457 0.956 -11.016 1 98.25 152 THR A O 1
ATOM 1172 N N . THR A 1 153 ? 3.982 3.143 -11.164 1 98.56 153 THR A N 1
ATOM 1173 C CA . THR A 1 153 ? 2.559 2.938 -10.93 1 98.56 153 THR A CA 1
ATOM 1174 C C . THR A 1 153 ? 1.937 2.121 -12.062 1 98.56 153 THR A C 1
ATOM 1176 O O . THR A 1 153 ? 1.16 1.196 -11.812 1 98.56 153 THR A O 1
ATOM 1179 N N . ASN A 1 154 ? 2.289 2.426 -13.266 1 98.56 154 ASN A N 1
ATOM 1180 C CA . ASN A 1 154 ? 1.714 1.773 -14.438 1 98.56 154 ASN A CA 1
ATOM 1181 C C . ASN A 1 154 ? 2.107 0.301 -14.508 1 98.56 154 ASN A C 1
ATOM 1183 O O . ASN A 1 154 ? 1.276 -0.554 -14.812 1 98.56 154 ASN A O 1
ATOM 1187 N N . VAL A 1 155 ? 3.281 0.002 -14.148 1 98.5 155 VAL A N 1
ATOM 1188 C CA . VAL A 1 155 ? 3.791 -1.353 -14.336 1 98.5 155 VAL A CA 1
ATOM 1189 C C . VAL A 1 155 ? 3.559 -2.172 -13.062 1 98.5 155 VAL A C 1
ATOM 1191 O O . VAL A 1 155 ? 2.961 -3.25 -13.117 1 98.5 155 VAL A O 1
ATOM 1194 N N . ASN A 1 156 ? 3.979 -1.62 -11.922 1 98.62 156 ASN A N 1
ATOM 1195 C CA . ASN A 1 156 ? 4.016 -2.395 -10.68 1 98.62 156 ASN A CA 1
ATOM 1196 C C . ASN A 1 156 ? 2.633 -2.504 -10.047 1 98.62 156 ASN A C 1
ATOM 1198 O O . ASN A 1 156 ? 2.389 -3.395 -9.234 1 98.62 156 ASN A O 1
ATOM 1202 N N . ILE A 1 157 ? 1.758 -1.545 -10.344 1 98.81 157 ILE A N 1
ATOM 1203 C CA . ILE A 1 157 ? 0.441 -1.56 -9.719 1 98.81 157 ILE A CA 1
ATOM 1204 C C . ILE A 1 157 ? -0.619 -1.933 -10.75 1 98.81 157 ILE A C 1
ATOM 1206 O O . ILE A 1 157 ? -1.144 -3.049 -10.734 1 98.81 157 ILE A O 1
ATOM 1210 N N . LEU A 1 158 ? -0.768 -1.075 -11.75 1 98.88 158 LEU A N 1
ATOM 1211 C CA . LEU A 1 158 ? -1.813 -1.308 -12.742 1 98.88 158 LEU A CA 1
ATOM 1212 C C . LEU A 1 158 ? -1.535 -2.578 -13.539 1 98.88 158 LEU A C 1
ATOM 1214 O O . LEU A 1 158 ? -2.467 -3.281 -13.938 1 98.88 158 LEU A O 1
ATOM 1218 N N . GLY A 1 159 ? -0.278 -2.875 -13.766 1 98.81 159 GLY A N 1
ATOM 1219 C CA . GLY A 1 159 ? 0.073 -4.113 -14.438 1 98.81 159 GLY A CA 1
ATOM 1220 C C . GLY A 1 159 ? -0.46 -5.348 -13.734 1 98.81 159 GLY A C 1
ATOM 1221 O O . GLY A 1 159 ? -0.956 -6.273 -14.383 1 98.81 159 GLY A O 1
ATOM 1222 N N . TYR A 1 160 ? -0.336 -5.387 -12.406 1 98.75 160 TYR A N 1
ATOM 1223 C CA . TYR A 1 160 ? -0.884 -6.488 -11.617 1 98.75 160 TYR A CA 1
ATOM 1224 C C . TYR A 1 160 ? -2.402 -6.543 -11.742 1 98.75 160 TYR A C 1
ATOM 1226 O O . TYR A 1 160 ? -2.977 -7.621 -11.922 1 98.75 160 TYR A O 1
ATOM 1234 N N . ILE A 1 161 ? -3.006 -5.387 -11.672 1 98.81 161 ILE A N 1
ATOM 1235 C CA . ILE A 1 161 ? -4.461 -5.285 -11.695 1 98.81 161 ILE A CA 1
ATOM 1236 C C . ILE A 1 161 ? -4.984 -5.758 -13.047 1 98.81 161 ILE A C 1
ATOM 1238 O O . ILE A 1 161 ? -5.934 -6.547 -13.117 1 98.81 161 ILE A O 1
ATOM 1242 N N . TYR A 1 162 ? -4.359 -5.32 -14.117 1 98.81 162 TYR A N 1
ATOM 1243 C CA . TYR A 1 162 ? -4.781 -5.711 -15.461 1 98.81 162 TYR A CA 1
ATOM 1244 C C . TYR A 1 162 ? -4.613 -7.211 -15.672 1 98.81 162 TYR A C 1
ATOM 1246 O O . TYR A 1 162 ? -5.461 -7.855 -16.281 1 98.81 162 TYR A O 1
ATOM 1254 N N . ALA A 1 163 ? -3.543 -7.742 -15.18 1 98.88 163 ALA A N 1
ATOM 1255 C CA . ALA A 1 163 ? -3.332 -9.18 -15.281 1 98.88 163 ALA A CA 1
ATOM 1256 C C . ALA A 1 163 ? -4.426 -9.953 -14.547 1 98.88 163 ALA A C 1
ATOM 1258 O O . ALA A 1 163 ? -5.039 -10.859 -15.109 1 98.88 163 ALA A O 1
ATOM 1259 N N . VAL A 1 164 ? -4.703 -9.57 -13.312 1 98.81 164 VAL A N 1
ATOM 1260 C CA . VAL A 1 164 ? -5.719 -10.25 -12.516 1 98.81 164 VAL A CA 1
ATOM 1261 C C . VAL A 1 164 ? -7.078 -10.125 -13.203 1 98.81 164 VAL A C 1
ATOM 1263 O O . VAL A 1 164 ? -7.801 -11.117 -13.344 1 98.81 164 VAL A O 1
ATOM 1266 N N . LYS A 1 165 ? -7.406 -8.953 -13.688 1 98.62 165 LYS A N 1
ATOM 1267 C CA . LYS A 1 165 ? -8.703 -8.719 -14.312 1 98.62 165 LYS A CA 1
ATOM 1268 C C . LYS A 1 165 ? -8.867 -9.57 -15.57 1 98.62 165 LYS A C 1
ATOM 1270 O O . LYS A 1 165 ? -9.977 -9.984 -15.898 1 98.62 165 LYS A O 1
ATOM 1275 N N . SER A 1 166 ? -7.82 -9.812 -16.234 1 98.56 166 SER A N 1
ATOM 1276 C CA . SER A 1 166 ? -7.875 -10.531 -17.516 1 98.56 166 SER A CA 1
ATOM 1277 C C . SER A 1 166 ? -8.094 -12.023 -17.297 1 98.56 166 SER A C 1
ATOM 1279 O O . SER A 1 166 ? -8.547 -12.727 -18.203 1 98.56 166 SER A O 1
ATOM 1281 N N . PHE A 1 167 ? -7.82 -12.539 -16.078 1 98.62 167 PHE A N 1
ATOM 1282 C CA . PHE A 1 167 ? -7.836 -13.992 -15.93 1 98.62 167 PHE A CA 1
ATOM 1283 C C . PHE A 1 167 ? -8.797 -14.406 -14.828 1 98.62 167 PHE A C 1
ATOM 1285 O O . PHE A 1 167 ? -9.258 -15.555 -14.797 1 98.62 167 PHE A O 1
ATOM 1292 N N . VAL A 1 168 ? -9.109 -13.5 -13.867 1 98.38 168 VAL A N 1
ATOM 1293 C CA . VAL A 1 168 ? -9.828 -13.883 -12.648 1 98.38 168 VAL A CA 1
ATOM 1294 C C . VAL A 1 168 ? -11.266 -14.242 -12.992 1 98.38 168 VAL A C 1
ATOM 1296 O O . VAL A 1 168 ? -11.867 -15.102 -12.352 1 98.38 168 VAL A O 1
ATOM 1299 N N . GLY A 1 169 ? -11.852 -13.586 -14.023 1 97.56 169 GLY A N 1
ATOM 1300 C CA . GLY A 1 169 ? -13.219 -13.875 -14.406 1 97.56 169 GLY A CA 1
ATOM 1301 C C . GLY A 1 169 ? -13.445 -15.336 -14.766 1 97.56 169 GLY A C 1
ATOM 1302 O O . GLY A 1 169 ? -14.398 -15.953 -14.289 1 97.56 169 GLY A O 1
ATOM 1303 N N . ASP A 1 170 ? -12.625 -15.859 -15.617 1 97.88 170 ASP A N 1
ATOM 1304 C CA . ASP A 1 170 ? -12.719 -17.266 -15.992 1 97.88 170 ASP A CA 1
ATOM 1305 C C . ASP A 1 170 ? -12.523 -18.172 -14.781 1 97.88 170 ASP A C 1
ATOM 1307 O O . ASP A 1 170 ? -13.219 -19.188 -14.633 1 97.88 170 ASP A O 1
ATOM 1311 N N . MET A 1 171 ? -11.594 -17.859 -13.906 1 98.25 171 MET A N 1
ATOM 1312 C CA . MET A 1 171 ? -11.359 -18.625 -12.688 1 98.25 171 MET A CA 1
ATOM 1313 C C . MET A 1 171 ? -12.602 -18.641 -11.805 1 98.25 171 MET A C 1
ATOM 1315 O O . MET A 1 171 ? -12.969 -19.688 -11.266 1 98.25 171 MET A O 1
ATOM 1319 N N . MET A 1 172 ? -13.18 -17.438 -11.656 1 97.38 172 MET A N 1
ATOM 1320 C CA . MET A 1 172 ? -14.375 -17.312 -10.836 1 97.38 172 MET A CA 1
ATOM 1321 C C . MET A 1 172 ? -15.516 -18.156 -11.398 1 97.38 172 MET A C 1
ATOM 1323 O O . MET A 1 172 ? -16.219 -18.828 -10.648 1 97.38 172 MET A O 1
ATOM 1327 N N . ASN A 1 173 ? -15.672 -18.156 -12.711 1 96.75 173 ASN A N 1
ATOM 1328 C CA . ASN A 1 173 ? -16.719 -18.938 -13.359 1 96.75 173 ASN A CA 1
ATOM 1329 C C . ASN A 1 173 ? -16.531 -20.438 -13.133 1 96.75 173 ASN A C 1
ATOM 1331 O O . ASN A 1 173 ? -17.5 -21.156 -12.922 1 96.75 173 ASN A O 1
ATOM 1335 N N . ARG A 1 174 ? -15.32 -20.875 -13.141 1 97.25 174 ARG A N 1
ATOM 1336 C CA . ARG A 1 174 ? -15.008 -22.281 -12.961 1 97.25 174 ARG A CA 1
ATOM 1337 C C . ARG A 1 174 ? -14.859 -22.625 -11.477 1 97.25 174 ARG A C 1
ATOM 1339 O O . ARG A 1 174 ? -14.703 -23.797 -11.117 1 97.25 174 ARG A O 1
ATOM 1346 N N . ASN A 1 175 ? -14.812 -21.609 -10.625 1 97.81 175 ASN A N 1
ATOM 1347 C CA . ASN A 1 175 ? -14.648 -21.75 -9.18 1 97.81 175 ASN A CA 1
ATOM 1348 C C . ASN A 1 175 ? -13.367 -22.5 -8.828 1 97.81 175 ASN A C 1
ATOM 1350 O O . ASN A 1 175 ? -13.383 -23.391 -7.977 1 97.81 175 ASN A O 1
ATOM 1354 N N . ARG A 1 176 ? -12.367 -22.25 -9.625 1 97.62 176 ARG A N 1
ATOM 1355 C CA . ARG A 1 176 ? -11.047 -22.844 -9.398 1 97.62 176 ARG A CA 1
ATOM 1356 C C . ARG A 1 176 ? -9.953 -21.953 -9.992 1 97.62 176 ARG A C 1
ATOM 1358 O O . ARG A 1 176 ? -10.156 -21.312 -11.016 1 97.62 176 ARG A O 1
ATOM 1365 N N . GLY A 1 177 ? -8.789 -21.953 -9.352 1 98.31 177 GLY A N 1
ATOM 1366 C CA . GLY A 1 177 ? -7.648 -21.188 -9.812 1 98.31 177 GLY A CA 1
ATOM 1367 C C . GLY A 1 177 ? -6.812 -20.625 -8.672 1 98.31 177 GLY A C 1
ATOM 1368 O O . GLY A 1 177 ? -7.188 -20.734 -7.504 1 98.31 177 GLY A O 1
ATOM 1369 N N . GLN A 1 178 ? -5.676 -20.125 -9.039 1 98.81 178 GLN A N 1
ATOM 1370 C CA . GLN A 1 178 ? -4.77 -19.516 -8.078 1 98.81 178 GLN A CA 1
ATOM 1371 C C . GLN A 1 178 ? -4.145 -18.25 -8.641 1 98.81 178 GLN A C 1
ATOM 1373 O O . GLN A 1 178 ? -3.691 -18.219 -9.789 1 98.81 178 GLN A O 1
ATOM 1378 N N . ILE A 1 179 ? -4.227 -17.219 -7.875 1 98.88 179 ILE A N 1
ATOM 1379 C CA . ILE A 1 179 ? -3.611 -15.945 -8.234 1 98.88 179 ILE A CA 1
ATOM 1380 C C . ILE A 1 179 ? -2.463 -15.641 -7.273 1 98.88 179 ILE A C 1
ATOM 1382 O O . ILE A 1 179 ? -2.654 -15.602 -6.055 1 98.88 179 ILE A O 1
ATOM 1386 N N . VAL A 1 180 ? -1.272 -15.469 -7.832 1 98.94 180 VAL A N 1
ATOM 1387 C CA . VAL A 1 180 ? -0.049 -15.234 -7.07 1 98.94 180 VAL A CA 1
ATOM 1388 C C . VAL A 1 180 ? 0.494 -13.844 -7.371 1 98.94 180 VAL A C 1
ATOM 1390 O O . VAL A 1 180 ? 0.565 -13.438 -8.531 1 98.94 180 VAL A O 1
ATOM 1393 N N . ALA A 1 181 ? 0.817 -13.078 -6.352 1 98.81 181 ALA A N 1
ATOM 1394 C CA . ALA A 1 181 ? 1.488 -11.789 -6.512 1 98.81 181 ALA A CA 1
ATOM 1395 C C . ALA A 1 181 ? 2.877 -11.82 -5.879 1 98.81 181 ALA A C 1
ATOM 1397 O O . ALA A 1 181 ? 3.027 -12.156 -4.703 1 98.81 181 ALA A O 1
ATOM 1398 N N . ILE A 1 182 ? 3.844 -11.469 -6.68 1 98.25 182 ILE A N 1
ATOM 1399 C CA . ILE A 1 182 ? 5.199 -11.32 -6.16 1 98.25 182 ILE A CA 1
ATOM 1400 C C . ILE A 1 182 ? 5.352 -9.945 -5.508 1 98.25 182 ILE A C 1
ATOM 1402 O O . ILE A 1 182 ? 5.473 -8.93 -6.203 1 98.25 182 ILE A O 1
ATOM 1406 N N . GLY A 1 183 ? 5.293 -9.938 -4.207 1 96.5 183 GLY A N 1
ATOM 1407 C CA . GLY A 1 183 ? 5.551 -8.727 -3.436 1 96.5 183 GLY A CA 1
ATOM 1408 C C . GLY A 1 183 ? 7.004 -8.578 -3.033 1 96.5 183 GLY A C 1
ATOM 1409 O O . GLY A 1 183 ? 7.906 -8.805 -3.842 1 96.5 183 GLY A O 1
ATOM 1410 N N . SER A 1 184 ? 7.27 -8.094 -1.879 1 92.38 184 SER A N 1
ATOM 1411 C CA . SER A 1 184 ? 8.578 -7.832 -1.286 1 92.38 184 SER A CA 1
ATOM 1412 C C . SER A 1 184 ? 8.453 -7.5 0.197 1 92.38 184 SER A C 1
ATOM 1414 O O . SER A 1 184 ? 7.355 -7.246 0.693 1 92.38 184 SER A O 1
ATOM 1416 N N . VAL A 1 185 ? 9.516 -7.629 0.87 1 90.56 185 VAL A N 1
ATOM 1417 C CA . VAL A 1 185 ? 9.531 -7.074 2.221 1 90.56 185 VAL A CA 1
ATOM 1418 C C . VAL A 1 185 ? 9.188 -5.59 2.176 1 90.56 185 VAL A C 1
ATOM 1420 O O . VAL A 1 185 ? 8.656 -5.039 3.141 1 90.56 185 VAL A O 1
ATOM 1423 N N . CYS A 1 186 ? 9.352 -5.004 1.086 1 91.75 186 CYS A N 1
ATOM 1424 C CA . CYS A 1 186 ? 9.039 -3.598 0.863 1 91.75 186 CYS A CA 1
ATOM 1425 C C . CYS A 1 186 ? 7.531 -3.385 0.78 1 91.75 186 CYS A C 1
ATOM 1427 O O . CYS A 1 186 ? 7.062 -2.248 0.709 1 91.75 186 CYS A O 1
ATOM 1429 N N . SER A 1 187 ? 6.777 -4.41 0.828 1 95 187 SER A N 1
ATOM 1430 C CA . SER A 1 187 ? 5.328 -4.297 0.933 1 95 187 SER A CA 1
ATOM 1431 C C . SER A 1 187 ? 4.902 -3.947 2.355 1 95 187 SER A C 1
ATOM 1433 O O . SER A 1 187 ? 3.748 -3.582 2.592 1 95 187 SER A O 1
ATOM 1435 N N . HIS A 1 188 ? 5.867 -4.066 3.262 1 93.44 188 HIS A N 1
ATOM 1436 C CA . HIS A 1 188 ? 5.539 -3.93 4.676 1 93.44 188 HIS A CA 1
ATOM 1437 C C . HIS A 1 188 ? 6.25 -2.729 5.293 1 93.44 188 HIS A C 1
ATOM 1439 O O . HIS A 1 188 ? 5.781 -2.17 6.289 1 93.44 188 HIS A O 1
ATOM 1445 N N . TYR A 1 189 ? 7.375 -2.367 4.711 1 93.31 189 TYR A N 1
ATOM 1446 C CA . TYR A 1 189 ? 8.164 -1.261 5.238 1 93.31 189 TYR A CA 1
ATOM 1447 C C . TYR A 1 189 ? 8.57 -0.302 4.125 1 93.31 189 TYR A C 1
ATOM 1449 O O . TYR A 1 189 ? 9.055 -0.729 3.074 1 93.31 189 TYR A O 1
ATOM 1457 N N . GLY A 1 190 ? 8.344 0.952 4.402 1 93.44 190 GLY A N 1
ATOM 1458 C CA . GLY A 1 190 ? 9.008 1.936 3.562 1 93.44 190 GLY A CA 1
ATOM 1459 C C . GLY A 1 190 ? 10.5 2.037 3.824 1 93.44 190 GLY A C 1
ATOM 1460 O O . GLY A 1 190 ? 10.953 1.816 4.949 1 93.44 190 GLY A O 1
ATOM 1461 N N . GLU A 1 191 ? 11.211 2.4 2.791 1 91.31 191 GLU A N 1
ATOM 1462 C CA . GLU A 1 191 ? 12.664 2.436 2.939 1 91.31 191 GLU A CA 1
ATOM 1463 C C . GLU A 1 191 ? 13.258 3.641 2.225 1 91.31 191 GLU A C 1
ATOM 1465 O O . GLU A 1 191 ? 12.688 4.145 1.257 1 91.31 191 GLU A O 1
ATOM 1470 N N . TYR A 1 192 ? 14.469 4.027 2.707 1 91.56 192 TYR A N 1
ATOM 1471 C CA . TYR A 1 192 ? 15.266 5.051 2.033 1 91.56 192 TYR A CA 1
ATOM 1472 C C . TYR A 1 192 ? 15.547 4.656 0.587 1 91.56 192 TYR A C 1
ATOM 1474 O O . TYR A 1 192 ? 15.93 3.52 0.31 1 91.56 192 TYR A O 1
ATOM 1482 N N . LEU A 1 193 ? 15.242 5.559 -0.37 1 90.88 193 LEU A N 1
ATOM 1483 C CA . LEU A 1 193 ? 15.438 5.41 -1.809 1 90.88 193 LEU A CA 1
ATOM 1484 C C . LEU A 1 193 ? 14.344 4.539 -2.42 1 90.88 193 LEU A C 1
ATOM 1486 O O . LEU A 1 193 ? 14.383 4.234 -3.613 1 90.88 193 LEU A O 1
ATOM 1490 N N . GLY A 1 194 ? 13.336 4.117 -1.595 1 92.81 194 GLY A N 1
ATOM 1491 C CA . GLY A 1 194 ? 12.336 3.17 -2.074 1 92.81 194 GLY A CA 1
ATOM 1492 C C . GLY A 1 194 ? 10.961 3.789 -2.25 1 92.81 194 GLY A C 1
ATOM 1493 O O . GLY A 1 194 ? 9.953 3.08 -2.281 1 92.81 194 GLY A O 1
ATOM 1494 N N . SER A 1 195 ? 10.914 5.098 -2.318 1 95.44 195 SER A N 1
ATOM 1495 C CA . SER A 1 195 ? 9.625 5.773 -2.291 1 95.44 195 SER A CA 1
ATOM 1496 C C . SER A 1 195 ? 8.703 5.254 -3.393 1 95.44 195 SER A C 1
ATOM 1498 O O . SER A 1 195 ? 7.531 4.969 -3.146 1 95.44 195 SER A O 1
ATOM 1500 N N . ALA A 1 196 ? 9.234 5.055 -4.598 1 96.44 196 ALA A N 1
ATOM 1501 C CA . ALA A 1 196 ? 8.414 4.555 -5.699 1 96.44 196 ALA A CA 1
ATOM 1502 C C . ALA A 1 196 ? 8.156 3.059 -5.559 1 96.44 196 ALA A C 1
ATOM 1504 O O . ALA A 1 196 ? 7.016 2.604 -5.688 1 96.44 196 ALA A O 1
ATOM 1505 N N . TYR A 1 197 ? 9.18 2.311 -5.262 1 95.06 197 TYR A N 1
ATOM 1506 C CA . TYR A 1 197 ? 9.07 0.855 -5.234 1 95.06 197 TYR A CA 1
ATOM 1507 C C . TYR A 1 197 ? 8.242 0.388 -4.047 1 95.06 197 TYR A C 1
ATOM 1509 O O . TYR A 1 197 ? 7.309 -0.4 -4.203 1 95.06 197 TYR A O 1
ATOM 1517 N N . CYS A 1 198 ? 8.586 0.89 -2.82 1 96.62 198 CYS A N 1
ATOM 1518 C CA . CYS A 1 198 ? 7.832 0.493 -1.637 1 96.62 198 CYS A CA 1
ATOM 1519 C C . CYS A 1 198 ? 6.367 0.885 -1.767 1 96.62 198 CYS A C 1
ATOM 1521 O O . CYS A 1 198 ? 5.477 0.098 -1.438 1 96.62 198 CYS A O 1
ATOM 1523 N N . MET A 1 199 ? 6.172 2.117 -2.262 1 98 199 MET A N 1
ATOM 1524 C CA . MET A 1 199 ? 4.805 2.562 -2.523 1 98 199 MET A CA 1
ATOM 1525 C C . MET A 1 199 ? 4.062 1.56 -3.398 1 98 199 MET A C 1
ATOM 1527 O O . MET A 1 199 ? 2.941 1.158 -3.078 1 98 199 MET A O 1
ATOM 1531 N N . SER A 1 200 ? 4.613 1.066 -4.418 1 98.44 200 SER A N 1
ATOM 1532 C CA . SER A 1 200 ? 3.967 0.156 -5.359 1 98.44 200 SER A CA 1
ATOM 1533 C C . SER A 1 200 ? 3.732 -1.214 -4.734 1 98.44 200 SER A C 1
ATOM 1535 O O . SER A 1 200 ? 2.701 -1.844 -4.973 1 98.44 200 SER A O 1
ATOM 1537 N N . LYS A 1 201 ? 4.672 -1.681 -3.971 1 98.06 201 LYS A N 1
ATOM 1538 C CA . LYS A 1 201 ? 4.543 -3.012 -3.385 1 98.06 201 LYS A CA 1
ATOM 1539 C C . LYS A 1 201 ? 3.533 -3.012 -2.24 1 98.06 201 LYS A C 1
ATOM 1541 O O . LYS A 1 201 ? 2.834 -4.004 -2.023 1 98.06 201 LYS A O 1
ATOM 1546 N N . PHE A 1 202 ? 3.453 -1.87 -1.513 1 98.5 202 PHE A N 1
ATOM 1547 C CA . PHE A 1 202 ? 2.338 -1.703 -0.588 1 98.5 202 PHE A CA 1
ATOM 1548 C C . PHE A 1 202 ? 1.008 -1.788 -1.325 1 98.5 202 PHE A C 1
ATOM 1550 O O . PHE A 1 202 ? 0.076 -2.449 -0.861 1 98.5 202 PHE A O 1
ATOM 1557 N N . ALA A 1 203 ? 0.943 -1.132 -2.436 1 98.75 203 ALA A N 1
ATOM 1558 C CA . ALA A 1 203 ? -0.28 -1.118 -3.234 1 98.75 203 ALA A CA 1
ATOM 1559 C C . ALA A 1 203 ? -0.686 -2.533 -3.639 1 98.75 203 ALA A C 1
ATOM 1561 O O . ALA A 1 203 ? -1.859 -2.898 -3.547 1 98.75 203 ALA A O 1
ATOM 1562 N N . VAL A 1 204 ? 0.243 -3.314 -4.051 1 98.56 204 VAL A N 1
ATOM 1563 C CA . VAL A 1 204 ? -0.009 -4.688 -4.477 1 98.56 204 VAL A CA 1
ATOM 1564 C C . VAL A 1 204 ? -0.572 -5.496 -3.311 1 98.56 204 VAL A C 1
ATOM 1566 O O . VAL A 1 204 ? -1.512 -6.277 -3.482 1 98.56 204 VAL A O 1
ATOM 1569 N N . ARG A 1 205 ? 0.007 -5.289 -2.17 1 97.81 205 ARG A N 1
ATOM 1570 C CA . ARG A 1 205 ? -0.488 -5.984 -0.985 1 97.81 205 ARG A CA 1
ATOM 1571 C C . ARG A 1 205 ? -1.941 -5.621 -0.705 1 97.81 205 ARG A C 1
ATOM 1573 O O . ARG A 1 205 ? -2.773 -6.5 -0.475 1 97.81 205 ARG A O 1
ATOM 1580 N N . GLY A 1 206 ? -2.23 -4.305 -0.708 1 98.12 206 GLY A N 1
ATOM 1581 C CA . GLY A 1 206 ? -3.6 -3.859 -0.491 1 98.12 206 GLY A CA 1
ATOM 1582 C C . GLY A 1 206 ? -4.574 -4.418 -1.51 1 98.12 206 GLY A C 1
ATOM 1583 O O . GLY A 1 206 ? -5.691 -4.809 -1.159 1 98.12 206 GLY A O 1
ATOM 1584 N N . PHE A 1 207 ? -4.145 -4.504 -2.76 1 98.62 207 PHE A N 1
ATOM 1585 C CA . PHE A 1 207 ? -4.98 -5.031 -3.83 1 98.62 207 PHE A CA 1
ATOM 1586 C C . PHE A 1 207 ? -5.27 -6.512 -3.611 1 98.62 207 PHE A C 1
ATOM 1588 O O . PHE A 1 207 ? -6.422 -6.941 -3.691 1 98.62 207 PHE A O 1
ATOM 1595 N N . MET A 1 208 ? -4.266 -7.273 -3.305 1 98.44 208 MET A N 1
ATOM 1596 C CA . MET A 1 208 ? -4.41 -8.719 -3.121 1 98.44 208 MET A CA 1
ATOM 1597 C C . MET A 1 208 ? -5.281 -9.023 -1.907 1 98.44 208 MET A C 1
ATOM 1599 O O . MET A 1 208 ? -6.07 -9.969 -1.928 1 98.44 208 MET A O 1
ATOM 1603 N N . GLU A 1 209 ? -5.086 -8.266 -0.824 1 96.81 209 GLU A N 1
ATOM 1604 C CA . GLU A 1 209 ? -5.945 -8.461 0.341 1 96.81 209 GLU A CA 1
ATOM 1605 C C . GLU A 1 209 ? -7.406 -8.195 -0.002 1 96.81 209 GLU A C 1
ATOM 1607 O O . GLU A 1 209 ? -8.297 -8.914 0.45 1 96.81 209 GLU A O 1
ATOM 1612 N N . SER A 1 210 ? -7.637 -7.141 -0.777 1 97.19 210 SER A N 1
ATOM 1613 C CA . SER A 1 210 ? -9 -6.816 -1.174 1 97.19 210 SER A CA 1
ATOM 1614 C C . SER A 1 210 ? -9.602 -7.906 -2.057 1 97.19 210 SER A C 1
ATOM 1616 O O . SER A 1 210 ? -10.766 -8.281 -1.893 1 97.19 210 SER A O 1
ATOM 1618 N N . LEU A 1 211 ? -8.797 -8.391 -2.969 1 97.81 211 LEU A N 1
ATOM 1619 C CA . LEU A 1 211 ? -9.242 -9.492 -3.814 1 97.81 211 LEU A CA 1
ATOM 1620 C C . LEU A 1 211 ? -9.594 -10.711 -2.971 1 97.81 211 LEU A C 1
ATOM 1622 O O . LEU A 1 211 ? -10.625 -11.352 -3.199 1 97.81 211 LEU A O 1
ATOM 1626 N N . HIS A 1 212 ? -8.75 -11.055 -2.033 1 97 212 HIS A N 1
ATOM 1627 C CA . HIS A 1 212 ? -8.992 -12.188 -1.148 1 97 212 HIS A CA 1
ATOM 1628 C C . HIS A 1 212 ? -10.32 -12.039 -0.413 1 97 212 HIS A C 1
ATOM 1630 O O . HIS A 1 212 ? -11.086 -13 -0.306 1 97 212 HIS A O 1
ATOM 1636 N N . MET A 1 213 ? -10.594 -10.82 0.101 1 95.06 213 MET A N 1
ATOM 1637 C CA . MET A 1 213 ? -11.844 -10.562 0.806 1 95.06 213 MET A CA 1
ATOM 1638 C C . MET A 1 213 ? -13.039 -10.734 -0.127 1 95.06 213 MET A C 1
ATOM 1640 O O . MET A 1 213 ? -14.086 -11.219 0.288 1 95.06 213 MET A O 1
ATOM 1644 N N . GLU A 1 214 ? -12.875 -10.281 -1.338 1 94.56 214 GLU A N 1
ATOM 1645 C CA . GLU A 1 214 ? -13.93 -10.453 -2.332 1 94.56 214 GLU A CA 1
ATOM 1646 C C . GLU A 1 214 ? -14.219 -11.93 -2.578 1 94.56 214 GLU A C 1
ATOM 1648 O O . GLU A 1 214 ? -15.383 -12.336 -2.648 1 94.56 214 GLU A O 1
ATOM 1653 N N . LEU A 1 215 ? -13.203 -12.695 -2.703 1 96.25 215 LEU A N 1
ATOM 1654 C CA . LEU A 1 215 ? -13.352 -14.125 -2.945 1 96.25 215 LEU A CA 1
ATOM 1655 C C . LEU A 1 215 ? -14.031 -14.812 -1.765 1 96.25 215 LEU A C 1
ATOM 1657 O O . LEU A 1 215 ? -14.875 -15.695 -1.953 1 96.25 215 LEU A O 1
ATOM 1661 N N . ILE A 1 216 ? -13.68 -14.398 -0.562 1 93.62 216 ILE A N 1
ATOM 1662 C CA . ILE A 1 216 ? -14.312 -14.922 0.639 1 93.62 216 ILE A CA 1
ATOM 1663 C C . ILE A 1 216 ? -15.805 -14.578 0.628 1 93.62 216 ILE A C 1
ATOM 1665 O O . ILE A 1 216 ? -16.641 -15.445 0.87 1 93.62 216 ILE A O 1
ATOM 1669 N N . GLU A 1 217 ? -16.109 -13.328 0.293 1 91.31 217 GLU A N 1
ATOM 1670 C CA . GLU A 1 217 ? -17.5 -12.852 0.304 1 91.31 217 GLU A CA 1
ATOM 1671 C C . GLU A 1 217 ? -18.344 -13.602 -0.716 1 91.31 217 GLU A C 1
ATOM 1673 O O . GLU A 1 217 ? -19.516 -13.898 -0.463 1 91.31 217 GLU A O 1
ATOM 1678 N N . LYS A 1 218 ? -17.734 -13.953 -1.785 1 92.94 218 LYS A N 1
ATOM 1679 C CA . LYS A 1 218 ? -18.438 -14.625 -2.869 1 92.94 218 LYS A CA 1
ATOM 1680 C C . LYS A 1 218 ? -18.375 -16.141 -2.721 1 92.94 218 LYS A C 1
ATOM 1682 O O . LYS A 1 218 ? -18.891 -16.875 -3.555 1 92.94 218 LYS A O 1
ATOM 1687 N N . ASN A 1 219 ? -17.656 -16.594 -1.705 1 93.62 219 ASN A N 1
ATOM 1688 C CA . ASN A 1 219 ? -17.438 -18.016 -1.467 1 93.62 219 ASN A CA 1
ATOM 1689 C C . ASN A 1 219 ? -16.812 -18.703 -2.68 1 93.62 219 ASN A C 1
ATOM 1691 O O . ASN A 1 219 ? -17.25 -19.781 -3.086 1 93.62 219 ASN A O 1
ATOM 1695 N N . ASN A 1 220 ? -15.961 -17.969 -3.338 1 94.75 220 ASN A N 1
ATOM 1696 C CA . ASN A 1 220 ? -15.234 -18.531 -4.473 1 94.75 220 ASN A CA 1
ATOM 1697 C C . ASN A 1 220 ? -14.023 -19.344 -4.016 1 94.75 220 ASN A C 1
ATOM 1699 O O . ASN A 1 220 ? -13.328 -18.953 -3.07 1 94.75 220 ASN A O 1
ATOM 1703 N N . ASN A 1 221 ? -13.688 -20.391 -4.738 1 95.81 221 ASN A N 1
ATOM 1704 C CA . ASN A 1 221 ? -12.617 -21.312 -4.352 1 95.81 221 ASN A CA 1
ATOM 1705 C C . ASN A 1 221 ? -11.305 -20.969 -5.051 1 95.81 221 ASN A C 1
ATOM 1707 O O . ASN A 1 221 ? -10.516 -21.859 -5.363 1 95.81 221 ASN A O 1
ATOM 1711 N N . ILE A 1 222 ? -11.062 -19.797 -5.387 1 97.62 222 ILE A N 1
ATOM 1712 C CA . ILE A 1 222 ? -9.789 -19.312 -5.922 1 97.62 222 ILE A CA 1
ATOM 1713 C C . ILE A 1 222 ? -8.82 -19.031 -4.773 1 97.62 222 ILE A C 1
ATOM 1715 O O . ILE A 1 222 ? -9.195 -18.391 -3.785 1 97.62 222 ILE A O 1
ATOM 1719 N N . THR A 1 223 ? -7.629 -19.562 -4.883 1 96.69 223 THR A N 1
ATOM 1720 C CA . THR A 1 223 ? -6.598 -19.328 -3.879 1 96.69 223 THR A CA 1
ATOM 1721 C C . THR A 1 223 ? -5.754 -18.109 -4.246 1 96.69 223 THR A C 1
ATOM 1723 O O . THR A 1 223 ? -5.422 -17.922 -5.414 1 96.69 223 THR A O 1
ATOM 1726 N N . THR A 1 224 ? -5.473 -17.297 -3.242 1 97.94 224 THR A N 1
ATOM 1727 C CA . THR A 1 224 ? -4.523 -16.203 -3.434 1 97.94 224 THR A CA 1
ATOM 1728 C C . THR A 1 224 ? -3.242 -16.453 -2.646 1 97.94 224 THR A C 1
ATOM 1730 O O . THR A 1 224 ? -3.287 -16.969 -1.525 1 97.94 224 THR A O 1
ATOM 1733 N N . THR A 1 225 ? -2.105 -16.219 -3.23 1 98.31 225 THR A N 1
ATOM 1734 C CA . THR A 1 225 ? -0.8 -16.344 -2.592 1 98.31 225 THR A CA 1
ATOM 1735 C C . THR A 1 225 ? 0.009 -15.055 -2.768 1 98.31 225 THR A C 1
ATOM 1737 O O . THR A 1 225 ? 0.161 -14.562 -3.887 1 98.31 225 THR A O 1
ATOM 1740 N N . GLN A 1 226 ? 0.467 -14.484 -1.702 1 98 226 GLN A N 1
ATOM 1741 C CA . GLN A 1 226 ? 1.332 -13.305 -1.71 1 98 226 GLN A CA 1
ATOM 1742 C C . GLN A 1 226 ? 2.748 -13.664 -1.268 1 98 226 GLN A C 1
ATOM 1744 O O . GLN A 1 226 ? 2.941 -14.242 -0.197 1 98 226 GLN A O 1
ATOM 1749 N N . ILE A 1 227 ? 3.729 -13.344 -2.08 1 98.31 227 ILE A N 1
ATOM 1750 C CA . ILE A 1 227 ? 5.121 -13.695 -1.834 1 98.31 227 ILE A CA 1
ATOM 1751 C C . ILE A 1 227 ? 5.891 -12.453 -1.379 1 98.31 227 ILE A C 1
ATOM 1753 O O . ILE A 1 227 ? 5.844 -11.414 -2.033 1 98.31 227 ILE A O 1
ATOM 1757 N N . TYR A 1 228 ? 6.605 -12.547 -0.291 1 96.88 228 TYR A N 1
ATOM 1758 C CA . TYR A 1 228 ? 7.359 -11.43 0.262 1 96.88 228 TYR A CA 1
ATOM 1759 C C . TYR A 1 228 ? 8.82 -11.805 0.461 1 96.88 228 TYR A C 1
ATOM 1761 O O . TYR A 1 228 ? 9.266 -12.031 1.591 1 96.88 228 TYR A O 1
ATOM 1769 N N . PRO A 1 229 ? 9.586 -11.758 -0.572 1 94.94 229 PRO A N 1
ATOM 1770 C CA . PRO A 1 229 ? 11.016 -12.039 -0.437 1 94.94 229 PRO A CA 1
ATOM 1771 C C . PRO A 1 229 ? 11.812 -10.828 0.032 1 94.94 229 PRO A C 1
ATOM 1773 O O . PRO A 1 229 ? 11.43 -9.688 -0.234 1 94.94 229 PRO A O 1
ATOM 1776 N N . TYR A 1 230 ? 12.891 -11.133 0.732 1 90.81 230 TYR A N 1
ATOM 1777 C CA . TYR A 1 230 ? 13.945 -10.141 0.905 1 90.81 230 TYR A CA 1
ATOM 1778 C C . TYR A 1 230 ? 14.68 -9.891 -0.407 1 90.81 230 TYR A C 1
ATOM 1780 O O . TYR A 1 230 ? 14.312 -10.445 -1.445 1 90.81 230 TYR A O 1
ATOM 1788 N N . PHE A 1 231 ? 15.656 -9.094 -0.415 1 82.19 231 PHE A N 1
ATOM 1789 C CA . PHE A 1 231 ? 16.422 -8.773 -1.621 1 82.19 231 PHE A CA 1
ATOM 1790 C C . PHE A 1 231 ? 17.062 -10.023 -2.201 1 82.19 231 PHE A C 1
ATOM 1792 O O . PHE A 1 231 ? 17.656 -10.812 -1.47 1 82.19 231 PHE A O 1
ATOM 1799 N N . MET A 1 232 ? 16.812 -10.109 -3.455 1 80.62 232 MET A N 1
ATOM 1800 C CA . MET A 1 232 ? 17.375 -11.258 -4.176 1 80.62 232 MET A CA 1
ATOM 1801 C C . MET A 1 232 ? 18.484 -10.82 -5.121 1 80.62 232 MET A C 1
ATOM 1803 O O . MET A 1 232 ? 18.469 -9.695 -5.633 1 80.62 232 MET A O 1
ATOM 1807 N N . ASP A 1 233 ? 19.359 -11.703 -5.328 1 75.75 233 ASP A N 1
ATOM 1808 C CA . ASP A 1 233 ? 20.422 -11.469 -6.297 1 75.75 233 ASP A CA 1
ATOM 1809 C C . ASP A 1 233 ? 19.922 -11.641 -7.727 1 75.75 233 ASP A C 1
ATOM 1811 O O . ASP A 1 233 ? 19.922 -12.742 -8.266 1 75.75 233 ASP A O 1
ATOM 1815 N N . THR A 1 234 ? 19.406 -10.57 -8.328 1 71.62 234 THR A N 1
ATOM 1816 C CA . THR A 1 234 ? 18.859 -10.539 -9.688 1 71.62 234 THR A CA 1
ATOM 1817 C C . THR A 1 234 ? 19.438 -9.375 -10.477 1 71.62 234 THR A C 1
ATOM 1819 O O . THR A 1 234 ? 19.984 -8.43 -9.898 1 71.62 234 THR A O 1
ATOM 1822 N N . PRO A 1 235 ? 19.359 -9.609 -11.781 1 67 235 PRO A N 1
ATOM 1823 C CA . PRO A 1 235 ? 19.75 -8.453 -12.594 1 67 235 PRO A CA 1
ATOM 1824 C C . PRO A 1 235 ? 19 -7.184 -12.219 1 67 235 PRO A C 1
ATOM 1826 O O . PRO A 1 235 ? 19.5 -6.078 -12.414 1 67 235 PRO A O 1
ATOM 1829 N N . PHE A 1 236 ? 17.922 -7.418 -11.711 1 65.81 236 PHE A N 1
ATOM 1830 C CA . PHE A 1 236 ? 17.031 -6.348 -11.273 1 65.81 236 PHE A CA 1
ATOM 1831 C C . PHE A 1 236 ? 17.719 -5.457 -10.242 1 65.81 236 PHE A C 1
ATOM 1833 O O . PHE A 1 236 ? 17.672 -4.23 -10.344 1 65.81 236 PHE A O 1
ATOM 1840 N N . ILE A 1 237 ? 18.422 -6 -9.391 1 68.5 237 ILE A N 1
ATOM 1841 C CA . ILE A 1 237 ? 19.125 -5.293 -8.328 1 68.5 237 ILE A CA 1
ATOM 1842 C C . ILE A 1 237 ? 20.547 -4.941 -8.789 1 68.5 237 ILE A C 1
ATOM 1844 O O . ILE A 1 237 ? 21.047 -3.857 -8.492 1 68.5 237 ILE A O 1
ATOM 1848 N N . ALA A 1 238 ? 21.109 -5.828 -9.562 1 65.31 238 ALA A N 1
ATOM 1849 C CA . ALA A 1 238 ? 22.484 -5.656 -10.016 1 65.31 238 ALA A CA 1
ATOM 1850 C C . ALA A 1 238 ? 22.625 -4.418 -10.898 1 65.31 238 ALA A C 1
ATOM 1852 O O . ALA A 1 238 ? 23.641 -3.727 -10.852 1 65.31 238 ALA A O 1
ATOM 1853 N N . GLU A 1 239 ? 21.609 -4.215 -11.641 1 69.31 239 GLU A N 1
ATOM 1854 C CA . GLU A 1 239 ? 21.641 -3.102 -12.586 1 69.31 239 GLU A CA 1
ATOM 1855 C C . GLU A 1 239 ? 21.672 -1.761 -11.852 1 69.31 239 GLU A C 1
ATOM 1857 O O . GLU A 1 239 ? 22.047 -0.742 -12.43 1 69.31 239 GLU A O 1
ATOM 1862 N N . LYS A 1 240 ? 21.281 -1.769 -10.586 1 69.88 240 LYS A N 1
ATOM 1863 C CA . LYS A 1 240 ? 21.25 -0.517 -9.836 1 69.88 240 LYS A CA 1
ATOM 1864 C C . LYS A 1 240 ? 22.594 -0.21 -9.195 1 69.88 240 LYS A C 1
ATOM 1866 O O . LYS A 1 240 ? 22.812 0.896 -8.695 1 69.88 240 LYS A O 1
ATOM 1871 N N . GLN A 1 241 ? 23.5 -1.073 -9.328 1 62.56 241 GLN A N 1
ATOM 1872 C CA . GLN A 1 241 ? 24.859 -0.894 -8.812 1 62.56 241 GLN A CA 1
ATOM 1873 C C . GLN A 1 241 ? 24.844 -0.624 -7.312 1 62.56 241 GLN A C 1
ATOM 1875 O O . GLN A 1 241 ? 25.625 0.194 -6.82 1 62.56 241 GLN A O 1
ATOM 1880 N N . ILE A 1 242 ? 23.828 -1.019 -6.711 1 69.06 242 ILE A N 1
ATOM 1881 C CA . ILE A 1 242 ? 23.75 -0.934 -5.258 1 69.06 242 ILE A CA 1
ATOM 1882 C C . ILE A 1 242 ? 23.547 -2.328 -4.668 1 69.06 242 ILE A C 1
ATOM 1884 O O . ILE A 1 242 ? 22.859 -3.162 -5.266 1 69.06 242 ILE A O 1
ATOM 1888 N N . THR A 1 243 ? 24.297 -2.562 -3.609 1 73.69 243 THR A N 1
ATOM 1889 C CA . THR A 1 243 ? 24.156 -3.832 -2.908 1 73.69 243 THR A CA 1
ATOM 1890 C C . THR A 1 243 ? 23.516 -3.621 -1.541 1 73.69 243 THR A C 1
ATOM 1892 O O . THR A 1 243 ? 24.094 -2.996 -0.659 1 73.69 243 THR A O 1
ATOM 1895 N N . PRO A 1 244 ? 22.328 -4.152 -1.461 1 77.44 244 PRO A N 1
ATOM 1896 C CA . PRO A 1 244 ? 21.719 -4.062 -0.136 1 77.44 244 PRO A CA 1
ATOM 1897 C C . PRO A 1 244 ? 22.438 -4.91 0.909 1 77.44 244 PRO A C 1
ATOM 1899 O O . PRO A 1 244 ? 22.922 -6 0.598 1 77.44 244 PRO A O 1
ATOM 1902 N N . PHE A 1 245 ? 22.609 -4.336 2.115 1 79.31 245 PHE A N 1
ATOM 1903 C CA . PHE A 1 245 ? 23.172 -5.117 3.211 1 79.31 245 PHE A CA 1
ATOM 1904 C C . PHE A 1 245 ? 22.469 -4.785 4.527 1 79.31 245 PHE A C 1
ATOM 1906 O O . PHE A 1 245 ? 21.781 -3.766 4.633 1 79.31 245 PHE A O 1
ATOM 1913 N N . SER A 1 246 ? 22.531 -5.719 5.453 1 85 246 SER A N 1
ATOM 1914 C CA . SER A 1 246 ? 21.938 -5.578 6.785 1 85 246 SER A CA 1
ATOM 1915 C C . SER A 1 246 ? 22.719 -6.391 7.816 1 85 246 SER A C 1
ATOM 1917 O O . SER A 1 246 ? 23.469 -7.305 7.465 1 85 246 SER A O 1
ATOM 1919 N N . THR A 1 247 ? 22.562 -5.973 9.023 1 85.19 247 THR A N 1
ATOM 1920 C CA . THR A 1 247 ? 23.172 -6.691 10.141 1 85.19 247 THR A CA 1
ATOM 1921 C C . THR A 1 247 ? 22.672 -8.125 10.203 1 85.19 247 THR A C 1
ATOM 1923 O O . THR A 1 247 ? 23.422 -9.039 10.562 1 85.19 247 THR A O 1
ATOM 1926 N N . PHE A 1 248 ? 21.406 -8.328 9.758 1 85.88 248 PHE A N 1
ATOM 1927 C CA . PHE A 1 248 ? 20.781 -9.617 10.031 1 85.88 248 PHE A CA 1
ATOM 1928 C C . PHE A 1 248 ? 20.5 -10.367 8.734 1 85.88 248 PHE A C 1
ATOM 1930 O O . PHE A 1 248 ? 20.266 -11.578 8.75 1 85.88 248 PHE A O 1
ATOM 1937 N N . TYR A 1 249 ? 20.516 -9.688 7.594 1 84.81 249 TYR A N 1
ATOM 1938 C CA . TYR A 1 249 ? 20.016 -10.305 6.371 1 84.81 249 TYR A CA 1
ATOM 1939 C C . TYR A 1 249 ? 21.016 -10.133 5.227 1 84.81 249 TYR A C 1
ATOM 1941 O O . TYR A 1 249 ? 21.672 -9.094 5.125 1 84.81 249 TYR A O 1
ATOM 1949 N N . GLU A 1 250 ? 21.062 -11.148 4.418 1 83.12 250 GLU A N 1
ATOM 1950 C CA . GLU A 1 250 ? 21.906 -11.133 3.229 1 83.12 250 GLU A CA 1
ATOM 1951 C C . GLU A 1 250 ? 21.078 -11.336 1.963 1 83.12 250 GLU A C 1
ATOM 1953 O O . GLU A 1 250 ? 19.922 -11.773 2.029 1 83.12 250 GLU A O 1
ATOM 1958 N N . LEU A 1 251 ? 21.766 -10.992 0.905 1 84.62 251 LEU A N 1
ATOM 1959 C CA . LEU A 1 251 ? 21.109 -11.211 -0.382 1 84.62 251 LEU A CA 1
ATOM 1960 C C . LEU A 1 251 ? 20.766 -12.68 -0.569 1 84.62 251 LEU A C 1
ATOM 1962 O O . LEU A 1 251 ? 21.547 -13.562 -0.225 1 84.62 251 LEU A O 1
ATOM 1966 N N . LEU A 1 252 ? 19.562 -12.883 -1.11 1 88.75 252 LEU A N 1
ATOM 1967 C CA . LEU A 1 252 ? 19.109 -14.25 -1.314 1 88.75 252 LEU A CA 1
ATOM 1968 C C . LEU A 1 252 ? 19.516 -14.758 -2.693 1 88.75 252 LEU A C 1
ATOM 1970 O O . LEU A 1 252 ? 19.391 -14.039 -3.688 1 88.75 252 LEU A O 1
ATOM 1974 N N . PRO A 1 253 ? 20 -16.031 -2.693 1 90.94 253 PRO A N 1
ATOM 1975 C CA . PRO A 1 253 ? 20.203 -16.625 -4.016 1 90.94 253 PRO A CA 1
ATOM 1976 C C . PRO A 1 253 ? 18.906 -16.828 -4.793 1 90.94 253 PRO A C 1
ATOM 1978 O O . PRO A 1 253 ? 17.891 -17.203 -4.215 1 90.94 253 PRO A O 1
ATOM 1981 N N . LEU A 1 254 ? 18.938 -16.562 -6.059 1 92.88 254 LEU A N 1
ATOM 1982 C CA . LEU A 1 254 ? 17.766 -16.625 -6.914 1 92.88 254 LEU A CA 1
ATOM 1983 C C . LEU A 1 254 ? 17.156 -18.031 -6.902 1 92.88 254 LEU A C 1
ATOM 1985 O O . LEU A 1 254 ? 15.938 -18.172 -6.801 1 92.88 254 LEU A O 1
ATOM 1989 N N . ASP A 1 255 ? 17.984 -19.078 -6.926 1 94.19 255 ASP A N 1
ATOM 1990 C CA . ASP A 1 255 ? 17.516 -20.453 -7 1 94.19 255 ASP A CA 1
ATOM 1991 C C . ASP A 1 255 ? 16.734 -20.844 -5.75 1 94.19 255 ASP A C 1
ATOM 1993 O O . ASP A 1 255 ? 15.734 -21.562 -5.832 1 94.19 255 ASP A O 1
ATOM 1997 N N . LEU A 1 256 ? 17.234 -20.344 -4.645 1 94.25 256 LEU A N 1
ATOM 1998 C CA . LEU A 1 256 ? 16.531 -20.609 -3.391 1 94.25 256 LEU A CA 1
ATOM 1999 C C . LEU A 1 256 ? 15.148 -19.953 -3.396 1 94.25 256 LEU A C 1
ATOM 2001 O O . LEU A 1 256 ? 14.172 -20.562 -2.953 1 94.25 256 LEU A O 1
ATOM 2005 N N . CYS A 1 257 ? 15.086 -18.797 -3.881 1 95.81 257 CYS A N 1
ATOM 2006 C CA . CYS A 1 257 ? 13.82 -18.078 -3.934 1 95.81 257 CYS A CA 1
ATOM 2007 C C . CYS A 1 257 ? 12.844 -18.766 -4.875 1 95.81 257 CYS A C 1
ATOM 2009 O O . CYS A 1 257 ? 11.664 -18.922 -4.551 1 95.81 257 CYS A O 1
ATOM 2011 N N . VAL A 1 258 ? 13.312 -19.219 -6.012 1 97.75 258 VAL A N 1
ATOM 2012 C CA . VAL A 1 258 ? 12.477 -19.906 -6.988 1 97.75 258 VAL A CA 1
ATOM 2013 C C . VAL A 1 258 ? 11.867 -21.156 -6.359 1 97.75 258 VAL A C 1
ATOM 2015 O O . VAL A 1 258 ? 10.664 -21.406 -6.477 1 97.75 258 VAL A O 1
ATOM 2018 N N . LYS A 1 259 ? 12.672 -21.922 -5.652 1 97.44 259 LYS A N 1
ATOM 2019 C CA . LYS A 1 259 ? 12.211 -23.156 -5.031 1 97.44 259 LYS A CA 1
ATOM 2020 C C . LYS A 1 259 ? 11.172 -22.875 -3.945 1 97.44 259 LYS A C 1
ATOM 2022 O O . LYS A 1 259 ? 10.125 -23.516 -3.898 1 97.44 259 LYS A O 1
ATOM 2027 N N . LYS A 1 260 ? 11.453 -21.906 -3.1 1 97.06 260 LYS A N 1
ATOM 2028 C CA . LYS A 1 260 ? 10.562 -21.594 -1.985 1 97.06 260 LYS A CA 1
ATOM 2029 C C . LYS A 1 260 ? 9.234 -21.031 -2.482 1 97.06 260 LYS A C 1
ATOM 2031 O O . LYS A 1 260 ? 8.18 -21.328 -1.93 1 97.06 260 LYS A O 1
ATOM 2036 N N . ILE A 1 261 ? 9.305 -20.203 -3.477 1 98.38 261 ILE A N 1
ATOM 2037 C CA . ILE A 1 261 ? 8.094 -19.625 -4.039 1 98.38 261 ILE A CA 1
ATOM 2038 C C . ILE A 1 261 ? 7.254 -20.719 -4.699 1 98.38 261 ILE A C 1
ATOM 2040 O O . ILE A 1 261 ? 6.035 -20.766 -4.516 1 98.38 261 ILE A O 1
ATOM 2044 N N . THR A 1 262 ? 7.91 -21.609 -5.469 1 98.69 262 THR A N 1
ATOM 2045 C CA . THR A 1 262 ? 7.191 -22.719 -6.094 1 98.69 262 THR A CA 1
ATOM 2046 C C . THR A 1 262 ? 6.496 -23.562 -5.039 1 98.69 262 THR A C 1
ATOM 2048 O O . THR A 1 262 ? 5.32 -23.906 -5.184 1 98.69 262 THR A O 1
ATOM 2051 N N . ASP A 1 263 ? 7.195 -23.859 -3.951 1 97.38 263 ASP A N 1
ATOM 2052 C CA . ASP A 1 263 ? 6.617 -24.656 -2.869 1 97.38 263 ASP A CA 1
ATOM 2053 C C . ASP A 1 263 ? 5.387 -23.969 -2.279 1 97.38 263 ASP A C 1
ATOM 2055 O O . ASP A 1 263 ? 4.359 -24.609 -2.051 1 97.38 263 ASP A O 1
ATOM 2059 N N . ALA A 1 264 ? 5.531 -22.703 -2.037 1 97.06 264 ALA A N 1
ATOM 2060 C CA . ALA A 1 264 ? 4.434 -21.938 -1.445 1 97.06 264 ALA A CA 1
ATOM 2061 C C . ALA A 1 264 ? 3.203 -21.969 -2.35 1 97.06 264 ALA A C 1
ATOM 2063 O O . ALA A 1 264 ? 2.074 -22.094 -1.871 1 97.06 264 ALA A O 1
ATOM 2064 N N . ILE A 1 265 ? 3.457 -21.812 -3.648 1 98.56 265 ILE A N 1
ATOM 2065 C CA . ILE A 1 265 ? 2.367 -21.812 -4.617 1 98.56 265 ILE A CA 1
ATOM 2066 C C . ILE A 1 265 ? 1.693 -23.172 -4.637 1 98.56 265 ILE A C 1
ATOM 2068 O O . ILE A 1 265 ? 0.465 -23.281 -4.566 1 98.56 265 ILE A O 1
ATOM 2072 N N . LEU A 1 266 ? 2.463 -24.234 -4.648 1 98.31 266 LEU A N 1
ATOM 2073 C CA . LEU A 1 266 ? 1.923 -25.594 -4.773 1 98.31 266 LEU A CA 1
ATOM 2074 C C . LEU A 1 266 ? 1.265 -26.031 -3.473 1 98.31 266 LEU A C 1
ATOM 2076 O O . LEU A 1 266 ? 0.39 -26.906 -3.482 1 98.31 266 LEU A O 1
ATOM 2080 N N . ARG A 1 267 ? 1.655 -25.422 -2.367 1 96.19 267 ARG A N 1
ATOM 2081 C CA . ARG A 1 267 ? 1.02 -25.719 -1.086 1 96.19 267 ARG A CA 1
ATOM 2082 C C . ARG A 1 267 ? -0.152 -24.781 -0.828 1 96.19 267 ARG A C 1
ATOM 2084 O O . ARG A 1 267 ? -0.794 -24.859 0.221 1 96.19 267 ARG A O 1
ATOM 2091 N N . GLU A 1 268 ? -0.333 -23.859 -1.735 1 95.69 268 GLU A N 1
ATOM 2092 C CA . GLU A 1 268 ? -1.436 -22.906 -1.689 1 95.69 268 GLU A CA 1
ATOM 2093 C C . GLU A 1 268 ? -1.396 -22.062 -0.409 1 95.69 268 GLU A C 1
ATOM 2095 O O . GLU A 1 268 ? -2.42 -21.891 0.253 1 95.69 268 GLU A O 1
ATOM 2100 N N . GLU A 1 269 ? -0.172 -21.641 -0.078 1 94.56 269 GLU A N 1
ATOM 2101 C CA . GLU A 1 269 ? -0.008 -20.766 1.074 1 94.56 269 GLU A CA 1
ATOM 2102 C C . GLU A 1 269 ? -0.546 -19.359 0.779 1 94.56 269 GLU A C 1
ATOM 2104 O O . GLU A 1 269 ? -0.385 -18.859 -0.331 1 94.56 269 GLU A O 1
ATOM 2109 N N . LEU A 1 270 ? -1.183 -18.766 1.767 1 95.06 270 LEU A N 1
ATOM 2110 C CA . LEU A 1 270 ? -1.679 -17.406 1.6 1 95.06 270 LEU A CA 1
ATOM 2111 C C . LEU A 1 270 ? -0.526 -16.406 1.557 1 95.06 270 LEU A C 1
ATOM 2113 O O . LEU A 1 270 ? -0.518 -15.5 0.725 1 95.06 270 LEU A O 1
ATOM 2117 N N . TYR A 1 271 ? 0.418 -16.547 2.498 1 94.75 271 TYR A N 1
ATOM 2118 C CA . TYR A 1 271 ? 1.603 -15.703 2.588 1 94.75 271 TYR A CA 1
ATOM 2119 C C . TYR A 1 271 ? 2.875 -16.547 2.572 1 94.75 271 TYR A C 1
ATOM 2121 O O . TYR A 1 271 ? 2.924 -17.625 3.176 1 94.75 271 TYR A O 1
ATOM 2129 N N . CYS A 1 272 ? 3.881 -16.047 1.888 1 95.62 272 CYS A N 1
ATOM 2130 C CA . CYS A 1 272 ? 5.203 -16.656 1.906 1 95.62 272 CYS A CA 1
ATOM 2131 C C . CYS A 1 272 ? 6.293 -15.609 2.084 1 95.62 272 CYS A C 1
ATOM 2133 O O . CYS A 1 272 ? 6.492 -14.766 1.21 1 95.62 272 CYS A O 1
ATOM 2135 N N . TYR A 1 273 ? 6.906 -15.633 3.164 1 95.12 273 TYR A N 1
ATOM 2136 C CA . TYR A 1 273 ? 8.047 -14.766 3.438 1 95.12 273 TYR A CA 1
ATOM 2137 C C . TYR A 1 273 ? 9.359 -15.508 3.217 1 95.12 273 TYR A C 1
ATOM 2139 O O . TYR A 1 273 ? 9.516 -16.656 3.646 1 95.12 273 TYR A O 1
ATOM 2147 N N . ILE A 1 274 ? 10.273 -14.852 2.551 1 95.19 274 ILE A N 1
ATOM 2148 C CA . ILE A 1 274 ? 11.578 -15.453 2.295 1 95.19 274 ILE A CA 1
ATOM 2149 C C . ILE A 1 274 ? 12.688 -14.508 2.746 1 95.19 274 ILE A C 1
ATOM 2151 O O . ILE A 1 274 ? 12.852 -13.422 2.182 1 95.19 274 ILE A O 1
ATOM 2155 N N . PRO A 1 275 ? 13.562 -14.969 3.717 1 92.75 275 PRO A N 1
ATOM 2156 C CA . PRO A 1 275 ? 13.445 -16.172 4.535 1 92.75 275 PRO A CA 1
ATOM 2157 C C . PRO A 1 275 ? 12.258 -16.141 5.488 1 92.75 275 PRO A C 1
ATOM 2159 O O . PRO A 1 275 ? 11.641 -15.086 5.668 1 92.75 275 PRO A O 1
ATOM 2162 N N . TRP A 1 276 ? 11.906 -17.234 6.07 1 88.31 276 TRP A N 1
ATOM 2163 C CA . TRP A 1 276 ? 10.672 -17.359 6.84 1 88.31 276 TRP A CA 1
ATOM 2164 C C . TRP A 1 276 ? 10.672 -16.422 8.039 1 88.31 276 TRP A C 1
ATOM 2166 O O . TRP A 1 276 ? 9.617 -15.93 8.445 1 88.31 276 TRP A O 1
ATOM 2176 N N . HIS A 1 277 ? 11.812 -16.125 8.625 1 87.62 277 HIS A N 1
ATOM 2177 C CA . HIS A 1 277 ? 11.867 -15.32 9.844 1 87.62 277 HIS A CA 1
ATOM 2178 C C . HIS A 1 277 ? 11.586 -13.852 9.539 1 87.62 277 HIS A C 1
ATOM 2180 O O . HIS A 1 277 ? 11.391 -13.047 10.461 1 87.62 277 HIS A O 1
ATOM 2186 N N . MET A 1 278 ? 11.562 -13.484 8.242 1 89.44 278 MET A N 1
ATOM 2187 C CA . MET A 1 278 ? 11.164 -12.141 7.855 1 89.44 278 MET A CA 1
ATOM 2188 C C . MET A 1 278 ? 9.711 -11.875 8.227 1 89.44 278 MET A C 1
ATOM 2190 O O . MET A 1 278 ? 9.305 -10.719 8.391 1 89.44 278 MET A O 1
ATOM 2194 N N . GLN A 1 279 ? 8.984 -12.953 8.312 1 88.5 279 GLN A N 1
ATOM 2195 C CA . GLN A 1 279 ? 7.598 -12.797 8.75 1 88.5 279 GLN A CA 1
ATOM 2196 C C . GLN A 1 279 ? 7.52 -12.109 10.109 1 88.5 279 GLN A C 1
ATOM 2198 O O . GLN A 1 279 ? 6.645 -11.273 10.336 1 88.5 279 GLN A O 1
ATOM 2203 N N . PHE A 1 280 ? 8.414 -12.492 10.961 1 86.44 280 PHE A N 1
ATOM 2204 C CA . PHE A 1 280 ? 8.43 -11.906 12.297 1 86.44 280 PHE A CA 1
ATOM 2205 C C . PHE A 1 280 ? 8.68 -10.406 12.227 1 86.44 280 PHE A C 1
ATOM 2207 O O . PHE A 1 280 ? 8.016 -9.625 12.914 1 86.44 280 PHE A O 1
ATOM 2214 N N . LEU A 1 281 ? 9.609 -10.062 11.43 1 86.19 281 LEU A N 1
ATOM 2215 C CA . LEU A 1 281 ? 9.93 -8.648 11.273 1 86.19 281 LEU A CA 1
ATOM 2216 C C . LEU A 1 281 ? 8.766 -7.887 10.641 1 86.19 281 LEU A C 1
ATOM 2218 O O . LEU A 1 281 ? 8.367 -6.828 11.133 1 86.19 281 LEU A O 1
ATOM 2222 N N . CYS A 1 282 ? 8.195 -8.453 9.578 1 88.38 282 CYS A N 1
ATOM 2223 C CA . CYS A 1 282 ? 7.191 -7.773 8.773 1 88.38 282 CYS A CA 1
ATOM 2224 C C . CYS A 1 282 ? 5.867 -7.68 9.516 1 88.38 282 CYS A C 1
ATOM 2226 O O . CYS A 1 282 ? 5.148 -6.684 9.391 1 88.38 282 CYS A O 1
ATOM 2228 N N . VAL A 1 283 ? 5.613 -8.656 10.297 1 84 283 VAL A N 1
ATOM 2229 C CA . VAL A 1 283 ? 4.27 -8.758 10.844 1 84 283 VAL A CA 1
ATOM 2230 C C . VAL A 1 283 ? 4.285 -8.375 12.328 1 84 283 VAL A C 1
ATOM 2232 O O . VAL A 1 283 ? 3.43 -7.617 12.789 1 84 283 VAL A O 1
ATOM 2235 N N . PHE A 1 284 ? 5.312 -8.797 13.102 1 81.19 284 PHE A N 1
ATOM 2236 C CA . PHE A 1 284 ? 5.27 -8.648 14.547 1 81.19 284 PHE A CA 1
ATOM 2237 C C . PHE A 1 284 ? 6.078 -7.438 14.992 1 81.19 284 PHE A C 1
ATOM 2239 O O . PHE A 1 284 ? 5.621 -6.645 15.82 1 81.19 284 PHE A O 1
ATOM 2246 N N . CYS A 1 285 ? 7.199 -7.262 14.438 1 83.81 285 CYS A N 1
ATOM 2247 C CA . CYS A 1 285 ? 8.031 -6.148 14.867 1 83.81 285 CYS A CA 1
ATOM 2248 C C . CYS A 1 285 ? 7.449 -4.82 14.406 1 83.81 285 CYS A C 1
ATOM 2250 O O . CYS A 1 285 ? 7.703 -3.779 15.023 1 83.81 285 CYS A O 1
ATOM 2252 N N . LYS A 1 286 ? 6.703 -4.875 13.367 1 81.5 286 LYS A N 1
ATOM 2253 C CA . LYS A 1 286 ? 6.09 -3.66 12.844 1 81.5 286 LYS A CA 1
ATOM 2254 C C . LYS A 1 286 ? 5.184 -3.01 13.883 1 81.5 286 LYS A C 1
ATOM 2256 O O . LYS A 1 286 ? 5.074 -1.783 13.938 1 81.5 286 LYS A O 1
ATOM 2261 N N . CYS A 1 287 ? 4.641 -3.807 14.75 1 81 287 CYS A N 1
ATOM 2262 C CA . CYS A 1 287 ? 3.697 -3.318 15.758 1 81 287 CYS A CA 1
ATOM 2263 C C . CYS A 1 287 ? 4.418 -2.557 16.859 1 81 287 CYS A C 1
ATOM 2265 O O . CYS A 1 287 ? 3.795 -1.811 17.609 1 81 287 CYS A O 1
ATOM 2267 N N . LEU A 1 288 ? 5.707 -2.748 16.906 1 80.75 288 LEU A N 1
ATOM 2268 C CA . LEU A 1 288 ? 6.496 -2.139 17.969 1 80.75 288 LEU A CA 1
ATOM 2269 C C . LEU A 1 288 ? 7.137 -0.84 17.5 1 80.75 288 LEU A C 1
ATOM 2271 O O . LEU A 1 288 ? 7.855 -0.185 18.266 1 80.75 288 LEU A O 1
ATOM 2275 N N . ALA A 1 289 ? 6.848 -0.485 16.25 1 81.94 289 ALA A N 1
ATOM 2276 C CA . ALA A 1 289 ? 7.484 0.695 15.672 1 81.94 289 ALA A CA 1
ATOM 2277 C C . ALA A 1 289 ? 6.777 1.973 16.109 1 81.94 289 ALA A C 1
ATOM 2279 O O . ALA A 1 289 ? 5.547 2.025 16.156 1 81.94 289 ALA A O 1
ATOM 2280 N N . SER A 1 290 ? 7.527 2.867 16.594 1 84.12 290 SER A N 1
ATOM 2281 C CA . SER A 1 290 ? 7.059 4.203 16.953 1 84.12 290 SER A CA 1
ATOM 2282 C C . SER A 1 290 ? 8.055 5.273 16.516 1 84.12 290 SER A C 1
ATOM 2284 O O . SER A 1 290 ? 9.125 4.957 15.992 1 84.12 290 SER A O 1
ATOM 2286 N N . LYS A 1 291 ? 7.637 6.473 16.688 1 86.25 291 LYS A N 1
ATOM 2287 C CA . LYS A 1 291 ? 8.422 7.617 16.234 1 86.25 291 LYS A CA 1
ATOM 2288 C C . LYS A 1 291 ? 9.852 7.539 16.75 1 86.25 291 LYS A C 1
ATOM 2290 O O . LYS A 1 291 ? 10.805 7.75 15.984 1 86.25 291 LYS A O 1
ATOM 2295 N N . HIS A 1 292 ? 10.055 7.16 18 1 88.06 292 HIS A N 1
ATOM 2296 C CA . HIS A 1 292 ? 11.383 7.219 18.594 1 88.06 292 HIS A CA 1
ATOM 2297 C C . HIS A 1 292 ? 12.086 5.871 18.516 1 88.06 292 HIS A C 1
ATOM 2299 O O . HIS A 1 292 ? 13.297 5.789 18.719 1 88.06 292 HIS A O 1
ATOM 2305 N N . ILE A 1 293 ? 11.383 4.84 18.188 1 89.62 293 ILE A N 1
ATOM 2306 C CA . ILE A 1 293 ? 11.961 3.504 18.109 1 89.62 293 ILE A CA 1
ATOM 2307 C C . ILE A 1 293 ? 12.539 3.277 16.703 1 89.62 293 ILE A C 1
ATOM 2309 O O . ILE A 1 293 ? 13.539 2.578 16.547 1 89.62 293 ILE A O 1
ATOM 2313 N N . ILE A 1 294 ? 11.969 3.902 15.711 1 90.31 294 ILE A N 1
ATOM 2314 C CA . ILE A 1 294 ? 12.297 3.641 14.312 1 90.31 294 ILE A CA 1
ATOM 2315 C C . ILE A 1 294 ? 13.766 3.959 14.055 1 90.31 294 ILE A C 1
ATOM 2317 O O . ILE A 1 294 ? 14.5 3.139 13.5 1 90.31 294 ILE A O 1
ATOM 2321 N N . PRO A 1 295 ? 14.266 5.09 14.562 1 89.5 295 PRO A N 1
ATOM 2322 C CA . PRO A 1 295 ? 15.688 5.355 14.336 1 89.5 295 PRO A CA 1
ATOM 2323 C C . PRO A 1 295 ? 16.594 4.328 15.016 1 89.5 295 PRO A C 1
ATOM 2325 O O . PRO A 1 295 ? 17.625 3.943 14.461 1 89.5 295 PRO A O 1
ATOM 2328 N N . ALA A 1 296 ? 16.219 3.916 16.203 1 88.94 296 ALA A N 1
ATOM 2329 C CA . ALA A 1 296 ? 17 2.91 16.922 1 88.94 296 ALA A CA 1
ATOM 2330 C C . ALA A 1 296 ?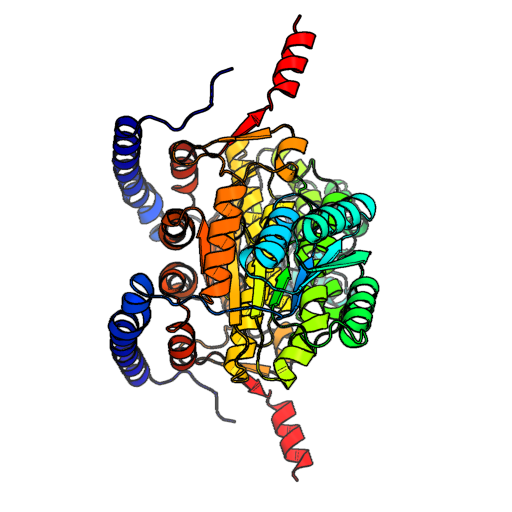 16.984 1.572 16.188 1 88.94 296 ALA A C 1
ATOM 2332 O O . ALA A 1 296 ? 18 0.89 16.078 1 88.94 296 ALA A O 1
ATOM 2333 N N . ALA A 1 297 ? 15.805 1.26 15.703 1 89.62 297 ALA A N 1
ATOM 2334 C CA . ALA A 1 297 ? 15.672 0.018 14.945 1 89.62 297 ALA A CA 1
ATOM 2335 C C . ALA A 1 297 ? 16.5 0.068 13.656 1 89.62 297 ALA A C 1
ATOM 2337 O O . ALA A 1 297 ? 17.062 -0.941 13.242 1 89.62 297 ALA A O 1
ATOM 2338 N N . ARG A 1 298 ? 16.484 1.188 13.023 1 88.19 298 ARG A N 1
ATOM 2339 C CA . ARG A 1 298 ? 17.25 1.36 11.797 1 88.19 298 ARG A CA 1
ATOM 2340 C C . ARG A 1 298 ? 18.75 1.125 12.047 1 88.19 298 ARG A C 1
ATOM 2342 O O . ARG A 1 298 ? 19.438 0.527 11.219 1 88.19 298 ARG A O 1
ATOM 2349 N N . ARG A 1 299 ? 19.219 1.579 13.148 1 87 299 ARG A N 1
ATOM 2350 C CA . ARG A 1 299 ? 20.609 1.368 13.508 1 87 299 ARG A CA 1
ATOM 2351 C C . ARG A 1 299 ? 20.906 -0.107 13.766 1 87 299 ARG A C 1
ATOM 2353 O O . ARG A 1 299 ? 21.953 -0.622 13.375 1 87 299 ARG A O 1
ATOM 2360 N N . LEU A 1 300 ? 19.969 -0.728 14.422 1 87.62 300 LEU A N 1
ATOM 2361 C CA . LEU A 1 300 ? 20.141 -2.137 14.75 1 87.62 300 LEU A CA 1
ATOM 2362 C C . LEU A 1 300 ? 20.172 -2.996 13.492 1 87.62 300 LEU A C 1
ATOM 2364 O O . LEU A 1 300 ? 21.109 -3.77 13.289 1 87.62 300 LEU A O 1
ATOM 2368 N N . PHE A 1 301 ? 19.156 -2.785 12.672 1 86.69 301 PHE A N 1
ATOM 2369 C CA . PHE A 1 301 ? 19.016 -3.652 11.508 1 86.69 301 PHE A CA 1
ATOM 2370 C C . PHE A 1 301 ? 19.969 -3.217 10.391 1 86.69 301 PHE A C 1
ATOM 2372 O O . PHE A 1 301 ? 20.422 -4.043 9.594 1 86.69 301 PHE A O 1
ATOM 2379 N N . ASN A 1 302 ? 20.281 -1.929 10.32 1 85.12 302 ASN A N 1
ATOM 2380 C CA . ASN A 1 302 ? 21.297 -1.376 9.422 1 85.12 302 ASN A CA 1
ATOM 2381 C C . ASN A 1 302 ? 20.984 -1.688 7.965 1 85.12 302 ASN A C 1
ATOM 2383 O O . ASN A 1 302 ? 21.844 -2.152 7.223 1 85.12 302 ASN A O 1
ATOM 2387 N N . PHE A 1 303 ? 19.766 -1.547 7.602 1 83 303 PHE A N 1
ATOM 2388 C CA . PHE A 1 303 ? 19.422 -1.678 6.191 1 83 303 PHE A CA 1
ATOM 2389 C C . PHE A 1 303 ? 19.984 -0.518 5.383 1 83 303 PHE A C 1
ATOM 2391 O O . PHE A 1 303 ? 19.562 0.629 5.555 1 83 303 PHE A O 1
ATOM 2398 N N . ARG A 1 304 ? 20.938 -0.8 4.59 1 79.62 304 ARG A N 1
ATOM 2399 C CA . ARG A 1 304 ? 21.609 0.228 3.807 1 79.62 304 ARG A CA 1
ATOM 2400 C C . ARG A 1 304 ? 22.016 -0.31 2.441 1 79.62 304 ARG A C 1
ATOM 2402 O O . ARG A 1 304 ? 21.781 -1.478 2.129 1 79.62 304 ARG A O 1
ATOM 2409 N N . TYR A 1 305 ? 22.312 0.636 1.64 1 77.56 305 TYR A N 1
ATOM 2410 C CA . TYR A 1 305 ? 22.75 0.302 0.29 1 77.56 305 TYR A CA 1
ATOM 2411 C C . TYR A 1 305 ? 24.203 0.728 0.068 1 77.56 305 TYR A C 1
ATOM 2413 O O . TYR A 1 305 ? 24.562 1.885 0.305 1 77.56 305 TYR A O 1
ATOM 2421 N N . ALA A 1 306 ? 25.031 -0.209 -0.106 1 67.62 306 ALA A N 1
ATOM 2422 C CA . ALA A 1 306 ? 26.422 0.099 -0.412 1 67.62 306 ALA A CA 1
ATOM 2423 C C . ALA A 1 306 ? 26.625 0.31 -1.91 1 67.62 306 ALA A C 1
ATOM 2425 O O . ALA A 1 306 ? 25.938 -0.304 -2.727 1 67.62 306 ALA A O 1
ATOM 2426 N N . PRO A 1 307 ? 27.344 1.374 -2.158 1 59.91 307 PRO A N 1
ATOM 2427 C CA . PRO A 1 307 ? 27.625 1.548 -3.584 1 59.91 307 PRO A CA 1
ATOM 2428 C C . PRO A 1 307 ? 28.188 0.281 -4.234 1 59.91 307 PRO A C 1
ATOM 2430 O O . PRO A 1 307 ? 28.906 -0.488 -3.584 1 59.91 307 PRO A O 1
ATOM 2433 N N . GLY A 1 308 ? 27.625 -0.15 -5.312 1 55.88 308 GLY A N 1
ATOM 2434 C CA . GLY A 1 308 ? 28.109 -1.318 -6.039 1 55.88 308 GLY A CA 1
ATOM 2435 C C . GLY A 1 308 ? 29.578 -1.259 -6.371 1 55.88 308 GLY A C 1
ATOM 2436 O O . GLY A 1 308 ? 30.188 -0.188 -6.328 1 55.88 308 GLY A O 1
ATOM 2437 N N . GLU A 1 309 ? 30.203 -2.391 -6.512 1 49.97 309 GLU A N 1
ATOM 2438 C CA . GLU A 1 309 ? 31.609 -2.51 -6.859 1 49.97 309 GLU A CA 1
ATOM 2439 C C . GLU A 1 309 ? 31.984 -1.562 -7.996 1 49.97 309 GLU A C 1
ATOM 2441 O O . GLU A 1 309 ? 33.062 -0.957 -7.98 1 49.97 309 GLU A O 1
ATOM 2446 N N . LYS A 1 310 ? 31.25 -1.549 -9.023 1 44.22 310 LYS A N 1
ATOM 2447 C CA . LYS A 1 310 ? 31.656 -0.703 -10.148 1 44.22 310 LYS A CA 1
ATOM 2448 C C . LYS A 1 310 ? 31.672 0.768 -9.742 1 44.22 310 LYS A C 1
ATOM 2450 O O . LYS A 1 310 ? 32.562 1.514 -10.148 1 44.22 310 LYS A O 1
ATOM 2455 N N . GLN A 1 311 ? 30.734 1.157 -9.047 1 44.91 311 GLN A N 1
ATOM 2456 C CA . GLN A 1 311 ? 30.75 2.561 -8.641 1 44.91 311 GLN A CA 1
ATOM 2457 C C . GLN A 1 311 ? 31.891 2.844 -7.66 1 44.91 311 GLN A C 1
ATOM 2459 O O . GLN A 1 311 ? 32.469 3.934 -7.668 1 44.91 311 GLN A O 1
ATOM 2464 N N . LEU A 1 312 ? 32.188 1.948 -6.871 1 44.28 312 LEU A N 1
ATOM 2465 C CA . LEU A 1 312 ? 33.375 2.059 -6.043 1 44.28 312 LEU A CA 1
ATOM 2466 C C . LEU A 1 312 ? 34.656 2.053 -6.902 1 44.28 312 LEU A C 1
ATOM 2468 O O . LEU A 1 312 ? 35.594 2.785 -6.621 1 44.28 312 LEU A O 1
ATOM 2472 N N . MET A 1 313 ? 34.594 1.177 -7.777 1 42.72 313 MET A N 1
ATOM 2473 C CA . MET A 1 313 ? 35.75 1.164 -8.695 1 42.72 313 MET A CA 1
ATOM 2474 C C . MET A 1 313 ? 35.844 2.477 -9.469 1 42.72 313 MET A C 1
ATOM 2476 O O . MET A 1 313 ? 36.938 3.016 -9.656 1 42.72 313 MET A O 1
ATOM 2480 N N . ASP A 1 314 ? 34.812 2.898 -9.922 1 37.38 314 ASP A N 1
ATOM 2481 C CA . ASP A 1 314 ? 34.844 4.148 -10.672 1 37.38 314 ASP A CA 1
ATOM 2482 C C . ASP A 1 314 ? 35.156 5.332 -9.758 1 37.38 314 ASP A C 1
ATOM 2484 O O . ASP A 1 314 ? 35.875 6.25 -10.156 1 37.38 314 ASP A O 1
ATOM 2488 N N . ALA A 1 315 ? 34.688 5.316 -8.656 1 40.78 315 ALA A N 1
ATOM 2489 C CA . ALA A 1 315 ? 35.031 6.363 -7.699 1 40.78 315 ALA A CA 1
ATOM 2490 C C . ALA A 1 315 ? 36.531 6.316 -7.344 1 40.78 315 ALA A C 1
ATOM 2492 O O . ALA A 1 315 ? 37.125 7.352 -7.082 1 40.78 315 ALA A O 1
ATOM 2493 N N . LYS A 1 316 ? 37 5.207 -7.293 1 43.34 316 LYS A N 1
ATOM 2494 C CA . LYS A 1 316 ? 38.406 5.012 -7.078 1 43.34 316 LYS A CA 1
ATOM 2495 C C . LYS A 1 316 ? 39.219 5.504 -8.273 1 43.34 316 LYS A C 1
ATOM 2497 O O . LYS A 1 316 ? 40.344 6.02 -8.109 1 43.34 316 LYS A O 1
ATOM 2502 N N . LEU A 1 317 ? 38.625 5.195 -9.32 1 35.22 317 LEU A N 1
ATOM 2503 C CA . LEU A 1 317 ? 39.375 5.617 -10.516 1 35.22 317 LEU A CA 1
ATOM 2504 C C . LEU A 1 317 ? 39.375 7.141 -10.625 1 35.22 317 LEU A C 1
ATOM 2506 O O . LEU A 1 317 ? 40.344 7.715 -11.141 1 35.22 317 LEU A O 1
ATOM 2510 N N . ASN A 1 318 ? 38.281 7.676 -10.25 1 37.31 318 ASN A N 1
ATOM 2511 C CA . ASN A 1 318 ? 38.344 9.133 -10.32 1 37.31 318 ASN A CA 1
ATOM 2512 C C . ASN A 1 318 ? 39.25 9.703 -9.219 1 37.31 318 ASN A C 1
ATOM 2514 O O . ASN A 1 318 ? 39.562 10.891 -9.227 1 37.31 318 ASN A O 1
ATOM 2518 N N . TYR A 1 319 ? 39.344 9.094 -8.125 1 32.78 319 TYR A N 1
ATOM 2519 C CA . TYR A 1 319 ? 40.312 9.578 -7.141 1 32.78 319 TYR A CA 1
ATOM 2520 C C . TYR A 1 319 ? 41.688 9.055 -7.445 1 32.78 319 TYR A C 1
ATOM 2522 O O . TYR A 1 319 ? 42.656 9.406 -6.758 1 32.78 319 TYR A O 1
ATOM 2530 N N . ALA A 1 320 ? 41.812 8.406 -8.508 1 28.16 320 ALA A N 1
ATOM 2531 C CA . ALA A 1 320 ? 43.188 8.125 -8.945 1 28.16 320 ALA A CA 1
ATOM 2532 C C . ALA A 1 320 ? 43.656 9.141 -9.984 1 28.16 320 ALA A C 1
ATOM 2534 O O . ALA A 1 320 ? 42.875 9.57 -10.836 1 28.16 320 ALA A O 1
ATOM 2535 N N . MET B 1 1 ? 37.781 -7.809 -1.687 1 26.67 1 MET B N 1
ATOM 2536 C CA . MET B 1 1 ? 36.438 -7.555 -2.164 1 26.67 1 MET B CA 1
ATOM 2537 C C . MET B 1 1 ? 35.406 -7.801 -1.059 1 26.67 1 MET B C 1
ATOM 2539 O O . MET B 1 1 ? 35.125 -8.945 -0.721 1 26.67 1 MET B O 1
ATOM 2543 N N . GLY B 1 2 ? 35.406 -7.203 0.022 1 35.75 2 GLY B N 1
ATOM 2544 C CA . GLY B 1 2 ? 34.969 -7.652 1.34 1 35.75 2 GLY B CA 1
ATOM 2545 C C . GLY B 1 2 ? 33.469 -7.898 1.436 1 35.75 2 GLY B C 1
ATOM 2546 O O . GLY B 1 2 ? 32.688 -7.047 1.05 1 35.75 2 GLY B O 1
ATOM 2547 N N . THR B 1 3 ? 33 -9.07 1.274 1 42.72 3 THR B N 1
ATOM 2548 C CA . THR B 1 3 ? 31.656 -9.672 1.385 1 42.72 3 THR B CA 1
ATOM 2549 C C . THR B 1 3 ? 30.875 -9.023 2.52 1 42.72 3 THR B C 1
ATOM 2551 O O . THR B 1 3 ? 31.297 -9.055 3.676 1 42.72 3 THR B O 1
ATOM 2554 N N . ILE B 1 4 ? 30.422 -7.84 2.258 1 52.25 4 ILE B N 1
ATOM 2555 C CA . ILE B 1 4 ? 29.641 -7.195 3.309 1 52.25 4 ILE B CA 1
ATOM 2556 C C . ILE B 1 4 ? 28.703 -8.219 3.965 1 52.25 4 ILE B C 1
ATOM 2558 O O . ILE B 1 4 ? 27.734 -8.664 3.354 1 52.25 4 ILE B O 1
ATOM 2562 N N . SER B 1 5 ? 29.375 -9.195 4.668 1 60.41 5 SER B N 1
ATOM 2563 C CA . SER B 1 5 ? 28.812 -10.359 5.344 1 60.41 5 SER B CA 1
ATOM 2564 C C . SER B 1 5 ? 28.031 -9.953 6.59 1 60.41 5 SER B C 1
ATOM 2566 O O . SER B 1 5 ? 28.281 -8.891 7.164 1 60.41 5 SER B O 1
ATOM 2568 N N . ARG B 1 6 ? 27.062 -10.711 6.879 1 69.69 6 ARG B N 1
ATOM 2569 C CA . ARG B 1 6 ? 26.312 -10.695 8.133 1 69.69 6 ARG B CA 1
ATOM 2570 C C . ARG B 1 6 ? 27.266 -10.672 9.336 1 69.69 6 ARG B C 1
ATOM 2572 O O . ARG B 1 6 ? 28.359 -11.227 9.273 1 69.69 6 ARG B O 1
ATOM 2579 N N . GLU B 1 7 ? 27 -9.781 10.367 1 75 7 GLU B N 1
ATOM 2580 C CA . GLU B 1 7 ? 27.734 -9.781 11.625 1 75 7 GLU B CA 1
ATOM 2581 C C . GLU B 1 7 ? 27.734 -11.172 12.258 1 75 7 GLU B C 1
ATOM 2583 O O . GLU B 1 7 ? 26.812 -11.961 12.047 1 75 7 GLU B O 1
ATOM 2588 N N . PRO B 1 8 ? 28.766 -11.469 12.891 1 83.69 8 PRO B N 1
ATOM 2589 C CA . PRO B 1 8 ? 28.781 -12.75 13.594 1 83.69 8 PRO B CA 1
ATOM 2590 C C . PRO B 1 8 ? 27.609 -12.93 14.547 1 83.69 8 PRO B C 1
ATOM 2592 O O . PRO B 1 8 ? 27.094 -11.938 15.078 1 83.69 8 PRO B O 1
ATOM 2595 N N . VAL B 1 9 ? 27.219 -14.094 14.805 1 85.12 9 VAL B N 1
ATOM 2596 C CA . VAL B 1 9 ? 26 -14.445 15.531 1 85.12 9 VAL B CA 1
ATOM 2597 C C . VAL B 1 9 ? 26.062 -13.859 16.938 1 85.12 9 VAL B C 1
ATOM 2599 O O . VAL B 1 9 ? 25.062 -13.32 17.438 1 85.12 9 VAL B O 1
ATOM 2602 N N . LEU B 1 10 ? 27.203 -13.922 17.609 1 87.12 10 LEU B N 1
ATOM 2603 C CA . LEU B 1 10 ? 27.328 -13.438 18.984 1 87.12 10 LEU B CA 1
ATOM 2604 C C . LEU B 1 10 ? 27.141 -11.922 19.031 1 87.12 10 LEU B C 1
ATOM 2606 O O . LEU B 1 10 ? 26.516 -11.406 19.969 1 87.12 10 LEU B O 1
ATOM 2610 N N . LYS B 1 11 ? 27.734 -11.32 18.062 1 87.38 11 LYS B N 1
ATOM 2611 C CA . LYS B 1 11 ? 27.562 -9.875 18 1 87.38 11 LYS B CA 1
ATOM 2612 C C . LYS B 1 11 ? 26.094 -9.516 17.734 1 87.38 11 LYS B C 1
ATOM 2614 O O . LYS B 1 11 ? 25.594 -8.539 18.297 1 87.38 11 LYS B O 1
ATOM 2619 N N . ARG B 1 12 ? 25.438 -10.281 16.922 1 87.69 12 ARG B N 1
ATOM 2620 C CA . ARG B 1 12 ? 24.031 -10.031 16.641 1 87.69 12 ARG B CA 1
ATOM 2621 C C . ARG B 1 12 ? 23.172 -10.211 17.875 1 87.69 12 ARG B C 1
ATOM 2623 O O . ARG B 1 12 ? 22.266 -9.406 18.141 1 87.69 12 ARG B O 1
ATOM 2630 N N . ILE B 1 13 ? 23.484 -11.172 18.625 1 88.38 13 ILE B N 1
ATOM 2631 C CA . ILE B 1 13 ? 22.75 -11.43 19.859 1 88.38 13 ILE B CA 1
ATOM 2632 C C . ILE B 1 13 ? 22.953 -10.266 20.828 1 88.38 13 ILE B C 1
ATOM 2634 O O . ILE B 1 13 ? 21.984 -9.781 21.438 1 88.38 13 ILE B O 1
ATOM 2638 N N . PHE B 1 14 ? 24.203 -9.867 20.938 1 88.62 14 PHE B N 1
ATOM 2639 C CA . PHE B 1 14 ? 24.516 -8.734 21.797 1 88.62 14 PHE B CA 1
ATOM 2640 C C . PHE B 1 14 ? 23.766 -7.484 21.359 1 88.62 14 PHE B C 1
ATOM 2642 O O . PHE B 1 14 ? 23.203 -6.762 22.188 1 88.62 14 PHE B O 1
ATOM 2649 N N . MET B 1 15 ? 23.719 -7.312 20.078 1 88.06 15 MET B N 1
ATOM 2650 C CA . MET B 1 15 ? 23.031 -6.141 19.547 1 88.06 15 MET B CA 1
ATOM 2651 C C . MET B 1 15 ? 21.547 -6.191 19.844 1 88.06 15 MET B C 1
ATOM 2653 O O . MET B 1 15 ? 20.922 -5.168 20.141 1 88.06 15 MET B O 1
ATOM 2657 N N . VAL B 1 16 ? 20.953 -7.348 19.797 1 87.88 16 VAL B N 1
ATOM 2658 C CA . VAL B 1 16 ? 19.516 -7.52 20.047 1 87.88 16 VAL B CA 1
ATOM 2659 C C . VAL B 1 16 ? 19.219 -7.242 21.516 1 87.88 16 VAL B C 1
ATOM 2661 O O . VAL B 1 16 ? 18.219 -6.598 21.844 1 87.88 16 VAL B O 1
ATOM 2664 N N . ILE B 1 17 ? 20.109 -7.664 22.359 1 88.81 17 ILE B N 1
ATOM 2665 C CA . ILE B 1 17 ? 19.938 -7.445 23.781 1 88.81 17 ILE B CA 1
ATOM 2666 C C . ILE B 1 17 ? 20.047 -5.957 24.094 1 88.81 17 ILE B C 1
ATOM 2668 O O . ILE B 1 17 ? 19.203 -5.406 24.812 1 88.81 17 ILE B O 1
ATOM 2672 N N . CYS B 1 18 ? 21.062 -5.352 23.547 1 89.94 18 CYS B N 1
ATOM 2673 C CA . CYS B 1 18 ? 21.219 -3.916 23.734 1 89.94 18 CYS B CA 1
ATOM 2674 C C . CYS B 1 18 ? 20 -3.16 23.219 1 89.94 18 CYS B C 1
ATOM 2676 O O . CYS B 1 18 ? 19.531 -2.207 23.859 1 89.94 18 CYS B O 1
ATOM 2678 N N . PHE B 1 19 ? 19.5 -3.641 22.141 1 89.38 19 PHE B N 1
ATOM 2679 C CA . PHE B 1 19 ? 18.312 -3 21.562 1 89.38 19 PHE B CA 1
ATOM 2680 C C . PHE B 1 19 ? 17.109 -3.176 22.469 1 89.38 19 PHE B C 1
ATOM 2682 O O . PHE B 1 19 ? 16.281 -2.27 22.578 1 89.38 19 PHE B O 1
ATOM 2689 N N . ALA B 1 20 ? 16.984 -4.312 23.016 1 89.81 20 ALA B N 1
ATOM 2690 C CA . ALA B 1 20 ? 15.859 -4.551 23.922 1 89.81 20 ALA B CA 1
ATOM 2691 C C . ALA B 1 20 ? 15.875 -3.561 25.078 1 89.81 20 ALA B C 1
ATOM 2693 O O . ALA B 1 20 ? 14.828 -3.031 25.453 1 89.81 20 ALA B O 1
ATOM 2694 N N . PHE B 1 21 ? 17.031 -3.252 25.562 1 89.88 21 PHE B N 1
ATOM 2695 C CA . PHE B 1 21 ? 17.156 -2.273 26.641 1 89.88 21 PHE B CA 1
ATOM 2696 C C . PHE B 1 21 ? 16.844 -0.872 26.125 1 89.88 21 PHE B C 1
ATOM 2698 O O . PHE B 1 21 ? 16.156 -0.103 26.812 1 89.88 21 PHE B O 1
ATOM 2705 N N . GLN B 1 22 ? 17.375 -0.64 25.016 1 89 22 GLN B N 1
ATOM 2706 C CA . GLN B 1 22 ? 17.078 0.658 24.422 1 89 22 GLN B CA 1
ATOM 2707 C C . GLN B 1 22 ? 15.586 0.824 24.156 1 89 22 GLN B C 1
ATOM 2709 O O . GLN B 1 22 ? 15.039 1.912 24.344 1 89 22 GLN B O 1
ATOM 2714 N N . TYR B 1 23 ? 14.961 -0.201 23.703 1 88.62 23 TYR B N 1
ATOM 2715 C CA . TYR B 1 23 ? 13.531 -0.192 23.422 1 88.62 23 TYR B CA 1
ATOM 2716 C C . TYR B 1 23 ? 12.734 0.146 24.688 1 88.62 23 TYR B C 1
ATOM 2718 O O . TYR B 1 23 ? 11.859 1.017 24.656 1 88.62 23 TYR B O 1
ATOM 2726 N N . VAL B 1 24 ? 13.062 -0.543 25.703 1 88.56 24 VAL B N 1
ATOM 2727 C CA . VAL B 1 24 ? 12.359 -0.325 26.969 1 88.56 24 VAL B CA 1
ATOM 2728 C C . VAL B 1 24 ? 12.609 1.099 27.453 1 88.56 24 VAL B C 1
ATOM 2730 O O . VAL B 1 24 ? 11.695 1.767 27.938 1 88.56 24 VAL B O 1
ATOM 2733 N N . TYR B 1 25 ? 13.836 1.557 27.312 1 89.12 25 TYR B N 1
ATOM 2734 C CA . TYR B 1 25 ? 14.188 2.916 27.703 1 89.12 25 TYR B CA 1
ATOM 2735 C C . TYR B 1 25 ? 13.359 3.939 26.938 1 89.12 25 TYR B C 1
ATOM 2737 O O . TYR B 1 25 ? 12.789 4.859 27.531 1 89.12 25 TYR B O 1
ATOM 2745 N N . ILE B 1 26 ? 13.25 3.721 25.703 1 87.94 26 ILE B N 1
ATOM 2746 C CA . ILE B 1 26 ? 12.523 4.652 24.844 1 87.94 26 ILE B CA 1
ATOM 2747 C C . ILE B 1 26 ? 11.031 4.613 25.188 1 87.94 26 ILE B C 1
ATOM 2749 O O . ILE B 1 26 ? 10.383 5.66 25.297 1 87.94 26 ILE B O 1
ATOM 2753 N N . LEU B 1 27 ? 10.5 3.457 25.375 1 86.12 27 LEU B N 1
ATOM 2754 C CA . LEU B 1 27 ? 9.086 3.291 25.703 1 86.12 27 LEU B CA 1
ATOM 2755 C C . LEU B 1 27 ? 8.75 4 27 1 86.12 27 LEU B C 1
ATOM 2757 O O . LEU B 1 27 ? 7.75 4.723 27.078 1 86.12 27 LEU B O 1
ATOM 2761 N N . LEU B 1 28 ? 9.609 3.875 27.969 1 85.94 28 LEU B N 1
ATOM 2762 C CA . LEU B 1 28 ? 9.305 4.359 29.312 1 85.94 28 LEU B CA 1
ATOM 2763 C C . LEU B 1 28 ? 9.602 5.852 29.438 1 85.94 28 LEU B C 1
ATOM 2765 O O . LEU B 1 28 ? 8.867 6.578 30.109 1 85.94 28 LEU B O 1
ATOM 2769 N N . PHE B 1 29 ? 10.625 6.336 28.734 1 86.25 29 PHE B N 1
ATOM 2770 C CA . PHE B 1 29 ? 11.102 7.68 29.062 1 86.25 29 PHE B CA 1
ATOM 2771 C C . PHE B 1 29 ? 10.805 8.641 27.906 1 86.25 29 PHE B C 1
ATOM 2773 O O . PHE B 1 29 ? 10.875 9.859 28.078 1 86.25 29 PHE B O 1
ATOM 2780 N N . ARG B 1 30 ? 10.445 8.156 26.828 1 82 30 ARG B N 1
ATOM 2781 C CA . ARG B 1 30 ? 10.148 9.047 25.719 1 82 30 ARG B CA 1
ATOM 2782 C C . ARG B 1 30 ? 8.688 8.914 25.281 1 82 30 ARG B C 1
ATOM 2784 O O . ARG B 1 30 ? 7.969 9.914 25.203 1 82 30 ARG B O 1
ATOM 2791 N N . GLU B 1 31 ? 8.172 7.703 25.156 1 84.19 31 GLU B N 1
ATOM 2792 C CA . GLU B 1 31 ? 6.836 7.488 24.609 1 84.19 31 GLU B CA 1
ATOM 2793 C C . GLU B 1 31 ? 5.766 7.621 25.688 1 84.19 31 GLU B C 1
ATOM 2795 O O . GLU B 1 31 ? 4.742 8.273 25.469 1 84.19 31 GLU B O 1
ATOM 2800 N N . LEU B 1 32 ? 5.973 6.977 26.75 1 80.94 32 LEU B N 1
ATOM 2801 C CA . LEU B 1 32 ? 4.965 6.949 27.797 1 80.94 32 LEU B CA 1
ATOM 2802 C C . LEU B 1 32 ? 4.645 8.359 28.281 1 80.94 32 LEU B C 1
ATOM 2804 O O . LEU B 1 32 ? 3.473 8.719 28.422 1 80.94 32 LEU B O 1
ATOM 2808 N N . PRO B 1 33 ? 5.625 9.227 28.516 1 80.44 33 PRO B N 1
ATOM 2809 C CA . PRO B 1 33 ? 5.305 10.602 28.922 1 80.44 33 PRO B CA 1
ATOM 2810 C C . PRO B 1 33 ? 4.492 11.352 27.875 1 80.44 33 PRO B C 1
ATOM 2812 O O . PRO B 1 33 ? 3.662 12.195 28.219 1 80.44 33 PRO B O 1
ATOM 2815 N N . LEU B 1 34 ? 4.699 11.07 26.641 1 79.31 34 LEU B N 1
ATOM 2816 C CA . LEU B 1 34 ? 3.996 11.742 25.547 1 79.31 34 LEU B CA 1
ATOM 2817 C C . LEU B 1 34 ? 2.516 11.375 25.547 1 79.31 34 LEU B C 1
ATOM 2819 O O . LEU B 1 34 ? 1.687 12.133 25.031 1 79.31 34 LEU B O 1
ATOM 2823 N N . LEU B 1 35 ? 2.211 10.211 26.062 1 76.12 35 LEU B N 1
ATOM 2824 C CA . LEU B 1 35 ? 0.821 9.789 26.172 1 76.12 35 LEU B CA 1
ATOM 2825 C C . LEU B 1 35 ? 0.065 10.656 27.172 1 76.12 35 LEU B C 1
ATOM 2827 O O . LEU B 1 35 ? -1.145 10.859 27.031 1 76.12 35 LEU B O 1
ATOM 2831 N N . PHE B 1 36 ? 0.817 11.211 28.125 1 77.06 36 PHE B N 1
ATOM 2832 C CA . PHE B 1 36 ? 0.177 11.969 29.188 1 77.06 36 PHE B CA 1
ATOM 2833 C C . PHE B 1 36 ? 0.294 13.469 28.922 1 77.06 36 PHE B C 1
ATOM 2835 O O . PHE B 1 36 ? -0.561 14.25 29.359 1 77.06 36 PHE B O 1
ATOM 2842 N N . TYR B 1 37 ? 1.408 13.781 28.281 1 74.44 37 TYR B N 1
ATOM 2843 C CA . TYR B 1 37 ? 1.59 15.219 28.078 1 74.44 37 TYR B CA 1
ATOM 2844 C C . TYR B 1 37 ? 2.186 15.508 26.719 1 74.44 37 TYR B C 1
ATOM 2846 O O . TYR B 1 37 ? 3.338 15.164 26.438 1 74.44 37 TYR B O 1
ATOM 2854 N N . SER B 1 38 ? 1.375 15.68 25.797 1 75.5 38 SER B N 1
ATOM 2855 C CA . SER B 1 38 ? 1.888 16.156 24.531 1 75.5 38 SER B CA 1
ATOM 2856 C C . SER B 1 38 ? 1.392 17.578 24.234 1 75.5 38 SER B C 1
ATOM 2858 O O . SER B 1 38 ? 0.189 17.797 24.078 1 75.5 38 SER B O 1
ATOM 2860 N N . ALA B 1 39 ? 2.348 18.469 24.234 1 87.25 39 ALA B N 1
ATOM 2861 C CA . ALA B 1 39 ? 2.008 19.875 24.016 1 87.25 39 ALA B CA 1
ATOM 2862 C C . ALA B 1 39 ? 1.698 20.125 22.547 1 87.25 39 ALA B C 1
ATOM 2864 O O . ALA B 1 39 ? 2.354 19.578 21.656 1 87.25 39 ALA B O 1
ATOM 2865 N N . ARG B 1 40 ? 0.691 20.906 22.312 1 94.12 40 ARG B N 1
ATOM 2866 C CA . ARG B 1 40 ? 0.319 21.344 20.969 1 94.12 40 ARG B CA 1
ATOM 2867 C C . ARG B 1 40 ? 1.188 22.516 20.516 1 94.12 40 ARG B C 1
ATOM 2869 O O . ARG B 1 40 ? 1.376 23.484 21.266 1 94.12 40 ARG B O 1
ATOM 2876 N N . LYS B 1 41 ? 1.728 22.438 19.406 1 96.81 41 LYS B N 1
ATOM 2877 C CA . LYS B 1 41 ? 2.43 23.594 18.875 1 96.81 41 LYS B CA 1
ATOM 2878 C C . LYS B 1 41 ? 1.444 24.641 18.359 1 96.81 41 LYS B C 1
ATOM 2880 O O . LYS B 1 41 ? 0.33 24.312 17.953 1 96.81 41 LYS B O 1
ATOM 2885 N N . SER B 1 42 ? 1.877 25.859 18.406 1 98 42 SER B N 1
ATOM 2886 C CA . SER B 1 42 ? 1.11 26.938 17.797 1 98 42 SER B CA 1
ATOM 2887 C C . SER B 1 42 ? 1.403 27.031 16.297 1 98 42 SER B C 1
ATOM 2889 O O . SER B 1 42 ? 2.547 26.859 15.875 1 98 42 SER B O 1
ATOM 2891 N N . VAL B 1 43 ? 0.368 27.312 15.539 1 98.5 43 VAL B N 1
ATOM 2892 C CA . VAL B 1 43 ? 0.56 27.484 14.109 1 98.5 43 VAL B CA 1
ATOM 2893 C C . VAL B 1 43 ? 0.006 28.844 13.68 1 98.5 43 VAL B C 1
ATOM 2895 O O . VAL B 1 43 ? -0.377 29.031 12.523 1 98.5 43 VAL B O 1
ATOM 2898 N N . THR B 1 44 ? -0.076 29.734 14.68 1 98.5 44 THR B N 1
ATOM 2899 C CA . THR B 1 44 ? -0.547 31.078 14.398 1 98.5 44 THR B CA 1
ATOM 2900 C C . THR B 1 44 ? 0.293 31.734 13.305 1 98.5 44 THR B C 1
ATOM 2902 O O . THR B 1 44 ? 1.521 31.766 13.398 1 98.5 44 THR B O 1
ATOM 2905 N N . ASN B 1 45 ? -0.315 32.156 12.234 1 97.94 45 ASN B N 1
ATOM 2906 C CA . ASN B 1 45 ? 0.253 32.844 11.094 1 97.94 45 ASN B CA 1
ATOM 2907 C C . ASN B 1 45 ? 1.146 31.953 10.25 1 97.94 45 ASN B C 1
ATOM 2909 O O . ASN B 1 45 ? 1.882 32.438 9.383 1 97.94 45 ASN B O 1
ATOM 2913 N N . GLN B 1 46 ? 1.199 30.641 10.578 1 98.38 46 GLN B N 1
ATOM 2914 C CA . GLN B 1 46 ? 1.9 29.688 9.719 1 98.38 46 GLN B CA 1
ATOM 2915 C C . GLN B 1 46 ? 1.048 29.312 8.508 1 98.38 46 GLN B C 1
ATOM 2917 O O . GLN B 1 46 ? -0.18 29.406 8.555 1 98.38 46 GLN B O 1
ATOM 2922 N N . ILE B 1 47 ? 1.673 28.906 7.477 1 98.81 47 ILE B N 1
ATOM 2923 C CA . ILE B 1 47 ? 0.97 28.578 6.238 1 98.81 47 ILE B CA 1
ATOM 2924 C C . ILE B 1 47 ? 0.701 27.078 6.172 1 98.81 47 ILE B C 1
ATOM 2926 O O . ILE B 1 47 ? 1.631 26.266 6.234 1 98.81 47 ILE B O 1
ATOM 2930 N N . VAL B 1 48 ? -0.576 26.703 6.066 1 98.94 48 VAL B N 1
ATOM 2931 C CA . VAL B 1 48 ? -1.034 25.328 5.953 1 98.94 48 VAL B CA 1
ATOM 2932 C C . VAL B 1 48 ? -1.671 25.109 4.586 1 98.94 48 VAL B C 1
ATOM 2934 O O . VAL B 1 48 ? -2.637 25.781 4.223 1 98.94 48 VAL B O 1
ATOM 2937 N N . VAL B 1 49 ? -1.105 24.203 3.805 1 98.94 49 VAL B N 1
ATOM 2938 C CA . VAL B 1 49 ? -1.661 23.828 2.506 1 98.94 49 VAL B CA 1
ATOM 2939 C C . VAL B 1 49 ? -2.471 22.547 2.633 1 98.94 49 VAL B C 1
ATOM 2941 O O . VAL B 1 49 ? -2.002 21.562 3.213 1 98.94 49 VAL B O 1
ATOM 2944 N N . ILE B 1 50 ? -3.688 22.562 2.119 1 98.94 50 ILE B N 1
ATOM 2945 C CA . ILE B 1 50 ? -4.559 21.391 2.16 1 98.94 50 ILE B CA 1
ATOM 2946 C C . ILE B 1 50 ? -5.043 21.062 0.75 1 98.94 50 ILE B C 1
ATOM 2948 O O . ILE B 1 50 ? -5.738 21.859 0.119 1 98.94 50 ILE B O 1
ATOM 2952 N N . THR B 1 51 ? -4.703 19.891 0.224 1 98.81 51 THR B N 1
ATOM 2953 C CA . THR B 1 51 ? -5.289 19.422 -1.029 1 98.81 51 THR B CA 1
ATOM 2954 C C . THR B 1 51 ? -6.676 18.828 -0.794 1 98.81 51 THR B C 1
ATOM 2956 O O . THR B 1 51 ? -6.91 18.172 0.22 1 98.81 51 THR B O 1
ATOM 2959 N N . GLY B 1 52 ? -7.551 19.062 -1.733 1 97.44 52 GLY B N 1
ATOM 2960 C CA . GLY B 1 52 ? -8.922 18.625 -1.523 1 97.44 52 GLY B CA 1
ATOM 2961 C C . GLY B 1 52 ? -9.602 19.328 -0.362 1 97.44 52 GLY B C 1
ATOM 2962 O O . GLY B 1 52 ? -10.305 18.688 0.427 1 97.44 52 GLY B O 1
ATOM 2963 N N . GLY B 1 53 ? -9.359 20.578 -0.214 1 96.19 53 GLY B N 1
ATOM 2964 C CA . GLY B 1 53 ? -9.844 21.312 0.941 1 96.19 53 GLY B CA 1
ATOM 2965 C C . GLY B 1 53 ? -11.211 21.938 0.721 1 96.19 53 GLY B C 1
ATOM 2966 O O . GLY B 1 53 ? -11.727 22.656 1.588 1 96.19 53 GLY B O 1
ATOM 2967 N N . GLY B 1 54 ? -11.836 21.656 -0.425 1 94.38 54 GLY B N 1
ATOM 2968 C CA . GLY B 1 54 ? -13.07 22.328 -0.78 1 94.38 54 GLY B CA 1
ATOM 2969 C C . GLY B 1 54 ? -14.305 21.656 -0.215 1 94.38 54 GLY B C 1
ATOM 2970 O O . GLY B 1 54 ? -15.383 22.25 -0.17 1 94.38 54 GLY B O 1
ATOM 2971 N N . ARG B 1 55 ? -14.195 20.406 0.252 1 90.69 55 ARG B N 1
ATOM 2972 C CA . ARG B 1 55 ? -15.359 19.703 0.771 1 90.69 55 ARG B CA 1
ATOM 2973 C C . ARG B 1 55 ? -14.953 18.656 1.807 1 90.69 55 ARG B C 1
ATOM 2975 O O . ARG B 1 55 ? -13.766 18.406 2.01 1 90.69 55 ARG B O 1
ATOM 2982 N N . GLY B 1 56 ? -15.906 18.234 2.545 1 92.56 56 GLY B N 1
ATOM 2983 C CA . GLY B 1 56 ? -15.719 17.109 3.449 1 92.56 56 GLY B CA 1
ATOM 2984 C C . GLY B 1 56 ? -14.68 17.359 4.523 1 92.56 56 GLY B C 1
ATOM 2985 O O . GLY B 1 56 ? -14.727 18.391 5.203 1 92.56 56 GLY B O 1
ATOM 2986 N N . LEU B 1 57 ? -13.859 16.375 4.707 1 95.56 57 LEU B N 1
ATOM 2987 C CA . LEU B 1 57 ? -12.82 16.453 5.73 1 95.56 57 LEU B CA 1
ATOM 2988 C C . LEU B 1 57 ? -11.875 17.625 5.461 1 95.56 57 LEU B C 1
ATOM 2990 O O . LEU B 1 57 ? -11.492 18.344 6.391 1 95.56 57 LEU B O 1
ATOM 2994 N N . GLY B 1 58 ? -11.508 17.844 4.191 1 97.56 58 GLY B N 1
ATOM 2995 C CA . GLY B 1 58 ? -10.617 18.938 3.834 1 97.56 58 GLY B CA 1
ATOM 2996 C C . GLY B 1 58 ? -11.164 20.297 4.227 1 97.56 58 GLY B C 1
ATOM 2997 O O . GLY B 1 58 ? -10.438 21.125 4.777 1 97.56 58 GLY B O 1
ATOM 2998 N N . LYS B 1 59 ? -12.414 20.484 3.957 1 97.56 59 LYS B N 1
ATOM 2999 C CA . LYS B 1 59 ? -13.062 21.734 4.336 1 97.56 59 LYS B CA 1
ATOM 3000 C C . LYS B 1 59 ? -13.086 21.906 5.852 1 97.56 59 LYS B C 1
ATOM 3002 O O . LYS B 1 59 ? -12.82 23 6.363 1 97.56 59 LYS B O 1
ATOM 3007 N N . GLY B 1 60 ? -13.43 20.828 6.531 1 97.75 60 GLY B N 1
ATOM 3008 C CA . GLY B 1 60 ? -13.43 20.859 7.988 1 97.75 60 GLY B CA 1
ATOM 3009 C C . GLY B 1 60 ? -12.078 21.219 8.578 1 97.75 60 GLY B C 1
ATOM 3010 O O . GLY B 1 60 ? -12 22.016 9.508 1 97.75 60 GLY B O 1
ATOM 3011 N N . LEU B 1 61 ? -11.023 20.641 8.016 1 98.62 61 LEU B N 1
ATOM 3012 C CA . LEU B 1 61 ? -9.672 20.922 8.477 1 98.62 61 LEU B CA 1
ATOM 3013 C C . LEU B 1 61 ? -9.289 22.375 8.164 1 98.62 61 LEU B C 1
ATOM 3015 O O . LEU B 1 61 ? -8.68 23.047 8.992 1 98.62 61 LEU B O 1
ATOM 3019 N N . ALA B 1 62 ? -9.641 22.797 6.961 1 98.81 62 ALA B N 1
ATOM 3020 C CA . ALA B 1 62 ? -9.344 24.172 6.566 1 98.81 62 ALA B CA 1
ATOM 3021 C C . ALA B 1 62 ? -9.953 25.172 7.547 1 98.81 62 ALA B C 1
ATOM 3023 O O . ALA B 1 62 ? -9.281 26.078 8.016 1 98.81 62 ALA B O 1
ATOM 3024 N N . LYS B 1 63 ? -11.203 24.969 7.895 1 98.62 63 LYS B N 1
ATOM 3025 C CA . LYS B 1 63 ? -11.898 25.844 8.828 1 98.62 63 LYS B CA 1
ATOM 3026 C C . LYS B 1 63 ? -11.258 25.797 10.211 1 98.62 63 LYS B C 1
ATOM 3028 O O . LYS B 1 63 ? -11.031 26.844 10.82 1 98.62 63 LYS B O 1
ATOM 3033 N N . GLN B 1 64 ? -10.992 24.609 10.648 1 98.75 64 GLN B N 1
ATOM 3034 C CA . GLN B 1 64 ? -10.406 24.422 11.977 1 98.75 64 GLN B CA 1
ATOM 3035 C C . GLN B 1 64 ? -9.055 25.141 12.078 1 98.75 64 GLN B C 1
ATOM 3037 O O . GLN B 1 64 ? -8.812 25.875 13.023 1 98.75 64 GLN B O 1
ATOM 3042 N N . PHE B 1 65 ? -8.164 24.984 11.141 1 98.88 65 PHE B N 1
ATOM 3043 C CA . PHE B 1 65 ? -6.816 25.547 11.172 1 98.88 65 PHE B CA 1
ATOM 3044 C C . PHE B 1 65 ? -6.867 27.062 11.039 1 98.88 65 PHE B C 1
ATOM 3046 O O . PHE B 1 65 ? -6.113 27.781 11.703 1 98.88 65 PHE B O 1
ATOM 3053 N N . ALA B 1 66 ? -7.773 27.562 10.219 1 98.81 66 ALA B N 1
ATOM 3054 C CA . ALA B 1 66 ? -7.836 29 9.961 1 98.81 66 ALA B CA 1
ATOM 3055 C C . ALA B 1 66 ? -8.492 29.734 11.117 1 98.81 66 ALA B C 1
ATOM 3057 O O . ALA B 1 66 ? -7.996 30.781 11.562 1 98.81 66 ALA B O 1
ATOM 3058 N N . ILE B 1 67 ? -9.594 29.219 11.672 1 98.56 67 ILE B N 1
ATOM 3059 C CA . ILE B 1 67 ? -10.43 29.953 12.609 1 98.56 67 ILE B CA 1
ATOM 3060 C C . ILE B 1 67 ? -9.961 29.703 14.039 1 98.56 67 ILE B C 1
ATOM 3062 O O . ILE B 1 67 ? -9.758 30.641 14.812 1 98.56 67 ILE B O 1
ATOM 3066 N N . LYS B 1 68 ? -9.719 28.438 14.344 1 98.31 68 LYS B N 1
ATOM 3067 C CA . LYS B 1 68 ? -9.422 28.078 15.727 1 98.31 68 LYS B CA 1
ATOM 3068 C C . LYS B 1 68 ? -7.922 28.125 15.992 1 98.31 68 LYS B C 1
ATOM 3070 O O . LYS B 1 68 ? -7.492 28.516 17.078 1 98.31 68 LYS B O 1
ATOM 3075 N N . GLU B 1 69 ? -7.094 27.734 14.992 1 98.62 69 GLU B N 1
ATOM 3076 C CA . GLU B 1 69 ? -5.648 27.672 15.211 1 98.62 69 GLU B CA 1
ATOM 3077 C C . GLU B 1 69 ? -4.941 28.891 14.633 1 98.62 69 GLU B C 1
ATOM 3079 O O . GLU B 1 69 ? -3.727 29.047 14.789 1 98.62 69 GLU B O 1
ATOM 3084 N N . HIS B 1 70 ? -5.66 29.766 13.93 1 98.62 70 HIS B N 1
ATOM 3085 C CA . HIS B 1 70 ? -5.211 31.062 13.438 1 98.62 70 HIS B CA 1
ATOM 3086 C C . HIS B 1 70 ? -4.078 30.906 12.43 1 98.62 70 HIS B C 1
ATOM 3088 O O . HIS B 1 70 ? -3.146 31.719 12.398 1 98.62 70 HIS B O 1
ATOM 3094 N N . ALA B 1 71 ? -4.051 29.812 11.711 1 98.81 71 ALA B N 1
ATOM 3095 C CA . ALA B 1 71 ? -3.131 29.609 10.594 1 98.81 71 ALA B CA 1
ATOM 3096 C C . ALA B 1 71 ? -3.639 30.312 9.336 1 98.81 71 ALA B C 1
ATOM 3098 O O . ALA B 1 71 ? -4.801 30.719 9.273 1 98.81 71 ALA B O 1
ATOM 3099 N N . ILE B 1 72 ? -2.771 30.531 8.391 1 98.88 72 ILE B N 1
ATOM 3100 C CA . ILE B 1 72 ? -3.135 30.938 7.035 1 98.88 72 ILE B CA 1
ATOM 3101 C C . ILE B 1 72 ? -3.275 29.703 6.148 1 98.88 72 ILE B C 1
ATOM 3103 O O . ILE B 1 72 ? -2.297 28.984 5.906 1 98.88 72 ILE B O 1
ATOM 3107 N N . VAL B 1 73 ? -4.5 29.484 5.629 1 98.88 73 VAL B N 1
ATOM 3108 C CA . VAL B 1 73 ? -4.773 28.203 4.973 1 98.88 73 VAL B CA 1
ATOM 3109 C C . VAL B 1 73 ? -4.844 28.406 3.461 1 98.88 73 VAL B C 1
ATOM 3111 O O . VAL B 1 73 ? -5.512 29.328 2.982 1 98.88 73 VAL B O 1
ATOM 3114 N N . CYS B 1 74 ? -4.102 27.641 2.713 1 98.94 74 CYS B N 1
ATOM 3115 C CA . CYS B 1 74 ? -4.199 27.547 1.26 1 98.94 74 CYS B CA 1
ATOM 3116 C C . CYS B 1 74 ? -4.941 26.297 0.836 1 98.94 74 CYS B C 1
ATOM 3118 O O . CYS B 1 74 ? -4.453 25.188 1.042 1 98.94 74 CYS B O 1
ATOM 3120 N N . ILE B 1 75 ? -6.102 26.469 0.202 1 98.81 75 ILE B N 1
ATOM 3121 C CA . ILE B 1 75 ? -6.945 25.375 -0.236 1 98.81 75 ILE B CA 1
ATOM 3122 C C . ILE B 1 75 ? -6.672 25.062 -1.706 1 98.81 75 ILE B C 1
ATOM 3124 O O . ILE B 1 75 ? -6.867 25.922 -2.574 1 98.81 75 ILE B O 1
ATOM 3128 N N . LEU B 1 76 ? -6.176 23.891 -1.993 1 98.81 76 LEU B N 1
ATOM 3129 C CA . LEU B 1 76 ? -6.027 23.375 -3.352 1 98.81 76 LEU B CA 1
ATOM 3130 C C . LEU B 1 76 ? -7.145 22.406 -3.689 1 98.81 76 LEU B C 1
ATOM 3132 O O . LEU B 1 76 ? -7.336 21.406 -2.986 1 98.81 76 LEU B O 1
ATOM 3136 N N . ASP B 1 77 ? -7.852 22.672 -4.723 1 98.31 77 ASP B N 1
ATOM 3137 C CA . ASP B 1 77 ? -8.969 21.812 -5.117 1 98.31 77 ASP B CA 1
ATOM 3138 C C . ASP B 1 77 ? -9.289 21.984 -6.602 1 98.31 77 ASP B C 1
ATOM 3140 O O . ASP B 1 77 ? -9.047 23.047 -7.172 1 98.31 77 ASP B O 1
ATOM 3144 N N . ILE B 1 78 ? -9.828 20.953 -7.148 1 97.81 78 ILE B N 1
ATOM 3145 C CA . ILE B 1 78 ? -10.172 21.016 -8.562 1 97.81 78 ILE B CA 1
ATOM 3146 C C . ILE B 1 78 ? -11.508 21.734 -8.742 1 97.81 78 ILE B C 1
ATOM 3148 O O . ILE B 1 78 ? -11.758 22.359 -9.781 1 97.81 78 ILE B O 1
ATOM 3152 N N . ASN B 1 79 ? -12.367 21.672 -7.75 1 97.12 79 ASN B N 1
ATOM 3153 C CA . ASN B 1 79 ? -13.672 22.328 -7.801 1 97.12 79 ASN B CA 1
ATOM 3154 C C . ASN B 1 79 ? -13.594 23.766 -7.316 1 97.12 79 ASN B C 1
ATOM 3156 O O . ASN B 1 79 ? -13.547 24.016 -6.113 1 97.12 79 ASN B O 1
ATOM 3160 N N . GLU B 1 80 ? -13.727 24.641 -8.18 1 97.56 80 GLU B N 1
ATOM 3161 C CA . GLU B 1 80 ? -13.555 26.047 -7.883 1 97.56 80 GLU B CA 1
ATOM 3162 C C . GLU B 1 80 ? -14.68 26.578 -6.996 1 97.56 80 GLU B C 1
ATOM 3164 O O . GLU B 1 80 ? -14.43 27.328 -6.047 1 97.56 80 GLU B O 1
ATOM 3169 N N . ASN B 1 81 ? -15.867 26.172 -7.273 1 97.5 81 ASN B N 1
ATOM 3170 C CA . ASN B 1 81 ? -17.016 26.656 -6.508 1 97.5 81 ASN B CA 1
ATOM 3171 C C . ASN B 1 81 ? -16.922 26.234 -5.043 1 97.5 81 ASN B C 1
ATOM 3173 O O . ASN B 1 81 ? -17.094 27.062 -4.145 1 97.5 81 ASN B O 1
ATOM 3177 N N . ASP B 1 82 ? -16.641 24.969 -4.809 1 95.75 82 ASP B N 1
ATOM 3178 C CA . ASP B 1 82 ? -16.5 24.453 -3.447 1 95.75 82 ASP B CA 1
ATOM 3179 C C . ASP B 1 82 ? -15.359 25.156 -2.717 1 95.75 82 ASP B C 1
ATOM 3181 O O . ASP B 1 82 ? -15.484 25.484 -1.539 1 95.75 82 ASP B O 1
ATOM 3185 N N . GLY B 1 83 ? -14.258 25.375 -3.424 1 97.69 83 GLY B N 1
ATOM 3186 C CA . GLY B 1 83 ? -13.086 26 -2.836 1 97.69 83 GLY B CA 1
ATOM 3187 C C . GLY B 1 83 ? -13.328 27.453 -2.438 1 97.69 83 GLY B C 1
ATOM 3188 O O . GLY B 1 83 ? -12.992 27.859 -1.324 1 97.69 83 GLY B O 1
ATOM 3189 N N . LEU B 1 84 ? -13.945 28.203 -3.299 1 97.94 84 LEU B N 1
ATOM 3190 C CA . LEU B 1 84 ? -14.203 29.609 -3.039 1 97.94 84 LEU B CA 1
ATOM 3191 C C . LEU B 1 84 ? -15.242 29.781 -1.937 1 97.94 84 LEU B C 1
ATOM 3193 O O . LEU B 1 84 ? -15.156 30.719 -1.131 1 97.94 84 LEU B O 1
ATOM 3197 N N . GLU B 1 85 ? -16.188 28.906 -1.947 1 97.56 85 GLU B N 1
ATOM 3198 C CA . GLU B 1 85 ? -17.172 28.922 -0.869 1 97.56 85 GLU B CA 1
ATOM 3199 C C . GLU B 1 85 ? -16.516 28.672 0.485 1 97.56 85 GLU B C 1
ATOM 3201 O O . GLU B 1 85 ? -16.828 29.344 1.468 1 97.56 85 GLU B O 1
ATOM 3206 N N . SER B 1 86 ? -15.633 27.703 0.512 1 97.44 86 SER B N 1
ATOM 3207 C CA . SER B 1 86 ? -14.906 27.406 1.743 1 97.44 86 SER B CA 1
ATOM 3208 C C . SER B 1 86 ? -14.094 28.609 2.207 1 97.44 86 SER B C 1
ATOM 3210 O O . SER B 1 86 ? -14.078 28.938 3.395 1 97.44 86 SER B O 1
ATOM 3212 N N . VAL B 1 87 ? -13.438 29.312 1.322 1 98.5 87 VAL B N 1
ATOM 3213 C CA . VAL B 1 87 ? -12.641 30.484 1.643 1 98.5 87 VAL B CA 1
ATOM 3214 C C . VAL B 1 87 ? -13.539 31.594 2.193 1 98.5 87 VAL B C 1
ATOM 3216 O O . VAL B 1 87 ? -13.219 32.219 3.203 1 98.5 87 VAL B O 1
ATOM 3219 N N . SER B 1 88 ? -14.672 31.797 1.535 1 98.31 88 SER B N 1
ATOM 3220 C CA . SER B 1 88 ? -15.602 32.844 1.959 1 98.31 88 SER B CA 1
ATOM 3221 C C . SER B 1 88 ? -16.109 32.594 3.379 1 98.31 88 SER B C 1
ATOM 3223 O O . SER B 1 88 ? -16.156 33.5 4.195 1 98.31 88 SER B O 1
ATOM 3225 N N . GLU B 1 89 ? -16.438 31.391 3.646 1 97.94 89 GLU B N 1
ATOM 3226 C CA . GLU B 1 89 ? -16.922 31.031 4.977 1 97.94 89 GLU B CA 1
ATOM 3227 C C . GLU B 1 89 ? -15.852 31.266 6.035 1 97.94 89 GLU B C 1
ATOM 3229 O O . GLU B 1 89 ? -16.156 31.766 7.121 1 97.94 89 GLU B O 1
ATOM 3234 N N . ILE B 1 90 ? -14.625 30.938 5.738 1 98.5 90 ILE B N 1
ATOM 3235 C CA . ILE B 1 90 ? -13.508 31.094 6.664 1 98.5 90 ILE B CA 1
ATOM 3236 C C . ILE B 1 90 ? -13.25 32.562 6.93 1 98.5 90 ILE B C 1
ATOM 3238 O O . ILE B 1 90 ? -13.109 33 8.078 1 98.5 90 ILE B O 1
ATOM 3242 N N . VAL B 1 91 ? -13.234 33.375 5.875 1 98.38 91 VAL B N 1
ATOM 3243 C CA . VAL B 1 91 ? -12.938 34.781 5.984 1 98.38 91 VAL B CA 1
ATOM 3244 C C . VAL B 1 91 ? -14.055 35.5 6.75 1 98.38 91 VAL B C 1
ATOM 3246 O O . VAL B 1 91 ? -13.797 36.344 7.582 1 98.38 91 VAL B O 1
ATOM 3249 N N . ASP B 1 92 ? -15.25 35.062 6.492 1 98.25 92 ASP B N 1
ATOM 3250 C CA . ASP B 1 92 ? -16.406 35.656 7.168 1 98.25 92 ASP B CA 1
ATOM 3251 C C . ASP B 1 92 ? -16.344 35.406 8.672 1 98.25 92 ASP B C 1
ATOM 3253 O O . ASP B 1 92 ? -16.859 36.219 9.461 1 98.25 92 ASP B O 1
ATOM 3257 N N . GLU B 1 93 ? -15.703 34.375 9.039 1 98 93 GLU B N 1
ATOM 3258 C CA . GLU B 1 93 ? -15.609 34.031 10.453 1 98 93 GLU B CA 1
ATOM 3259 C C . GLU B 1 93 ? -14.305 34.531 11.055 1 98 93 GLU B C 1
ATOM 3261 O O . GLU B 1 93 ? -13.969 34.188 12.195 1 98 93 GLU B O 1
ATOM 3266 N N . GLY B 1 94 ? -13.484 35.281 10.289 1 97.81 94 GLY B N 1
ATOM 3267 C CA . GLY B 1 94 ? -12.32 35.969 10.82 1 97.81 94 GLY B CA 1
ATOM 3268 C C . GLY B 1 94 ? -11.023 35.219 10.539 1 97.81 94 GLY B C 1
ATOM 3269 O O . GLY B 1 94 ? -9.961 35.625 11.016 1 97.81 94 GLY B O 1
ATOM 3270 N N . GLY B 1 95 ? -11.086 34.156 9.797 1 98.44 95 GLY B N 1
ATOM 3271 C CA . GLY B 1 95 ? -9.883 33.406 9.438 1 98.44 95 GLY B CA 1
ATOM 3272 C C . GLY B 1 95 ? -9.242 33.906 8.148 1 98.44 95 GLY B C 1
ATOM 3273 O O . GLY B 1 95 ? -9.75 34.844 7.516 1 98.44 95 GLY B O 1
ATOM 3274 N N . GLN B 1 96 ? -8.109 33.375 7.832 1 98.56 96 GLN B N 1
ATOM 3275 C CA . GLN B 1 96 ? -7.402 33.688 6.594 1 98.56 96 GLN B CA 1
ATOM 3276 C C . GLN B 1 96 ? -7.27 32.438 5.719 1 98.56 96 GLN B C 1
ATOM 3278 O O . GLN B 1 96 ? -6.773 31.406 6.168 1 98.56 96 GLN B O 1
ATOM 3283 N N . ALA B 1 97 ? -7.719 32.562 4.535 1 98.69 97 ALA B N 1
ATOM 3284 C CA . ALA B 1 97 ? -7.641 31.438 3.607 1 98.69 97 ALA B CA 1
ATOM 3285 C C . ALA B 1 97 ? -7.555 31.922 2.162 1 98.69 97 ALA B C 1
ATOM 3287 O O . ALA B 1 97 ? -8.078 33 1.828 1 98.69 97 ALA B O 1
ATOM 3288 N N . TYR B 1 98 ? -6.898 31.203 1.347 1 98.62 98 TYR B N 1
ATOM 3289 C CA . TYR B 1 98 ? -6.75 31.422 -0.087 1 98.62 98 TYR B CA 1
ATOM 3290 C C . TYR B 1 98 ? -7.098 30.172 -0.873 1 98.62 98 TYR B C 1
ATOM 3292 O O . TYR B 1 98 ? -6.875 29.047 -0.398 1 98.62 98 TYR B O 1
ATOM 3300 N N . PHE B 1 99 ? -7.66 30.359 -2.053 1 98.56 99 PHE B N 1
ATOM 3301 C CA . PHE B 1 99 ? -8.008 29.234 -2.91 1 98.56 99 PHE B CA 1
ATOM 3302 C C . PHE B 1 99 ? -7.109 29.188 -4.137 1 98.56 99 PHE B C 1
ATOM 3304 O O . PHE B 1 99 ? -6.793 30.219 -4.723 1 98.56 99 PHE B O 1
ATOM 3311 N N . PHE B 1 100 ? -6.656 28.031 -4.504 1 98.62 100 PHE B N 1
ATOM 3312 C CA . PHE B 1 100 ? -5.91 27.734 -5.723 1 98.62 100 PHE B CA 1
ATOM 3313 C C . PHE B 1 100 ? -6.539 26.578 -6.48 1 98.62 100 PHE B C 1
ATOM 3315 O O . PHE B 1 100 ? -6.652 25.469 -5.945 1 98.62 100 PHE B O 1
ATOM 3322 N N . LYS B 1 101 ? -7 26.812 -7.699 1 98.56 101 LYS B N 1
ATOM 3323 C CA . LYS B 1 101 ? -7.504 25.719 -8.523 1 98.56 101 LYS B CA 1
ATOM 3324 C C . LYS B 1 101 ? -6.391 24.734 -8.867 1 98.56 101 LYS B C 1
ATOM 3326 O O . LYS B 1 101 ? -5.355 25.125 -9.414 1 98.56 101 LYS B O 1
ATOM 3331 N N . CYS B 1 102 ? -6.633 23.469 -8.531 1 98.69 102 CYS B N 1
ATOM 3332 C CA . CYS B 1 102 ? -5.551 22.5 -8.672 1 98.69 102 CYS B CA 1
ATOM 3333 C C . CYS B 1 102 ? -6.094 21.109 -8.977 1 98.69 102 CYS B C 1
ATOM 3335 O O . CYS B 1 102 ? -6.941 20.594 -8.242 1 98.69 102 CYS B O 1
ATOM 3337 N N . ASP B 1 103 ? -5.676 20.578 -10.039 1 98.69 103 ASP B N 1
ATOM 3338 C CA . ASP B 1 103 ? -5.824 19.141 -10.281 1 98.69 103 ASP B CA 1
ATOM 3339 C C . ASP B 1 103 ? -4.609 18.375 -9.766 1 98.69 103 ASP B C 1
ATOM 3341 O O . ASP B 1 103 ? -3.555 18.359 -10.406 1 98.69 103 ASP B O 1
ATOM 3345 N N . VAL B 1 104 ? -4.809 17.641 -8.68 1 98.69 104 VAL B N 1
ATOM 3346 C CA . VAL B 1 104 ? -3.666 17.031 -8.023 1 98.69 104 VAL B CA 1
ATOM 3347 C C . VAL B 1 104 ? -3.127 15.891 -8.883 1 98.69 104 VAL B C 1
ATOM 3349 O O . VAL B 1 104 ? -2.004 15.422 -8.68 1 98.69 104 VAL B O 1
ATOM 3352 N N . SER B 1 105 ? -3.957 15.359 -9.82 1 98.31 105 SER B N 1
ATOM 3353 C CA . SER B 1 105 ? -3.508 14.273 -10.695 1 98.31 105 SER B CA 1
ATOM 3354 C C . SER B 1 105 ? -2.578 14.797 -11.789 1 98.31 105 SER B C 1
ATOM 3356 O O . SER B 1 105 ? -2.008 14.016 -12.547 1 98.31 105 SER B O 1
ATOM 3358 N N . ASP B 1 106 ? -2.449 16.094 -11.906 1 98.44 106 ASP B N 1
ATOM 3359 C CA . ASP B 1 106 ? -1.561 16.766 -12.852 1 98.44 106 ASP B CA 1
ATOM 3360 C C . ASP B 1 106 ? -0.385 17.422 -12.133 1 98.44 106 ASP B C 1
ATOM 3362 O O . ASP B 1 106 ? -0.548 18.453 -11.477 1 98.44 106 ASP B O 1
ATOM 3366 N N . SER B 1 107 ? 0.792 16.844 -12.336 1 98.25 107 SER B N 1
ATOM 3367 C CA . SER B 1 107 ? 1.972 17.312 -11.609 1 98.25 107 SER B CA 1
ATOM 3368 C C . SER B 1 107 ? 2.252 18.781 -11.883 1 98.25 107 SER B C 1
ATOM 3370 O O . SER B 1 107 ? 2.666 19.516 -10.984 1 98.25 107 SER B O 1
ATOM 3372 N N . GLU B 1 108 ? 2.062 19.234 -13.07 1 98.31 108 GLU B N 1
ATOM 3373 C CA . GLU B 1 108 ? 2.312 20.625 -13.422 1 98.31 108 GLU B CA 1
ATOM 3374 C C . GLU B 1 108 ? 1.321 21.547 -12.727 1 98.31 108 GLU B C 1
ATOM 3376 O O . GLU B 1 108 ? 1.678 22.672 -12.336 1 98.31 108 GLU B O 1
ATOM 3381 N N . SER B 1 109 ? 0.106 21.094 -12.602 1 98.62 109 SER B N 1
ATOM 3382 C CA . SER B 1 109 ? -0.902 21.859 -11.891 1 98.62 109 SER B CA 1
ATOM 3383 C C . SER B 1 109 ? -0.496 22.094 -10.438 1 98.62 109 SER B C 1
ATOM 3385 O O . SER B 1 109 ? -0.604 23.203 -9.93 1 98.62 109 SER B O 1
ATOM 3387 N N . VAL B 1 110 ? 0.027 21.109 -9.789 1 98.75 110 VAL B N 1
ATOM 3388 C CA . VAL B 1 110 ? 0.424 21.203 -8.383 1 98.75 110 VAL B CA 1
ATOM 3389 C C . VAL B 1 110 ? 1.637 22.125 -8.242 1 98.75 110 VAL B C 1
ATOM 3391 O O . VAL B 1 110 ? 1.677 22.969 -7.355 1 98.75 110 VAL B O 1
ATOM 3394 N N . ARG B 1 111 ? 2.572 21.938 -9.125 1 98.31 111 ARG B N 1
ATOM 3395 C CA . ARG B 1 111 ? 3.781 22.766 -9.078 1 98.31 111 ARG B CA 1
ATOM 3396 C C . ARG B 1 111 ? 3.453 24.234 -9.297 1 98.31 111 ARG B C 1
ATOM 3398 O O . ARG B 1 111 ? 4.066 25.109 -8.68 1 98.31 111 ARG B O 1
ATOM 3405 N N . ALA B 1 112 ? 2.58 24.453 -10.227 1 98.5 112 ALA B N 1
ATOM 3406 C CA . ALA B 1 112 ? 2.172 25.844 -10.492 1 98.5 112 ALA B CA 1
ATOM 3407 C C . ALA B 1 112 ? 1.532 26.469 -9.258 1 98.5 112 ALA B C 1
ATOM 3409 O O . ALA B 1 112 ? 1.777 27.641 -8.953 1 98.5 112 ALA B O 1
ATOM 3410 N N . CYS B 1 113 ? 0.725 25.719 -8.562 1 98.56 113 CYS B N 1
ATOM 3411 C CA . CYS B 1 113 ? 0.122 26.203 -7.324 1 98.56 113 CYS B CA 1
ATOM 3412 C C . CYS B 1 113 ? 1.188 26.484 -6.277 1 98.56 113 CYS B C 1
ATOM 3414 O O . CYS B 1 113 ? 1.142 27.531 -5.609 1 98.56 113 CYS B O 1
ATOM 3416 N N . ALA B 1 114 ? 2.141 25.578 -6.105 1 98.69 114 ALA B N 1
ATOM 3417 C CA . ALA B 1 114 ? 3.229 25.781 -5.152 1 98.69 114 ALA B CA 1
ATOM 3418 C C . ALA B 1 114 ? 4.008 27.062 -5.469 1 98.69 114 ALA B C 1
ATOM 3420 O O . ALA B 1 114 ? 4.297 27.859 -4.57 1 98.69 114 ALA B O 1
ATOM 3421 N N . LYS B 1 115 ? 4.301 27.25 -6.758 1 98.25 115 LYS B N 1
ATOM 3422 C CA . LYS B 1 115 ? 5.027 28.438 -7.184 1 98.25 115 LYS B CA 1
ATOM 3423 C C . LYS B 1 115 ? 4.246 29.703 -6.844 1 98.25 115 LYS B C 1
ATOM 3425 O O . LYS B 1 115 ? 4.828 30.703 -6.383 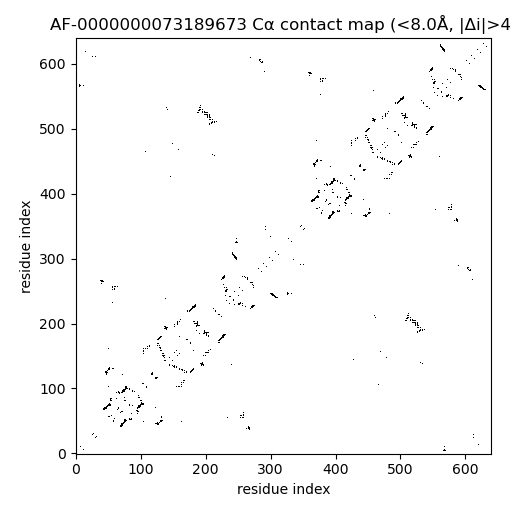1 98.25 115 LYS B O 1
ATOM 3430 N N . SER B 1 116 ? 2.986 29.672 -7.102 1 98.44 116 SER B N 1
ATOM 3431 C CA . SER B 1 116 ? 2.135 30.812 -6.797 1 98.44 116 SER B CA 1
ATOM 3432 C C . SER B 1 116 ? 2.131 31.125 -5.305 1 98.44 116 SER B C 1
ATOM 3434 O O . SER B 1 116 ? 2.145 32.281 -4.902 1 98.44 116 SER B O 1
ATOM 3436 N N . ILE B 1 117 ? 2.111 30.109 -4.473 1 98.56 117 ILE B N 1
ATOM 3437 C CA . ILE B 1 117 ? 2.117 30.281 -3.021 1 98.56 117 ILE B CA 1
ATOM 3438 C C . ILE B 1 117 ? 3.451 30.875 -2.574 1 98.56 117 ILE B C 1
ATOM 3440 O O . ILE B 1 117 ? 3.482 31.844 -1.813 1 98.56 117 ILE B O 1
ATOM 3444 N N . TYR B 1 118 ? 4.52 30.359 -3.082 1 97.81 118 TYR B N 1
ATOM 3445 C CA . TYR B 1 118 ? 5.859 30.797 -2.695 1 97.81 118 TYR B CA 1
ATOM 3446 C C . TYR B 1 118 ? 6.113 32.219 -3.127 1 97.81 118 TYR B C 1
ATOM 3448 O O . TYR B 1 118 ? 6.836 32.969 -2.453 1 97.81 118 TYR B O 1
ATOM 3456 N N . SER B 1 119 ? 5.52 32.594 -4.227 1 96.94 119 SER B N 1
ATOM 3457 C CA . SER B 1 119 ? 5.812 33.906 -4.793 1 96.94 119 SER B CA 1
ATOM 3458 C C . SER B 1 119 ? 4.863 34.969 -4.242 1 96.94 119 SER B C 1
ATOM 3460 O O . SER B 1 119 ? 5.062 36.188 -4.473 1 96.94 119 SER B O 1
ATOM 3462 N N . SER B 1 120 ? 3.857 34.531 -3.551 1 96.19 120 SER B N 1
ATOM 3463 C CA . SER B 1 120 ? 2.875 35.469 -3.021 1 96.19 120 SER B CA 1
ATOM 3464 C C . SER B 1 120 ? 3.459 36.281 -1.881 1 96.19 120 SER B C 1
ATOM 3466 O O . SER B 1 120 ? 4.039 35.75 -0.941 1 96.19 120 SER B O 1
ATOM 3468 N N . PRO B 1 121 ? 3.285 37.594 -1.859 1 93.75 121 PRO B N 1
ATOM 3469 C CA . PRO B 1 121 ? 3.773 38.438 -0.772 1 93.75 121 PRO B CA 1
ATOM 3470 C C . PRO B 1 121 ? 3.062 38.156 0.552 1 93.75 121 PRO B C 1
ATOM 3472 O O . PRO B 1 121 ? 3.637 38.375 1.621 1 93.75 121 PRO B O 1
ATOM 3475 N N . GLU B 1 122 ? 1.814 37.688 0.447 1 93.25 122 GLU B N 1
ATOM 3476 C CA . GLU B 1 122 ? 0.998 37.438 1.63 1 93.25 122 GLU B CA 1
ATOM 3477 C C . GLU B 1 122 ? 1.281 36.062 2.213 1 93.25 122 GLU B C 1
ATOM 3479 O O . GLU B 1 122 ? 0.903 35.75 3.35 1 93.25 122 GLU B O 1
ATOM 3484 N N . LEU B 1 123 ? 1.846 35.25 1.43 1 96.69 123 LEU B N 1
ATOM 3485 C CA . LEU B 1 123 ? 2.094 33.875 1.847 1 96.69 123 LEU B CA 1
ATOM 3486 C C . LEU B 1 123 ? 3.59 33.594 1.932 1 96.69 123 LEU B C 1
ATO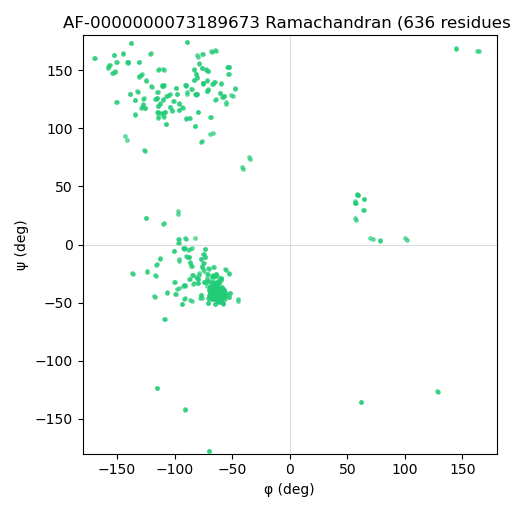M 3488 O O . LEU B 1 123 ? 4.316 34.281 2.656 1 96.69 123 LEU B O 1
ATOM 3492 N N . GLY B 1 124 ? 4.191 32.594 1.239 1 95.44 124 GLY B N 1
ATOM 3493 C CA . GLY B 1 124 ? 5.602 32.219 1.304 1 95.44 124 GLY B CA 1
ATOM 3494 C C . GLY B 1 124 ? 5.836 30.75 1.572 1 95.44 124 GLY B C 1
ATOM 3495 O O . GLY B 1 124 ? 5.266 29.891 0.897 1 95.44 124 GLY B O 1
ATOM 3496 N N . HIS B 1 125 ? 6.652 30.594 2.656 1 96.56 125 HIS B N 1
ATOM 3497 C CA . HIS B 1 125 ? 7.059 29.219 2.949 1 96.56 125 HIS B CA 1
ATOM 3498 C C . HIS B 1 125 ? 5.918 28.438 3.594 1 96.56 125 HIS B C 1
ATOM 3500 O O . HIS B 1 125 ? 5.23 28.938 4.48 1 96.56 125 HIS B O 1
ATOM 3506 N N . VAL B 1 126 ? 5.781 27.203 3.168 1 98.62 126 VAL B N 1
ATOM 3507 C CA . VAL B 1 126 ? 4.719 26.344 3.688 1 98.62 126 VAL B CA 1
ATOM 3508 C C . VAL B 1 126 ? 5.215 25.594 4.922 1 98.62 126 VAL B C 1
ATOM 3510 O O . VAL B 1 126 ? 6.266 24.953 4.887 1 98.62 126 VAL B O 1
ATOM 3513 N N . ASP B 1 127 ? 4.434 25.672 5.938 1 98.75 127 ASP B N 1
ATOM 3514 C CA . ASP B 1 127 ? 4.84 25.062 7.207 1 98.75 127 ASP B CA 1
ATOM 3515 C C . ASP B 1 127 ? 4.234 23.672 7.367 1 98.75 127 ASP B C 1
ATOM 3517 O O . ASP B 1 127 ? 4.859 22.781 7.953 1 98.75 127 ASP B O 1
ATOM 3521 N N . ILE B 1 128 ? 2.99 23.484 6.922 1 98.94 128 ILE B N 1
ATOM 3522 C CA . ILE B 1 128 ? 2.309 22.203 7.008 1 98.94 128 ILE B CA 1
ATOM 3523 C C . ILE B 1 128 ? 1.628 21.891 5.676 1 98.94 128 ILE B C 1
ATOM 3525 O O . ILE B 1 128 ? 0.899 22.719 5.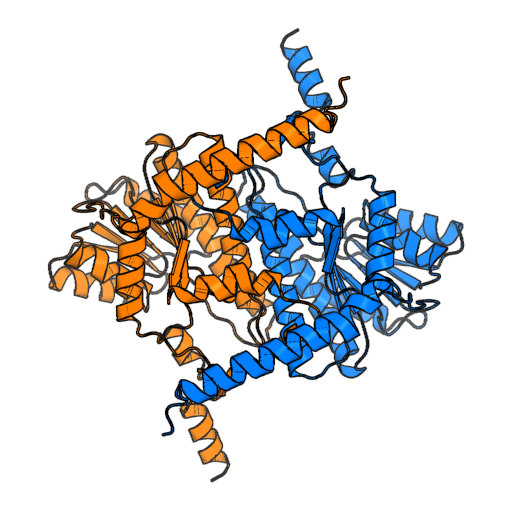133 1 98.94 128 ILE B O 1
ATOM 3529 N N . LEU B 1 129 ? 1.939 20.766 5.105 1 98.94 129 LEU B N 1
ATOM 3530 C CA . LEU B 1 129 ? 1.241 20.219 3.947 1 98.94 129 LEU B CA 1
ATOM 3531 C C . LEU B 1 129 ? 0.325 19.078 4.355 1 98.94 129 LEU B C 1
ATOM 3533 O O . LEU B 1 129 ? 0.783 18.078 4.93 1 98.94 129 LEU B O 1
ATOM 3537 N N . ILE B 1 130 ? -0.969 19.234 4.125 1 98.94 130 ILE B N 1
ATOM 3538 C CA . ILE B 1 130 ? -1.938 18.172 4.383 1 98.94 130 ILE B CA 1
ATOM 3539 C C . ILE B 1 130 ? -2.434 17.594 3.061 1 98.94 130 ILE B C 1
ATOM 3541 O O . ILE B 1 130 ? -3.229 18.219 2.357 1 98.94 130 ILE B O 1
ATOM 3545 N N . CYS B 1 131 ? -1.937 16.438 2.732 1 98.88 131 CYS B N 1
ATOM 3546 C CA . CYS B 1 131 ? -2.422 15.703 1.575 1 98.88 131 CYS B CA 1
ATOM 3547 C C . CYS B 1 131 ? -3.723 14.977 1.899 1 98.88 131 CYS B C 1
ATOM 3549 O O . CYS B 1 131 ? -3.721 13.992 2.641 1 98.88 131 CYS B O 1
ATOM 3551 N N . ASN B 1 132 ? -4.789 15.398 1.256 1 98.12 132 ASN B N 1
ATOM 3552 C CA . ASN B 1 132 ? -6.121 14.93 1.632 1 98.12 132 ASN B CA 1
ATOM 3553 C C . ASN B 1 132 ? -6.961 14.586 0.406 1 98.12 132 ASN B C 1
ATOM 3555 O O . ASN B 1 132 ? -7.887 13.773 0.488 1 98.12 132 ASN B O 1
ATOM 3559 N N . ALA B 1 133 ? -6.699 15.164 -0.791 1 97.06 133 ALA B N 1
ATOM 3560 C CA . ALA B 1 133 ? -7.496 14.953 -1.997 1 97.06 133 ALA B CA 1
ATOM 3561 C C . ALA B 1 133 ? -7.551 13.477 -2.371 1 97.06 133 ALA B C 1
ATOM 3563 O O . ALA B 1 133 ? -6.512 12.828 -2.498 1 97.06 133 ALA B O 1
ATOM 3564 N N . ALA B 1 134 ? -8.766 12.961 -2.541 1 95.31 134 ALA B N 1
ATOM 3565 C CA . ALA B 1 134 ? -8.922 11.555 -2.896 1 95.31 134 ALA B CA 1
ATOM 3566 C C . ALA B 1 134 ? -10.266 11.305 -3.584 1 95.31 134 ALA B C 1
ATOM 3568 O O . ALA B 1 134 ? -11.211 12.086 -3.416 1 95.31 134 ALA B O 1
ATOM 3569 N N . VAL B 1 135 ? -10.305 10.305 -4.359 1 93.94 135 VAL B N 1
ATOM 3570 C CA . VAL B 1 135 ? -11.547 9.797 -4.926 1 93.94 135 VAL B CA 1
ATOM 3571 C C . VAL B 1 135 ? -11.836 8.406 -4.379 1 93.94 135 VAL B C 1
ATOM 3573 O O . VAL B 1 135 ? -10.914 7.684 -3.98 1 93.94 135 VAL B O 1
ATOM 3576 N N . LEU B 1 136 ? -13.07 8.094 -4.293 1 90.69 136 LEU B N 1
ATOM 3577 C CA . LEU B 1 136 ? -13.508 6.773 -3.836 1 90.69 136 LEU B CA 1
ATOM 3578 C C . LEU B 1 136 ? -14.203 6.012 -4.957 1 90.69 136 LEU B C 1
ATOM 3580 O O . LEU B 1 136 ? -15.266 6.43 -5.43 1 90.69 136 LEU B O 1
ATOM 3584 N N . ARG B 1 137 ? -13.594 5.031 -5.438 1 90.38 137 ARG B N 1
ATOM 3585 C CA . ARG B 1 137 ? -14.195 4.074 -6.363 1 90.38 137 ARG B CA 1
ATOM 3586 C C . ARG B 1 137 ? -14.43 2.729 -5.684 1 90.38 137 ARG B C 1
ATOM 3588 O O . ARG B 1 137 ? -13.469 2.025 -5.348 1 90.38 137 ARG B O 1
ATOM 3595 N N . MET B 1 138 ? -15.695 2.359 -5.527 1 90.5 138 MET B N 1
ATOM 3596 C CA . MET B 1 138 ? -16.047 1.108 -4.863 1 90.5 138 MET B CA 1
ATOM 3597 C C . MET B 1 138 ? -16.641 0.115 -5.863 1 90.5 138 MET B C 1
ATOM 3599 O O . MET B 1 138 ? -17.438 0.49 -6.723 1 90.5 138 MET B O 1
ATOM 3603 N N . GLY B 1 139 ? -16.25 -1.107 -5.773 1 92.19 139 GLY B N 1
ATOM 3604 C CA . GLY B 1 139 ? -16.719 -2.188 -6.629 1 92.19 139 GLY B CA 1
ATOM 3605 C C . GLY B 1 139 ? -15.82 -3.412 -6.59 1 92.19 139 GLY B C 1
ATOM 3606 O O . GLY B 1 139 ? -14.727 -3.371 -6.02 1 92.19 139 GLY B O 1
ATOM 3607 N N . THR B 1 140 ? -16.344 -4.473 -7.105 1 94.5 140 THR B N 1
ATOM 3608 C CA . THR B 1 140 ? -15.5 -5.66 -7.246 1 94.5 140 THR B CA 1
ATOM 3609 C C . THR B 1 140 ? -14.414 -5.43 -8.289 1 94.5 140 THR B C 1
ATOM 3611 O O . THR B 1 140 ? -14.469 -4.465 -9.055 1 94.5 140 THR B O 1
ATOM 3614 N N . VAL B 1 141 ? -13.414 -6.316 -8.312 1 96.25 141 VAL B N 1
ATOM 3615 C CA . VAL B 1 141 ? -12.281 -6.184 -9.227 1 96.25 141 VAL B CA 1
ATOM 3616 C C . VAL B 1 141 ? -12.773 -6.188 -10.664 1 96.25 141 VAL B C 1
ATOM 3618 O O . VAL B 1 141 ? -12.273 -5.426 -11.5 1 96.25 141 VAL B O 1
ATOM 3621 N N . LEU B 1 142 ? -13.781 -6.965 -10.961 1 95.5 142 LEU B N 1
ATOM 3622 C CA . LEU B 1 142 ? -14.273 -7.09 -12.328 1 95.5 142 LEU B CA 1
ATOM 3623 C C . LEU B 1 142 ? -15.258 -5.973 -12.656 1 95.5 142 LEU B C 1
ATOM 3625 O O . LEU B 1 142 ? -15.383 -5.57 -13.812 1 95.5 142 LEU B O 1
ATOM 3629 N N . ASP B 1 143 ? -15.93 -5.418 -11.633 1 94.88 143 ASP B N 1
ATOM 3630 C CA . ASP B 1 143 ? -16.922 -4.379 -11.852 1 94.88 143 ASP B CA 1
ATOM 3631 C C . ASP B 1 143 ? -16.266 -3.018 -12.062 1 94.88 143 ASP B C 1
ATOM 3633 O O . ASP B 1 143 ? -16.797 -2.172 -12.789 1 94.88 143 ASP B O 1
ATOM 3637 N N . LEU B 1 144 ? -15.18 -2.781 -11.438 1 96.5 144 LEU B N 1
ATOM 3638 C CA . LEU B 1 144 ? -14.445 -1.535 -11.633 1 96.5 144 LEU B CA 1
ATOM 3639 C C . LEU B 1 144 ? -13.766 -1.515 -13 1 96.5 144 LEU B C 1
ATOM 3641 O O . LEU B 1 144 ? -13.133 -2.498 -13.398 1 96.5 144 LEU B O 1
ATOM 3645 N N . SER B 1 145 ? -13.93 -0.436 -13.703 1 97.69 145 SER B N 1
ATOM 3646 C CA . SER B 1 145 ? -13.297 -0.294 -15.008 1 97.69 145 SER B CA 1
ATOM 3647 C C . SER B 1 145 ? -11.805 -0.003 -14.875 1 97.69 145 SER B C 1
ATOM 3649 O O . SER B 1 145 ? -11.328 0.348 -13.797 1 97.69 145 SER B O 1
ATOM 3651 N N . ASP B 1 146 ? -11.094 -0.199 -15.992 1 97.88 146 ASP B N 1
ATOM 3652 C CA . ASP B 1 146 ? -9.695 0.21 -16.016 1 97.88 146 ASP B CA 1
ATOM 3653 C C . ASP B 1 146 ? -9.547 1.695 -15.688 1 97.88 146 ASP B C 1
ATOM 3655 O O . ASP B 1 146 ? -8.602 2.098 -15.016 1 97.88 146 ASP B O 1
ATOM 3659 N N . ALA B 1 147 ? -10.453 2.473 -16.188 1 97.75 147 ALA B N 1
ATOM 3660 C CA . ALA B 1 147 ? -10.438 3.912 -15.93 1 97.75 147 ALA B CA 1
ATOM 3661 C C . ALA B 1 147 ? -10.609 4.215 -14.445 1 97.75 147 ALA B C 1
ATOM 3663 O O . ALA B 1 147 ? -10.031 5.172 -13.93 1 97.75 147 ALA B O 1
ATOM 3664 N N . ASP B 1 148 ? -11.422 3.436 -13.75 1 97.38 148 ASP B N 1
ATOM 3665 C CA . ASP B 1 148 ? -11.609 3.604 -12.305 1 97.38 148 ASP B CA 1
ATOM 3666 C C . ASP B 1 148 ? -10.289 3.422 -11.562 1 97.38 148 ASP B C 1
ATOM 3668 O O . ASP B 1 148 ? -9.938 4.23 -10.703 1 97.38 148 ASP B O 1
ATOM 3672 N N . PHE B 1 149 ? -9.586 2.375 -11.922 1 98.44 149 PHE B N 1
ATOM 3673 C CA . PHE B 1 149 ? -8.305 2.113 -11.281 1 98.44 149 PHE B CA 1
ATOM 3674 C C . PHE B 1 149 ? -7.297 3.201 -11.633 1 98.44 149 PHE B C 1
ATOM 3676 O O . PHE B 1 149 ? -6.547 3.662 -10.766 1 98.44 149 PHE B O 1
ATOM 3683 N N . LYS B 1 150 ? -7.27 3.65 -12.859 1 98.12 150 LYS B N 1
ATOM 3684 C CA . LYS B 1 150 ? -6.348 4.695 -13.297 1 98.12 150 LYS B CA 1
ATOM 3685 C C . LYS B 1 150 ? -6.629 6.012 -12.578 1 98.12 150 LYS B C 1
ATOM 3687 O O . LYS B 1 150 ? -5.703 6.68 -12.109 1 98.12 150 LYS B O 1
ATOM 3692 N N . THR B 1 151 ? -7.875 6.355 -12.508 1 97.88 151 THR B N 1
ATOM 3693 C CA . THR B 1 151 ? -8.25 7.582 -11.82 1 97.88 151 THR B CA 1
ATOM 3694 C C . THR B 1 151 ? -7.84 7.523 -10.352 1 97.88 151 THR B C 1
ATOM 3696 O O . THR B 1 151 ? -7.305 8.492 -9.812 1 97.88 151 THR B O 1
ATOM 3699 N N . THR B 1 152 ? -8.102 6.395 -9.734 1 98.31 152 THR B N 1
ATOM 3700 C CA . THR B 1 152 ? -7.73 6.219 -8.328 1 98.31 152 THR B CA 1
ATOM 3701 C C . THR B 1 152 ? -6.219 6.348 -8.148 1 98.31 152 THR B C 1
ATOM 3703 O O . THR B 1 152 ? -5.758 7.023 -7.23 1 98.31 152 THR B O 1
ATOM 3706 N N . THR B 1 153 ? -5.473 5.734 -9.055 1 98.62 153 THR B N 1
ATOM 3707 C CA . THR B 1 153 ? -4.016 5.801 -8.969 1 98.62 153 THR B CA 1
ATOM 3708 C C . THR B 1 153 ? -3.527 7.227 -9.188 1 98.62 153 THR B C 1
ATOM 3710 O O . THR B 1 153 ? -2.652 7.707 -8.461 1 98.62 153 THR B O 1
ATOM 3713 N N . ASN B 1 154 ? -4.094 7.906 -10.125 1 98.56 154 ASN B N 1
ATOM 3714 C CA . ASN B 1 154 ? -3.672 9.258 -10.477 1 98.56 154 ASN B CA 1
ATOM 3715 C C . ASN B 1 154 ? -3.961 10.25 -9.359 1 98.56 154 ASN B C 1
ATOM 3717 O O . ASN B 1 154 ? -3.129 11.102 -9.047 1 98.56 154 ASN B O 1
ATOM 3721 N N . VAL B 1 155 ? -5.043 10.094 -8.711 1 98.5 155 VAL B N 1
ATOM 3722 C CA . VAL B 1 155 ? -5.477 11.086 -7.73 1 98.5 155 VAL B CA 1
ATOM 3723 C C . VAL B 1 155 ? -4.98 10.688 -6.344 1 98.5 155 VAL B C 1
ATOM 3725 O O . VAL B 1 155 ? -4.324 11.477 -5.66 1 98.5 155 VAL B O 1
ATOM 3728 N N . ASN B 1 156 ? -5.25 9.438 -5.953 1 98.62 156 ASN B N 1
ATOM 3729 C CA . ASN B 1 156 ? -5.027 9.008 -4.574 1 98.62 156 ASN B CA 1
ATOM 3730 C C . ASN B 1 156 ? -3.553 8.711 -4.312 1 98.62 156 ASN B C 1
ATOM 3732 O O . ASN B 1 156 ? -3.111 8.703 -3.162 1 98.62 156 ASN B O 1
ATOM 3736 N N . ILE B 1 157 ? -2.814 8.359 -5.359 1 98.81 157 ILE B N 1
ATOM 3737 C CA . ILE B 1 157 ? -1.417 7.996 -5.164 1 98.81 157 ILE B CA 1
ATOM 3738 C C . ILE B 1 157 ? -0.513 9.094 -5.715 1 98.81 157 ILE B C 1
ATOM 3740 O O . ILE B 1 157 ? 0.087 9.859 -4.953 1 98.81 157 ILE B O 1
ATOM 3744 N N . LEU B 1 158 ? -0.585 9.297 -7.02 1 98.88 158 LEU B N 1
ATOM 3745 C CA . LEU B 1 158 ? 0.3 10.273 -7.645 1 98.88 158 LEU B CA 1
ATOM 3746 C C . LEU B 1 158 ? -0.01 11.68 -7.156 1 98.88 158 LEU B C 1
ATOM 3748 O O . LEU B 1 158 ? 0.892 12.516 -7.031 1 98.88 158 LEU B O 1
ATOM 3752 N N . GLY B 1 159 ? -1.259 11.953 -6.879 1 98.81 159 GLY B N 1
ATOM 3753 C CA . GLY B 1 159 ? -1.625 13.242 -6.324 1 98.81 159 GLY B CA 1
ATOM 3754 C C . GLY B 1 159 ? -0.9 13.57 -5.035 1 98.81 159 GLY B C 1
ATOM 3755 O O . GLY B 1 159 ? -0.455 14.695 -4.832 1 98.81 159 GLY B O 1
ATOM 3756 N N . TYR B 1 160 ? -0.801 12.594 -4.133 1 98.75 160 TYR B N 1
ATOM 3757 C CA . TYR B 1 160 ? -0.056 12.766 -2.889 1 98.75 160 TYR B CA 1
ATOM 3758 C C . TYR B 1 160 ? 1.423 13 -3.168 1 98.75 160 TYR B C 1
ATOM 3760 O O . TYR B 1 160 ? 2.041 13.883 -2.562 1 98.75 160 TYR B O 1
ATOM 3768 N N . ILE B 1 161 ? 1.941 12.234 -4.09 1 98.81 161 ILE B N 1
ATOM 3769 C CA . ILE B 1 161 ? 3.361 12.297 -4.418 1 98.81 161 ILE B CA 1
ATOM 3770 C C . ILE B 1 161 ? 3.695 13.664 -5.016 1 98.81 161 ILE B C 1
ATOM 3772 O O . ILE B 1 161 ? 4.676 14.297 -4.621 1 98.81 161 ILE B O 1
ATOM 3776 N N . TYR B 1 162 ? 2.881 14.133 -5.922 1 98.81 162 TYR B N 1
ATOM 3777 C CA . TYR B 1 162 ? 3.105 15.43 -6.559 1 98.81 162 TYR B CA 1
ATOM 3778 C C . TYR B 1 162 ? 3.016 16.562 -5.543 1 98.81 162 TYR B C 1
ATOM 3780 O O . TYR B 1 162 ? 3.801 17.516 -5.594 1 98.81 162 TYR B O 1
ATOM 3788 N N . ALA B 1 163 ? 2.082 16.453 -4.66 1 98.88 163 ALA B N 1
ATOM 3789 C CA . ALA B 1 163 ? 1.963 17.453 -3.607 1 98.88 163 ALA B CA 1
ATOM 3790 C C . ALA B 1 163 ? 3.217 17.5 -2.738 1 98.88 163 ALA B C 1
ATOM 3792 O O . ALA B 1 163 ? 3.797 18.562 -2.52 1 98.88 163 ALA B O 1
ATOM 3793 N N . VAL B 1 164 ? 3.656 16.344 -2.277 1 98.81 164 VAL B N 1
ATOM 3794 C CA . VAL B 1 164 ? 4.836 16.266 -1.421 1 98.81 164 VAL B CA 1
ATOM 3795 C C . VAL B 1 164 ? 6.055 16.797 -2.172 1 98.81 164 VAL B C 1
ATOM 3797 O O . VAL B 1 164 ? 6.816 17.609 -1.64 1 98.81 164 VAL B O 1
ATOM 3800 N N . LYS B 1 165 ? 6.215 16.406 -3.418 1 98.62 165 LYS B N 1
ATOM 3801 C CA . LYS B 1 165 ? 7.371 16.828 -4.207 1 98.62 165 LYS B CA 1
ATOM 3802 C C . LYS B 1 165 ? 7.391 18.344 -4.398 1 98.62 165 LYS B C 1
ATOM 3804 O O . LYS B 1 165 ? 8.461 18.938 -4.48 1 98.62 165 LYS B O 1
ATOM 3809 N N . SER B 1 166 ? 6.27 18.922 -4.473 1 98.56 166 SER B N 1
ATOM 3810 C CA . SER B 1 166 ? 6.172 20.344 -4.762 1 98.56 166 SER B CA 1
ATOM 3811 C C . SER B 1 166 ? 6.531 21.188 -3.543 1 98.56 166 SER B C 1
ATOM 3813 O O . SER B 1 166 ? 6.883 22.359 -3.672 1 98.56 166 SER B O 1
ATOM 3815 N N . PHE B 1 167 ? 6.496 20.594 -2.328 1 98.62 167 PHE B N 1
ATOM 3816 C CA . PHE B 1 167 ? 6.645 21.438 -1.148 1 98.62 167 PHE B CA 1
ATOM 3817 C C . PHE B 1 167 ? 7.805 20.969 -0.282 1 98.62 167 PHE B C 1
ATOM 3819 O O . PHE B 1 167 ? 8.352 21.734 0.515 1 98.62 167 PHE B O 1
ATOM 3826 N N . VAL B 1 168 ? 8.195 19.672 -0.387 1 98.38 168 VAL B N 1
ATOM 3827 C CA . VAL B 1 168 ? 9.125 19.062 0.56 1 98.38 168 VAL B CA 1
ATOM 3828 C C . VAL B 1 168 ? 10.516 19.656 0.378 1 98.38 168 VAL B C 1
ATOM 3830 O O . VAL B 1 168 ? 11.281 19.781 1.341 1 98.38 168 VAL B O 1
ATOM 3833 N N . GLY B 1 169 ? 10.867 20.047 -0.869 1 97.56 169 GLY B N 1
ATOM 3834 C CA . GLY B 1 169 ? 12.18 20.625 -1.12 1 97.56 169 GLY B CA 1
ATOM 3835 C C . GLY B 1 169 ? 12.453 21.859 -0.29 1 97.56 169 GLY B C 1
ATOM 3836 O O . GLY B 1 169 ? 13.516 21.969 0.33 1 97.56 169 GLY B O 1
ATOM 3837 N N . ASP B 1 170 ? 11.555 22.781 -0.311 1 97.88 170 ASP B N 1
ATOM 3838 C CA . ASP B 1 170 ? 11.688 24 0.49 1 97.88 170 ASP B CA 1
ATOM 3839 C C . ASP B 1 170 ? 11.758 23.672 1.979 1 97.88 170 ASP B C 1
ATOM 3841 O O . ASP B 1 170 ? 12.539 24.281 2.719 1 97.88 170 ASP B O 1
ATOM 3845 N N . MET B 1 171 ? 10.961 22.734 2.443 1 98.25 171 MET B N 1
ATOM 3846 C CA . MET B 1 171 ? 10.977 22.312 3.84 1 98.25 171 MET B CA 1
ATOM 3847 C C . MET B 1 171 ? 12.336 21.75 4.223 1 98.25 171 MET B C 1
ATOM 3849 O O . MET B 1 171 ? 12.867 22.047 5.289 1 98.25 171 MET B O 1
ATOM 3853 N N . MET B 1 172 ? 12.844 20.891 3.32 1 97.31 172 MET B N 1
ATOM 3854 C CA . MET B 1 172 ? 14.148 20.281 3.57 1 97.31 172 MET B CA 1
ATOM 3855 C C . MET B 1 172 ? 15.242 21.344 3.66 1 97.31 172 MET B C 1
ATOM 3857 O O . MET B 1 172 ? 16.109 21.281 4.531 1 97.31 172 MET B O 1
ATOM 3861 N N . ASN B 1 173 ? 15.18 22.328 2.797 1 96.69 173 ASN B N 1
ATOM 3862 C CA . ASN B 1 173 ? 16.172 23.406 2.797 1 96.69 173 ASN B CA 1
ATOM 3863 C C . ASN B 1 173 ? 16.125 24.203 4.098 1 96.69 173 ASN B C 1
ATOM 3865 O O . ASN B 1 173 ? 17.172 24.594 4.621 1 96.69 173 ASN B O 1
ATOM 3869 N N . ARG B 1 174 ? 14.969 24.406 4.609 1 97.25 174 ARG B N 1
ATOM 3870 C CA . ARG B 1 174 ? 14.789 25.172 5.84 1 97.25 174 ARG B CA 1
ATOM 3871 C C . ARG B 1 174 ? 14.906 24.281 7.066 1 97.25 174 ARG B C 1
ATOM 3873 O O . ARG B 1 174 ? 14.898 24.766 8.203 1 97.25 174 ARG B O 1
ATOM 3880 N N . ASN B 1 175 ? 14.922 22.969 6.867 1 97.81 175 ASN B N 1
ATOM 3881 C CA . ASN B 1 175 ? 15 21.953 7.918 1 97.81 175 ASN B CA 1
ATOM 3882 C C . ASN B 1 175 ? 13.859 22.109 8.914 1 97.81 175 ASN B C 1
ATOM 3884 O O . ASN B 1 175 ? 14.07 22.047 10.133 1 97.81 175 ASN B O 1
ATOM 3888 N N . ARG B 1 176 ? 12.719 22.453 8.367 1 97.62 176 ARG B N 1
ATOM 3889 C CA . ARG B 1 176 ? 11.5 22.578 9.164 1 97.62 176 ARG B CA 1
ATOM 3890 C C . ARG B 1 176 ? 10.266 22.359 8.305 1 97.62 176 ARG B C 1
ATOM 3892 O O . ARG B 1 176 ? 10.25 22.719 7.121 1 97.62 176 ARG B O 1
ATOM 3899 N N . GLY B 1 177 ? 9.227 21.797 8.906 1 98.31 177 GLY B N 1
ATOM 3900 C CA . GLY B 1 177 ? 7.973 21.547 8.211 1 98.31 177 GLY B CA 1
ATOM 3901 C C . GLY B 1 177 ? 7.293 20.266 8.656 1 98.31 177 GLY B C 1
ATOM 3902 O O . GLY B 1 177 ? 7.859 19.5 9.43 1 98.31 177 GLY B O 1
ATOM 3903 N N . GLN B 1 178 ? 6.078 20.141 8.234 1 98.81 178 GLN B N 1
ATOM 3904 C CA . GLN B 1 178 ? 5.297 18.938 8.539 1 98.81 178 GLN B CA 1
ATOM 3905 C C . GLN B 1 178 ? 4.496 18.484 7.324 1 98.81 178 GLN B C 1
ATOM 3907 O O . GLN B 1 178 ? 3.865 19.297 6.648 1 98.81 178 GLN B O 1
ATOM 3912 N N . ILE B 1 179 ? 4.621 17.25 7.027 1 98.88 179 ILE B N 1
ATOM 3913 C CA . ILE B 1 179 ? 3.865 16.625 5.938 1 98.88 179 ILE B CA 1
ATOM 3914 C C . ILE B 1 179 ? 2.869 15.625 6.508 1 98.88 179 ILE B C 1
ATOM 3916 O O . ILE B 1 179 ? 3.254 14.695 7.227 1 98.88 179 ILE B O 1
ATOM 3920 N N . VAL B 1 180 ? 1.596 15.852 6.219 1 98.94 180 VAL B N 1
ATOM 3921 C CA . VAL B 1 180 ? 0.5 15.039 6.734 1 98.94 180 VAL B CA 1
ATOM 3922 C C . VAL B 1 180 ? -0.187 14.305 5.582 1 98.94 180 VAL B C 1
ATOM 3924 O O . VAL B 1 180 ? -0.474 14.906 4.543 1 98.94 180 VAL B O 1
ATOM 3927 N N . ALA B 1 181 ? -0.4 13.016 5.711 1 98.81 181 ALA B N 1
ATOM 3928 C CA . ALA B 1 181 ? -1.181 12.234 4.75 1 98.81 181 ALA B CA 1
ATOM 3929 C C . ALA B 1 181 ? -2.445 11.68 5.398 1 98.81 181 ALA B C 1
ATOM 3931 O O . ALA B 1 181 ? -2.377 11.008 6.434 1 98.81 181 ALA B O 1
ATOM 3932 N N . ILE B 1 182 ? -3.549 11.977 4.773 1 98.25 182 ILE B N 1
ATOM 3933 C CA . ILE B 1 182 ? -4.809 11.383 5.211 1 98.25 182 ILE B CA 1
ATOM 3934 C C . ILE B 1 182 ? -4.953 9.984 4.621 1 98.25 182 ILE B C 1
ATOM 3936 O O . ILE B 1 182 ? -5.266 9.828 3.438 1 98.25 182 ILE B O 1
ATOM 3940 N N . GLY B 1 183 ? -4.684 9.008 5.441 1 96.56 183 GLY B N 1
ATOM 3941 C CA . GLY B 1 183 ? -4.898 7.621 5.07 1 96.56 183 GLY B CA 1
ATOM 3942 C C . GLY B 1 183 ? -6.277 7.109 5.441 1 96.56 183 GLY B C 1
ATOM 3943 O O . GLY B 1 183 ? -7.277 7.797 5.23 1 96.56 183 GLY B O 1
ATOM 3944 N N . SER B 1 184 ? -6.387 5.906 5.871 1 92.44 184 SER B N 1
ATOM 3945 C CA . SER B 1 184 ? -7.598 5.191 6.262 1 92.44 184 SER B CA 1
ATOM 3946 C C . SER B 1 184 ? -7.266 3.869 6.941 1 92.44 184 SER B C 1
ATOM 3948 O O . SER B 1 184 ? -6.121 3.408 6.891 1 92.44 184 SER B O 1
ATOM 3950 N N . VAL B 1 185 ? -8.18 3.375 7.641 1 90.56 185 VAL B N 1
ATOM 3951 C CA . VAL B 1 185 ? -8.031 1.997 8.094 1 90.56 185 VAL B CA 1
ATOM 3952 C C . VAL B 1 185 ? -7.809 1.079 6.895 1 90.56 185 VAL B C 1
ATOM 3954 O O . VAL B 1 185 ? -7.164 0.034 7.016 1 90.56 185 VAL B O 1
ATOM 3957 N N . CYS B 1 186 ? -8.195 1.502 5.773 1 91.81 186 CYS B N 1
ATOM 3958 C CA . CYS B 1 186 ? -8.023 0.768 4.527 1 91.81 186 CYS B CA 1
ATOM 3959 C C . CYS B 1 186 ? -6.566 0.802 4.07 1 91.81 186 CYS B C 1
ATOM 3961 O O . CYS B 1 186 ? -6.199 0.146 3.094 1 91.81 186 CYS B O 1
ATOM 3963 N N . SER B 1 187 ? -5.75 1.497 4.754 1 95 187 SER B N 1
ATOM 3964 C CA . SER B 1 187 ? -4.312 1.455 4.504 1 95 187 SER B CA 1
ATOM 3965 C C . SER B 1 187 ? -3.688 0.189 5.086 1 95 187 SER B C 1
ATOM 3967 O O . SER B 1 187 ? -2.541 -0.141 4.777 1 95 187 SER B O 1
ATOM 3969 N N . HIS B 1 188 ? -4.477 -0.479 5.91 1 93.5 188 HIS B N 1
ATOM 3970 C CA . HIS B 1 188 ? -3.936 -1.607 6.66 1 93.5 188 HIS B CA 1
ATOM 3971 C C . HIS B 1 188 ? -4.621 -2.912 6.266 1 93.5 188 HIS B C 1
ATOM 3973 O O . HIS B 1 188 ? -4.039 -3.99 6.402 1 93.5 188 HIS B O 1
ATOM 3979 N N . TYR B 1 189 ? -5.855 -2.793 5.805 1 93.38 189 TYR B N 1
ATOM 3980 C CA . TYR B 1 189 ? -6.629 -3.975 5.438 1 93.38 189 TYR B CA 1
ATOM 3981 C C . TYR B 1 189 ? -7.273 -3.803 4.07 1 93.38 189 TYR B C 1
ATOM 3983 O O . TYR B 1 189 ? -7.891 -2.771 3.791 1 93.38 189 TYR B O 1
ATOM 3991 N N . GLY B 1 190 ? -7.094 -4.82 3.266 1 93.44 190 GLY B N 1
ATOM 3992 C CA . GLY B 1 190 ? -7.953 -4.891 2.094 1 93.44 190 GLY B CA 1
ATOM 3993 C C . GLY B 1 190 ? -9.383 -5.273 2.424 1 93.44 190 GLY B C 1
ATOM 3994 O O . GLY B 1 190 ? -9.633 -6.004 3.387 1 93.44 190 GLY B O 1
ATOM 3995 N N . GLU B 1 191 ? -10.273 -4.789 1.612 1 91.19 191 GLU B N 1
ATOM 3996 C CA . GLU B 1 191 ? -11.68 -5.039 1.915 1 91.19 191 GLU B CA 1
ATOM 3997 C C . GLU B 1 191 ? -12.477 -5.336 0.646 1 91.19 191 GLU B C 1
ATOM 3999 O O . GLU B 1 191 ? -12.102 -4.902 -0.444 1 91.19 191 GLU B O 1
ATOM 4004 N N . TYR B 1 192 ? -13.617 -6.039 0.855 1 91.5 192 TYR B N 1
ATOM 4005 C CA . TYR B 1 192 ? -14.578 -6.254 -0.217 1 91.5 192 TYR B CA 1
ATOM 4006 C C . TYR B 1 192 ? -15.055 -4.93 -0.804 1 91.5 192 TYR B C 1
ATOM 4008 O O . TYR B 1 192 ? -15.383 -4 -0.065 1 91.5 192 TYR B O 1
ATOM 4016 N N . LEU B 1 193 ? -14.984 -4.777 -2.133 1 91 193 LEU B N 1
ATOM 4017 C CA . LEU B 1 193 ? -15.391 -3.611 -2.912 1 91 193 LEU B CA 1
ATOM 4018 C C . LEU B 1 193 ? -14.336 -2.51 -2.83 1 91 193 LEU B C 1
ATOM 4020 O O . LEU B 1 193 ? -14.539 -1.415 -3.361 1 91 193 LEU B O 1
ATOM 4024 N N . GLY B 1 194 ? -13.188 -2.77 -2.137 1 92.69 194 GLY B N 1
ATOM 4025 C CA . GLY B 1 194 ? -12.211 -1.722 -1.9 1 92.69 194 GLY B CA 1
ATOM 4026 C C . GLY B 1 194 ? -10.938 -1.902 -2.705 1 92.69 194 GLY B C 1
ATOM 4027 O O . GLY B 1 194 ? -9.891 -1.345 -2.359 1 92.69 194 GLY B O 1
ATOM 4028 N N . SER B 1 195 ? -11 -2.701 -3.744 1 95.44 195 SER B N 1
ATOM 4029 C CA . SER B 1 195 ? -9.781 -3.07 -4.453 1 95.44 195 SER B CA 1
ATOM 4030 C C . SER B 1 195 ? -9.016 -1.836 -4.922 1 95.44 195 SER B C 1
ATOM 4032 O O . SER B 1 195 ? -7.797 -1.757 -4.77 1 95.44 195 SER B O 1
ATOM 4034 N N . ALA B 1 196 ? -9.727 -0.835 -5.434 1 96.5 196 ALA B N 1
ATOM 4035 C CA . ALA B 1 196 ? -9.062 0.382 -5.895 1 96.5 196 ALA B CA 1
ATOM 4036 C C . ALA B 1 196 ? -8.68 1.275 -4.719 1 96.5 196 ALA B C 1
ATOM 4038 O O . ALA B 1 196 ? -7.543 1.755 -4.641 1 96.5 196 ALA B O 1
ATOM 4039 N N . TYR B 1 197 ? -9.578 1.475 -3.801 1 95.06 197 TYR B N 1
ATOM 4040 C CA . TYR B 1 197 ? -9.367 2.42 -2.709 1 95.06 197 TYR B CA 1
ATOM 4041 C C . TYR B 1 197 ? -8.328 1.896 -1.728 1 95.06 197 TYR B C 1
ATOM 4043 O O . TYR B 1 197 ? -7.371 2.602 -1.391 1 95.06 197 TYR B O 1
ATOM 4051 N N . CYS B 1 198 ? -8.5 0.621 -1.264 1 96.62 198 CYS B N 1
ATOM 4052 C CA . CYS B 1 198 ? -7.539 0.052 -0.326 1 96.62 198 CYS B CA 1
ATOM 4053 C C . CYS B 1 198 ? -6.145 -0.005 -0.94 1 96.62 198 CYS B C 1
ATOM 4055 O O . CYS B 1 198 ? -5.156 0.326 -0.282 1 96.62 198 CYS B O 1
ATOM 4057 N N . MET B 1 199 ? -6.121 -0.427 -2.213 1 98 199 MET B N 1
ATOM 4058 C CA . MET B 1 199 ? -4.855 -0.426 -2.936 1 98 199 MET B CA 1
ATOM 4059 C C . MET B 1 199 ? -4.188 0.944 -2.865 1 98 199 MET B C 1
ATOM 4061 O O . MET B 1 199 ? -3.004 1.047 -2.541 1 98 199 MET B O 1
ATOM 4065 N N . SER B 1 200 ? -4.855 1.997 -3.064 1 98.44 200 SER B N 1
ATOM 4066 C CA . SER B 1 200 ? -4.305 3.348 -3.09 1 98.44 200 SER B CA 1
ATOM 4067 C C . SER B 1 200 ? -3.873 3.795 -1.696 1 98.44 200 SER B C 1
ATOM 4069 O O . SER B 1 200 ? -2.852 4.465 -1.544 1 98.44 200 SER B O 1
ATOM 4071 N N . LYS B 1 201 ? -4.641 3.455 -0.705 1 98.06 201 LYS B N 1
ATOM 4072 C CA . LYS B 1 201 ? -4.324 3.898 0.65 1 98.06 201 LYS B CA 1
ATOM 4073 C C . LYS B 1 201 ? -3.145 3.115 1.222 1 98.06 201 LYS B C 1
ATOM 4075 O O . LYS B 1 201 ? -2.35 3.656 1.994 1 98.06 201 LYS B O 1
ATOM 4080 N N . PHE B 1 202 ? -3.027 1.829 0.815 1 98.5 202 PHE B N 1
ATOM 4081 C CA . PHE B 1 202 ? -1.794 1.107 1.104 1 98.5 202 PHE B CA 1
ATOM 4082 C C . PHE B 1 202 ? -0.595 1.813 0.482 1 98.5 202 PHE B C 1
ATOM 4084 O O . PHE B 1 202 ? 0.444 1.968 1.127 1 98.5 202 PHE B O 1
ATOM 4091 N N . ALA B 1 203 ? -0.761 2.221 -0.735 1 98.75 203 ALA B N 1
ATOM 4092 C CA . ALA B 1 203 ? 0.312 2.902 -1.453 1 98.75 203 ALA B CA 1
ATOM 4093 C C . ALA B 1 203 ? 0.75 4.164 -0.716 1 98.75 203 ALA B C 1
ATOM 4095 O O . ALA B 1 203 ? 1.946 4.426 -0.572 1 98.75 203 ALA B O 1
ATOM 4096 N N . VAL B 1 204 ? -0.173 4.918 -0.237 1 98.56 204 VAL B N 1
ATOM 4097 C CA . VAL B 1 204 ? 0.104 6.156 0.481 1 98.56 204 VAL B CA 1
ATOM 4098 C C . VAL B 1 204 ? 0.905 5.855 1.745 1 98.56 204 VAL B C 1
ATOM 4100 O O . VAL B 1 204 ? 1.859 6.566 2.068 1 98.56 204 VAL B O 1
ATOM 4103 N N . ARG B 1 205 ? 0.511 4.82 2.418 1 97.88 205 ARG B N 1
ATOM 4104 C CA . ARG B 1 205 ? 1.239 4.422 3.617 1 97.88 205 ARG B CA 1
ATOM 4105 C C . ARG B 1 205 ? 2.689 4.078 3.291 1 97.88 205 ARG B C 1
ATOM 4107 O O . ARG B 1 205 ? 3.609 4.547 3.963 1 97.88 205 ARG B O 1
ATOM 4114 N N . GLY B 1 206 ? 2.877 3.244 2.252 1 98.12 206 GLY B N 1
ATOM 4115 C CA . GLY B 1 206 ? 4.227 2.889 1.838 1 98.12 206 GLY B CA 1
ATOM 4116 C C . GLY B 1 206 ? 5.062 4.09 1.442 1 98.12 206 GLY B C 1
ATOM 4117 O O . GLY B 1 206 ? 6.246 4.164 1.777 1 98.12 206 GLY B O 1
ATOM 4118 N N . PHE B 1 207 ? 4.441 5.051 0.772 1 98.62 207 PHE B N 1
ATOM 4119 C CA . PHE B 1 207 ? 5.133 6.266 0.346 1 98.62 207 PHE B CA 1
ATOM 4120 C C . PHE B 1 207 ? 5.562 7.094 1.549 1 98.62 207 PHE B C 1
ATOM 4122 O O . PHE B 1 207 ? 6.719 7.523 1.633 1 98.62 207 PHE B O 1
ATOM 4129 N N . MET B 1 208 ? 4.68 7.289 2.484 1 98.44 208 MET B N 1
ATOM 4130 C CA . MET B 1 208 ? 4.957 8.109 3.658 1 98.44 208 MET B CA 1
ATOM 4131 C C . MET B 1 208 ? 6.035 7.465 4.527 1 98.44 208 MET B C 1
ATOM 4133 O O . MET B 1 208 ? 6.875 8.156 5.098 1 98.44 208 MET B O 1
ATOM 4137 N N . GLU B 1 209 ? 5.961 6.145 4.684 1 96.81 209 GLU B N 1
ATOM 4138 C CA . GLU B 1 209 ? 7.008 5.461 5.438 1 96.81 209 GLU B CA 1
ATOM 4139 C C . GLU B 1 209 ? 8.375 5.648 4.781 1 96.81 209 GLU B C 1
ATOM 4141 O O . GLU B 1 209 ? 9.375 5.852 5.469 1 96.81 209 GLU B O 1
ATOM 4146 N N . SER B 1 210 ? 8.398 5.559 3.451 1 97.25 210 SER B N 1
ATOM 4147 C CA . SER B 1 210 ? 9.648 5.742 2.73 1 97.25 210 SER B CA 1
ATOM 4148 C C . SER B 1 210 ? 10.172 7.168 2.889 1 97.25 210 SER B C 1
ATOM 4150 O O . SER B 1 210 ? 11.375 7.375 3.08 1 97.25 210 SER B O 1
ATOM 4152 N N . LEU B 1 211 ? 9.273 8.109 2.805 1 97.81 211 LEU B N 1
ATOM 4153 C CA . LEU B 1 211 ? 9.656 9.5 3.02 1 97.81 211 LEU B CA 1
ATOM 4154 C C . LEU B 1 211 ? 10.234 9.695 4.418 1 97.81 211 LEU B C 1
ATOM 4156 O O . LEU B 1 211 ? 11.258 10.367 4.582 1 97.81 211 LEU B O 1
ATOM 4160 N N . HIS B 1 212 ? 9.578 9.148 5.41 1 97 212 HIS B N 1
ATOM 4161 C CA . HIS B 1 212 ? 10.047 9.242 6.789 1 97 212 HIS B CA 1
ATOM 4162 C C . HIS B 1 212 ? 11.461 8.695 6.934 1 97 212 HIS B C 1
ATOM 4164 O O . HIS B 1 212 ? 12.305 9.297 7.598 1 97 212 HIS B O 1
ATOM 4170 N N . MET B 1 213 ? 11.719 7.535 6.301 1 95.12 213 MET B N 1
ATOM 4171 C CA . MET B 1 213 ? 13.039 6.93 6.352 1 95.12 213 MET B CA 1
ATOM 4172 C C . MET B 1 213 ? 14.078 7.828 5.691 1 95.12 213 MET B C 1
ATOM 4174 O O . MET B 1 213 ? 15.219 7.922 6.156 1 95.12 213 MET B O 1
ATOM 4178 N N . GLU B 1 214 ? 13.68 8.43 4.602 1 94.56 214 GLU B N 1
ATOM 4179 C CA . GLU B 1 214 ? 14.57 9.367 3.924 1 94.56 214 GLU B CA 1
ATOM 4180 C C . GLU B 1 214 ? 14.93 10.547 4.828 1 94.56 214 GLU B C 1
ATOM 4182 O O . GLU B 1 214 ? 16.094 10.953 4.898 1 94.56 214 GLU B O 1
ATOM 4187 N N . LEU B 1 215 ? 13.977 11.07 5.5 1 96.25 215 LEU B N 1
ATOM 4188 C CA . LEU B 1 215 ? 14.188 12.203 6.395 1 96.25 215 LEU B CA 1
ATOM 4189 C C . LEU B 1 215 ? 15.102 11.812 7.555 1 96.25 215 LEU B C 1
ATOM 4191 O O . LEU B 1 215 ? 15.961 12.602 7.961 1 96.25 215 LEU B O 1
ATOM 4195 N N . ILE B 1 216 ? 14.914 10.609 8.062 1 93.62 216 ILE B N 1
ATOM 4196 C CA . ILE B 1 216 ? 15.773 10.102 9.125 1 93.62 216 ILE B CA 1
ATOM 4197 C C . ILE B 1 216 ? 17.203 9.984 8.617 1 93.62 216 ILE B C 1
ATOM 4199 O O . ILE B 1 216 ? 18.141 10.438 9.289 1 93.62 216 ILE B O 1
ATOM 4203 N N . GLU B 1 217 ? 17.375 9.445 7.422 1 91.38 217 GLU B N 1
ATOM 4204 C CA . GLU B 1 217 ? 18.688 9.227 6.848 1 91.38 217 GLU B CA 1
ATOM 4205 C C . GLU B 1 217 ? 19.422 10.547 6.617 1 91.38 217 GLU B C 1
ATOM 4207 O O . GLU B 1 217 ? 20.641 10.641 6.805 1 91.38 217 GLU B O 1
ATOM 4212 N N . LYS B 1 218 ? 18.672 11.539 6.305 1 93.06 218 LYS B N 1
ATOM 4213 C CA . LYS B 1 218 ? 19.234 12.852 5.996 1 93.06 218 LYS B CA 1
ATOM 4214 C C . LYS B 1 218 ? 19.312 13.727 7.242 1 93.06 218 LYS B C 1
ATOM 4216 O O . LYS B 1 218 ? 19.734 14.883 7.172 1 93.06 218 LYS B O 1
ATOM 4221 N N . ASN B 1 219 ? 18.797 13.211 8.352 1 93.69 219 ASN B N 1
ATOM 4222 C CA . ASN B 1 219 ? 18.734 13.953 9.609 1 93.69 219 ASN B CA 1
ATOM 4223 C C . ASN B 1 219 ? 17.969 15.266 9.445 1 93.69 219 ASN B C 1
ATOM 4225 O O . ASN B 1 219 ? 18.406 16.312 9.914 1 93.69 219 ASN B O 1
ATOM 4229 N N . ASN B 1 220 ? 16.969 15.203 8.617 1 94.88 220 ASN B N 1
ATOM 4230 C CA . ASN B 1 220 ? 16.094 16.359 8.43 1 94.88 220 ASN B CA 1
ATOM 4231 C C . ASN B 1 220 ? 15.039 16.453 9.523 1 94.88 220 ASN B C 1
ATOM 4233 O O . ASN B 1 220 ? 14.484 15.438 9.945 1 94.88 220 ASN B O 1
ATOM 4237 N N . ASN B 1 221 ? 14.656 17.672 9.906 1 95.88 221 ASN B N 1
ATOM 4238 C CA . ASN B 1 221 ? 13.742 17.891 11.016 1 95.88 221 ASN B CA 1
ATOM 4239 C C . ASN B 1 221 ? 12.305 18.078 10.531 1 95.88 221 ASN B C 1
ATOM 4241 O O . ASN B 1 221 ? 11.523 18.781 11.164 1 95.88 221 ASN B O 1
ATOM 4245 N N . ILE B 1 222 ? 11.938 17.578 9.453 1 97.62 222 ILE B N 1
ATOM 4246 C CA . ILE B 1 222 ? 10.562 17.578 8.961 1 97.62 222 ILE B CA 1
ATOM 4247 C C . ILE B 1 222 ? 9.773 16.453 9.633 1 97.62 222 ILE B C 1
ATOM 4249 O O . ILE B 1 222 ? 10.25 15.32 9.727 1 97.62 222 ILE B O 1
ATOM 4253 N N . THR B 1 223 ? 8.633 16.797 10.172 1 96.69 223 THR B N 1
ATOM 4254 C CA . THR B 1 223 ? 7.762 15.812 10.805 1 96.69 223 THR B CA 1
ATOM 4255 C C . THR B 1 223 ? 6.785 15.227 9.789 1 96.69 223 THR B C 1
ATOM 4257 O O . THR B 1 223 ? 6.25 15.953 8.945 1 96.69 223 THR B O 1
ATOM 4260 N N . THR B 1 224 ? 6.605 13.914 9.844 1 97.94 224 THR B N 1
ATOM 4261 C CA . THR B 1 224 ? 5.562 13.266 9.055 1 97.94 224 THR B CA 1
ATOM 4262 C C . THR B 1 224 ? 4.445 12.75 9.961 1 97.94 224 THR B C 1
ATOM 4264 O O . THR B 1 224 ? 4.707 12.242 11.055 1 97.94 224 THR B O 1
ATOM 4267 N N . THR B 1 225 ? 3.219 12.953 9.594 1 98.31 225 THR B N 1
ATOM 4268 C CA . THR B 1 225 ? 2.047 12.453 10.305 1 98.31 225 THR B CA 1
ATOM 4269 C C . THR B 1 225 ? 1.129 11.68 9.359 1 98.31 225 THR B C 1
ATOM 4271 O O . THR B 1 225 ? 0.763 12.18 8.289 1 98.31 225 THR B O 1
ATOM 4274 N N . GLN B 1 226 ? 0.797 10.469 9.688 1 98 226 GLN B N 1
ATOM 4275 C CA . GLN B 1 226 ? -0.141 9.633 8.945 1 98 226 GLN B CA 1
ATOM 4276 C C . GLN B 1 226 ? -1.438 9.43 9.719 1 98 226 GLN B C 1
ATOM 4278 O O . GLN B 1 226 ? -1.414 9 10.875 1 98 226 GLN B O 1
ATOM 4283 N N . ILE B 1 227 ? -2.549 9.773 9.117 1 98.31 227 ILE B N 1
ATOM 4284 C CA . ILE B 1 227 ? -3.855 9.711 9.758 1 98.31 227 ILE B CA 1
ATOM 4285 C C . ILE B 1 227 ? -4.629 8.5 9.242 1 98.31 227 ILE B C 1
ATOM 4287 O O . ILE B 1 227 ? -4.758 8.305 8.031 1 98.31 227 ILE B O 1
ATOM 4291 N N . TYR B 1 228 ? -5.16 7.691 10.125 1 96.88 228 TYR B N 1
ATOM 4292 C CA . TYR B 1 228 ? -5.895 6.488 9.758 1 96.88 228 TYR B CA 1
ATOM 4293 C C . TYR B 1 228 ? -7.277 6.477 10.406 1 96.88 228 TYR B C 1
ATOM 4295 O O . TYR B 1 228 ? -7.512 5.738 11.367 1 96.88 228 TYR B O 1
ATOM 4303 N N . PRO B 1 229 ? -8.188 7.16 9.82 1 94.88 229 PRO B N 1
ATOM 4304 C CA . PRO B 1 229 ? -9.555 7.141 10.352 1 94.88 229 PRO B CA 1
ATOM 4305 C C . PRO B 1 229 ? -10.352 5.93 9.875 1 94.88 229 PRO B C 1
ATOM 4307 O O . PRO B 1 229 ? -10.094 5.406 8.789 1 94.88 229 PRO B O 1
ATOM 4310 N N . TYR B 1 230 ? -11.281 5.531 10.727 1 90.81 230 TYR B N 1
ATOM 4311 C CA . TYR B 1 230 ? -12.359 4.672 10.258 1 90.81 230 TYR B CA 1
ATOM 4312 C C . TYR B 1 230 ? -13.312 5.434 9.352 1 90.81 230 TYR B C 1
ATOM 4314 O O . TYR B 1 230 ? -13.078 6.602 9.031 1 90.81 230 TYR B O 1
ATOM 4322 N N . PHE B 1 231 ? -14.336 4.852 8.891 1 81.94 231 PHE B N 1
ATOM 4323 C CA . PHE B 1 231 ? -15.297 5.488 7.996 1 81.94 231 PHE B CA 1
ATOM 4324 C C . PHE B 1 231 ? -15.938 6.695 8.672 1 81.94 231 PHE B C 1
ATOM 4326 O O . PHE B 1 231 ? -16.359 6.621 9.828 1 81.94 231 PHE B O 1
ATOM 4333 N N . MET B 1 232 ? -15.883 7.723 7.895 1 80.12 232 MET B N 1
ATOM 4334 C CA . MET B 1 232 ? -16.453 8.969 8.383 1 80.12 232 MET B CA 1
ATOM 4335 C C . MET B 1 232 ? -17.734 9.312 7.629 1 80.12 232 MET B C 1
ATOM 4337 O O . MET B 1 232 ? -17.891 8.961 6.457 1 80.12 232 MET B O 1
ATOM 4341 N N . ASP B 1 233 ? -18.578 9.969 8.305 1 75.62 233 ASP B N 1
ATOM 4342 C CA . ASP B 1 233 ? -19.797 10.461 7.672 1 75.62 233 ASP B CA 1
ATOM 4343 C C . ASP B 1 233 ? -19.516 11.688 6.805 1 75.62 233 ASP B C 1
ATOM 4345 O O . ASP B 1 233 ? -19.531 12.812 7.293 1 75.62 233 ASP B O 1
ATOM 4349 N N . THR B 1 234 ? -19.188 11.477 5.535 1 71.56 234 THR B N 1
ATOM 4350 C CA . THR B 1 234 ? -18.875 12.516 4.562 1 71.56 234 THR B CA 1
ATOM 4351 C C . THR B 1 234 ? -19.656 12.305 3.27 1 71.56 234 THR B C 1
ATOM 4353 O O . THR B 1 234 ? -20.156 11.203 3.016 1 71.56 234 THR B O 1
ATOM 4356 N N . PRO B 1 235 ? -19.781 13.43 2.594 1 66.69 235 PRO B N 1
ATOM 4357 C CA . PRO B 1 235 ? -20.375 13.25 1.269 1 66.69 235 PRO B CA 1
ATOM 4358 C C . PRO B 1 235 ? -19.656 12.195 0.431 1 66.69 235 PRO B C 1
ATOM 4360 O O . PRO B 1 235 ? -20.266 11.57 -0.441 1 66.69 235 PRO B O 1
ATOM 4363 N N . PHE B 1 236 ? -18.516 12.047 0.762 1 65.38 236 PHE B N 1
ATOM 4364 C CA . PHE B 1 236 ? -17.641 11.086 0.1 1 65.38 236 PHE B CA 1
ATOM 4365 C C . PHE B 1 236 ? -18.203 9.672 0.197 1 65.38 236 PHE B C 1
ATOM 4367 O O . PHE B 1 236 ? -18.25 8.945 -0.797 1 65.38 236 PHE B O 1
ATOM 4374 N N . ILE B 1 237 ? -18.734 9.336 1.264 1 68.62 237 ILE B N 1
ATOM 4375 C CA . ILE B 1 237 ? -19.297 8.016 1.531 1 68.62 237 ILE B CA 1
ATOM 4376 C C . ILE B 1 237 ? -20.797 8.023 1.192 1 68.62 237 ILE B C 1
ATOM 4378 O O . ILE B 1 237 ? -21.312 7.051 0.652 1 68.62 237 ILE B O 1
ATOM 4382 N N . ALA B 1 238 ? -21.406 9.148 1.455 1 65.19 238 ALA B N 1
ATOM 4383 C CA . ALA B 1 238 ? -22.844 9.266 1.261 1 65.19 238 ALA B CA 1
ATOM 4384 C C . ALA B 1 238 ? -23.219 9.109 -0.211 1 65.19 238 ALA B C 1
ATOM 4386 O O . ALA B 1 238 ? -24.266 8.547 -0.538 1 65.19 238 ALA B O 1
ATOM 4387 N N . GLU B 1 239 ? -22.359 9.609 -1.003 1 69.12 239 GLU B N 1
ATOM 4388 C CA . GLU B 1 239 ? -22.609 9.586 -2.439 1 69.12 239 GLU B CA 1
ATOM 4389 C C . GLU B 1 239 ? -22.625 8.156 -2.977 1 69.12 239 GLU B C 1
ATOM 4391 O O . GLU B 1 239 ? -23.172 7.895 -4.047 1 69.12 239 GLU B O 1
ATOM 4396 N N . LYS B 1 240 ? -22.047 7.238 -2.213 1 69.81 240 LYS B N 1
ATOM 4397 C CA . LYS B 1 240 ? -21.969 5.855 -2.682 1 69.81 240 LYS B CA 1
ATOM 4398 C C . LYS B 1 240 ? -23.219 5.07 -2.285 1 69.81 240 LYS B C 1
ATOM 4400 O O . LYS B 1 240 ? -23.422 3.951 -2.758 1 69.81 240 LYS B O 1
ATOM 4405 N N . GLN B 1 241 ? -24.062 5.652 -1.57 1 62.56 241 GLN B N 1
ATOM 4406 C CA . GLN B 1 241 ? -25.328 5.051 -1.16 1 62.56 241 GLN B CA 1
ATOM 4407 C C . GLN B 1 241 ? -25.094 3.752 -0.397 1 62.56 241 GLN B C 1
ATOM 4409 O O . GLN B 1 241 ? -25.844 2.787 -0.563 1 62.56 241 GLN B O 1
ATOM 4414 N N . ILE B 1 242 ? -23.969 3.627 0.107 1 69.12 242 ILE B N 1
ATOM 4415 C CA . ILE B 1 242 ? -23.656 2.49 0.971 1 69.12 242 ILE B CA 1
ATOM 4416 C C . ILE B 1 242 ? -23.25 2.99 2.355 1 69.12 242 ILE B C 1
ATOM 4418 O O . ILE B 1 242 ? -22.609 4.031 2.482 1 69.12 242 ILE B O 1
ATOM 4422 N N . THR B 1 243 ? -23.812 2.297 3.336 1 73.31 243 THR B N 1
ATOM 4423 C CA . THR B 1 243 ? -23.453 2.623 4.711 1 73.31 243 THR B CA 1
ATOM 4424 C C . THR B 1 243 ? -22.625 1.509 5.332 1 73.31 243 THR B C 1
ATOM 4426 O O . THR B 1 243 ? -23.109 0.394 5.531 1 73.31 243 THR B O 1
ATOM 4429 N N . PRO B 1 244 ? -21.406 1.873 5.582 1 77.25 244 PRO B N 1
ATOM 4430 C CA . PRO B 1 244 ? -20.594 0.868 6.27 1 77.25 244 PRO B CA 1
ATOM 4431 C C . PRO B 1 244 ? -21.078 0.589 7.691 1 77.25 244 PRO B C 1
ATOM 4433 O O . PRO B 1 244 ? -21.531 1.505 8.383 1 77.25 244 PRO B O 1
ATOM 4436 N N . PHE B 1 245 ? -21.094 -0.697 8.07 1 79.06 245 PHE B N 1
ATOM 4437 C CA . PHE B 1 245 ? -21.406 -1.044 9.445 1 79.06 245 PHE B CA 1
ATOM 4438 C C . PHE B 1 245 ? -20.547 -2.201 9.93 1 79.06 245 PHE B C 1
ATOM 4440 O O . PHE B 1 245 ? -19.922 -2.9 9.125 1 79.06 245 PHE B O 1
ATOM 4447 N N . SER B 1 246 ? -20.391 -2.287 11.234 1 84.75 246 SER B N 1
ATOM 4448 C CA . SER B 1 246 ? -19.609 -3.336 11.891 1 84.75 246 SER B CA 1
ATOM 4449 C C . SER B 1 246 ? -20.156 -3.639 13.281 1 84.75 246 SER B C 1
ATOM 4451 O O . SER B 1 246 ? -20.875 -2.826 13.859 1 84.75 246 SER B O 1
ATOM 4453 N N . THR B 1 247 ? -19.844 -4.805 13.711 1 84.94 247 THR B N 1
ATOM 4454 C CA . THR B 1 247 ? -20.219 -5.219 15.062 1 84.94 247 THR B CA 1
ATOM 4455 C C . THR B 1 247 ? -19.609 -4.281 16.109 1 84.94 247 THR B C 1
ATOM 4457 O O . THR B 1 247 ? -20.234 -4.012 17.141 1 84.94 247 THR B O 1
ATOM 4460 N N . PHE B 1 248 ? -18.438 -3.717 15.758 1 85.62 248 PHE B N 1
ATOM 4461 C CA . PHE B 1 248 ? -17.672 -3.031 16.797 1 85.62 248 PHE B CA 1
ATOM 4462 C C . PHE B 1 248 ? -17.562 -1.543 16.484 1 85.62 248 PHE B C 1
ATOM 4464 O O . PHE B 1 248 ? -17.234 -0.744 17.375 1 85.62 248 PHE B O 1
ATOM 4471 N N . TYR B 1 249 ? -17.812 -1.139 15.258 1 84.69 249 TYR B N 1
ATOM 4472 C CA . TYR B 1 249 ? -17.469 0.223 14.852 1 84.69 249 TYR B CA 1
ATOM 4473 C C . TYR B 1 249 ? -18.641 0.889 14.148 1 84.69 249 TYR B C 1
ATOM 4475 O O . TYR B 1 249 ? -19.375 0.235 13.406 1 84.69 249 TYR B O 1
ATOM 4483 N N . GLU B 1 250 ? -18.734 2.156 14.406 1 83 250 GLU B N 1
ATOM 4484 C CA . GLU B 1 250 ? -19.75 2.979 13.766 1 83 250 GLU B CA 1
ATOM 4485 C C . GLU B 1 250 ? -19.125 4.121 12.969 1 83 250 GLU B C 1
ATOM 4487 O O . GLU B 1 250 ? -17.953 4.441 13.156 1 83 250 GLU B O 1
ATOM 4492 N N . LEU B 1 251 ? -20 4.652 12.148 1 84.56 251 LEU B N 1
ATOM 4493 C CA . LEU B 1 251 ? -19.547 5.809 11.383 1 84.56 251 LEU B CA 1
ATOM 4494 C C . LEU B 1 251 ? -19.125 6.945 12.312 1 84.56 251 LEU B C 1
ATOM 4496 O O . LEU B 1 251 ? -19.781 7.207 13.32 1 84.56 251 LEU B O 1
ATOM 4500 N N . LEU B 1 252 ? -18.016 7.57 11.93 1 88.5 252 LEU B N 1
ATOM 4501 C CA . LEU B 1 252 ? -17.5 8.656 12.75 1 88.5 252 LEU B CA 1
ATOM 4502 C C . LEU B 1 252 ? -18.078 10 12.312 1 88.5 252 LEU B C 1
ATOM 4504 O O . LEU B 1 252 ? -18.172 10.281 11.117 1 88.5 252 LEU B O 1
ATOM 4508 N N . PRO B 1 253 ? -18.453 10.797 13.352 1 90.81 253 PRO B N 1
ATOM 4509 C CA . PRO B 1 253 ? -18.844 12.164 12.984 1 90.81 253 PRO B CA 1
ATOM 4510 C C . PRO B 1 253 ? -17.672 12.977 12.422 1 90.81 253 PRO B C 1
ATOM 4512 O O . PRO B 1 253 ? -16.547 12.867 12.922 1 90.81 253 PRO B O 1
ATOM 4515 N N . LEU B 1 254 ? -17.938 13.75 11.422 1 92.75 254 LEU B N 1
ATOM 4516 C CA . LEU B 1 254 ? -16.906 14.523 10.727 1 92.75 254 LEU B CA 1
ATOM 4517 C C . LEU B 1 254 ? -16.203 15.477 11.688 1 92.75 254 LEU B C 1
ATOM 4519 O O . LEU B 1 254 ? -14.977 15.586 11.672 1 92.75 254 LEU B O 1
ATOM 4523 N N . ASP B 1 255 ? -16.938 16.125 12.602 1 94.06 255 ASP B N 1
ATOM 4524 C CA . ASP B 1 255 ? -16.391 17.109 13.516 1 94.06 255 ASP B CA 1
ATOM 4525 C C . ASP B 1 255 ? -15.398 16.484 14.484 1 94.06 255 ASP B C 1
ATOM 4527 O O . ASP B 1 255 ? -14.375 17.094 14.812 1 94.06 255 ASP B O 1
ATOM 4531 N N . LEU B 1 256 ? -15.742 15.297 14.906 1 94.06 256 LEU B N 1
ATOM 4532 C CA . LEU B 1 256 ? -14.836 14.57 15.789 1 94.06 256 LEU B CA 1
ATOM 4533 C C . LEU B 1 256 ? -13.523 14.25 15.078 1 94.06 256 LEU B C 1
ATOM 4535 O O . LEU B 1 256 ? -12.453 14.391 15.664 1 94.06 256 LEU B O 1
ATOM 4539 N N . CYS B 1 257 ? -13.633 13.859 13.875 1 95.75 257 CYS B N 1
ATOM 4540 C CA . CYS B 1 257 ? -12.438 13.523 13.102 1 95.75 257 CYS B CA 1
ATOM 4541 C C . CYS B 1 257 ? -11.578 14.758 12.859 1 95.75 257 CYS B C 1
ATOM 4543 O O . CYS B 1 257 ? -10.359 14.703 13 1 95.75 257 CYS B O 1
ATOM 4545 N N . VAL B 1 258 ? -12.188 15.875 12.547 1 97.75 258 VAL B N 1
ATOM 4546 C CA . VAL B 1 258 ? -11.469 17.125 12.305 1 97.75 258 VAL B CA 1
ATOM 4547 C C . VAL B 1 258 ? -10.68 17.516 13.555 1 97.75 258 VAL B C 1
ATOM 4549 O O . VAL B 1 258 ? -9.5 17.844 13.461 1 97.75 258 VAL B O 1
ATOM 4552 N N . LYS B 1 259 ? -11.305 17.422 14.703 1 97.38 259 LYS B N 1
ATOM 4553 C CA . LYS B 1 259 ? -10.656 17.797 15.953 1 97.38 259 LYS B CA 1
ATOM 4554 C C . LYS B 1 259 ? -9.484 16.875 16.281 1 97.38 259 LYS B C 1
ATOM 4556 O O . LYS B 1 259 ? -8.398 17.344 16.625 1 97.38 259 LYS B O 1
ATOM 4561 N N . LYS B 1 260 ? -9.695 15.586 16.125 1 96.94 260 LYS B N 1
ATOM 4562 C CA . LYS B 1 260 ? -8.664 14.609 16.469 1 96.94 260 LYS B CA 1
ATOM 4563 C C . LYS B 1 260 ? -7.477 14.711 15.508 1 96.94 260 LYS B C 1
ATOM 4565 O O . LYS B 1 260 ? -6.324 14.578 15.93 1 96.94 260 LYS B O 1
ATOM 4570 N N . ILE B 1 261 ? -7.77 14.922 14.273 1 98.38 261 ILE B N 1
ATOM 4571 C CA . ILE B 1 261 ? -6.711 15.047 13.273 1 98.38 261 ILE B CA 1
ATOM 4572 C C . ILE B 1 261 ? -5.906 16.312 13.539 1 98.38 261 ILE B C 1
ATOM 4574 O O . ILE B 1 261 ? -4.676 16.297 13.492 1 98.38 261 ILE B O 1
ATOM 4578 N N . THR B 1 262 ? -6.609 17.438 13.828 1 98.69 262 THR B N 1
ATOM 4579 C CA . THR B 1 262 ? -5.922 18.688 14.141 1 98.69 262 THR B CA 1
ATOM 4580 C C . THR B 1 262 ? -5.004 18.5 15.352 1 98.69 262 THR B C 1
ATOM 4582 O O . THR B 1 262 ? -3.846 18.922 15.32 1 98.69 262 THR B O 1
ATOM 4585 N N . ASP B 1 263 ? -5.492 17.828 16.375 1 97.38 263 ASP B N 1
ATOM 4586 C CA . ASP B 1 263 ? -4.691 17.578 17.562 1 97.38 263 ASP B CA 1
ATOM 4587 C C . ASP B 1 263 ? -3.439 16.766 17.234 1 97.38 263 ASP B C 1
ATOM 4589 O O . ASP B 1 263 ? -2.344 17.094 17.688 1 97.38 263 ASP B O 1
ATOM 4593 N N . ALA B 1 264 ? -3.635 15.75 16.453 1 97.06 264 ALA B N 1
ATOM 4594 C CA . ALA B 1 264 ? -2.514 14.883 16.094 1 97.06 264 ALA B CA 1
ATOM 4595 C C . ALA B 1 264 ? -1.446 15.664 15.328 1 97.06 264 ALA B C 1
ATOM 4597 O O . ALA B 1 264 ? -0.249 15.469 15.555 1 97.06 264 ALA B O 1
ATOM 4598 N N . ILE B 1 265 ? -1.912 16.516 14.43 1 98.56 265 ILE B N 1
ATOM 4599 C CA . ILE B 1 265 ? -0.994 17.328 13.633 1 98.56 265 ILE B CA 1
ATOM 4600 C C . ILE B 1 265 ? -0.234 18.297 14.539 1 98.56 265 ILE B C 1
ATOM 4602 O O . ILE B 1 265 ? 0.994 18.391 14.469 1 98.56 265 ILE B O 1
ATOM 4606 N N . LEU B 1 266 ? -0.919 18.953 15.461 1 98.25 266 LEU B N 1
ATOM 4607 C CA . LEU B 1 266 ? -0.309 19.969 16.297 1 98.25 266 LEU B CA 1
ATOM 4608 C C . LEU B 1 266 ? 0.578 19.328 17.375 1 98.25 266 LEU B C 1
ATOM 4610 O O . LEU B 1 266 ? 1.5 19.969 17.875 1 98.25 266 LEU B O 1
ATOM 4614 N N . ARG B 1 267 ? 0.332 18.062 17.672 1 96.19 267 ARG B N 1
ATOM 4615 C CA . ARG B 1 267 ? 1.182 17.344 18.609 1 96.19 267 ARG B CA 1
ATOM 4616 C C . ARG B 1 267 ? 2.307 16.609 17.875 1 96.19 267 ARG B C 1
ATOM 4618 O O . ARG B 1 267 ? 3.111 15.922 18.5 1 96.19 267 ARG B O 1
ATOM 4625 N N . GLU B 1 268 ? 2.27 16.703 16.578 1 95.69 268 GLU B N 1
ATOM 4626 C CA . GLU B 1 268 ? 3.293 16.125 15.711 1 95.69 268 GLU B CA 1
ATOM 4627 C C . GLU B 1 268 ? 3.4 14.617 15.906 1 95.69 268 GLU B C 1
ATOM 4629 O O . GLU B 1 268 ? 4.504 14.078 16.031 1 95.69 268 GLU B O 1
ATOM 4634 N N . GLU B 1 269 ? 2.225 14.008 16 1 94.62 269 GLU B N 1
ATOM 4635 C CA . GLU B 1 269 ? 2.184 12.547 16.109 1 94.62 269 GLU B CA 1
ATOM 4636 C C . GLU B 1 269 ? 2.564 11.891 14.781 1 94.62 269 GLU B C 1
ATOM 4638 O O . GLU B 1 269 ? 2.195 12.383 13.711 1 94.62 269 GLU B O 1
ATOM 4643 N N . LEU B 1 270 ? 3.301 10.797 14.859 1 95.06 270 LEU B N 1
ATOM 4644 C CA . LEU B 1 270 ? 3.66 10.062 13.648 1 95.06 270 LEU B CA 1
ATOM 4645 C C . LEU B 1 270 ? 2.443 9.359 13.062 1 95.06 270 LEU B C 1
ATOM 4647 O O . LEU B 1 270 ? 2.23 9.391 11.844 1 95.06 270 LEU B O 1
ATOM 4651 N N . TYR B 1 271 ? 1.671 8.68 13.922 1 94.81 271 TYR B N 1
ATOM 4652 C CA . TYR B 1 271 ? 0.456 7.973 13.531 1 94.81 271 TYR B CA 1
ATOM 4653 C C . TYR B 1 271 ? -0.736 8.445 14.359 1 94.81 271 TYR B C 1
ATOM 4655 O O . TYR B 1 271 ? -0.608 8.688 15.562 1 94.81 271 TYR B O 1
ATOM 4663 N N . CYS B 1 272 ? -1.873 8.555 13.703 1 95.62 272 CYS B N 1
ATOM 4664 C CA . CYS B 1 272 ? -3.125 8.844 14.391 1 95.62 272 CYS B CA 1
ATOM 4665 C C . CYS B 1 272 ? -4.246 7.938 13.898 1 95.62 272 CYS B C 1
ATOM 4667 O O . CYS B 1 272 ? -4.641 8.016 12.734 1 95.62 272 CYS B O 1
ATOM 4669 N N . TYR B 1 273 ? -4.684 7.105 14.711 1 95.12 273 TYR B N 1
ATOM 4670 C CA . TYR B 1 273 ? -5.824 6.246 14.422 1 95.12 273 TYR B CA 1
ATOM 4671 C C . TYR B 1 273 ? -7.102 6.797 15.039 1 95.12 273 TYR B C 1
ATOM 4673 O O . TYR B 1 273 ? -7.102 7.219 16.203 1 95.12 273 TYR B O 1
ATOM 4681 N N . ILE B 1 274 ? -8.148 6.801 14.273 1 95.12 274 ILE B N 1
ATOM 4682 C CA . ILE B 1 274 ? -9.43 7.289 14.766 1 95.12 274 ILE B CA 1
ATOM 4683 C C . ILE B 1 274 ? -10.508 6.242 14.523 1 95.12 274 ILE B C 1
ATOM 4685 O O . ILE B 1 274 ? -10.844 5.941 13.375 1 95.12 274 ILE B O 1
ATOM 4689 N N . PRO B 1 275 ? -11.188 5.762 15.633 1 92.69 275 PRO B N 1
ATOM 4690 C CA . PRO B 1 275 ? -10.859 5.941 17.047 1 92.69 275 PRO B CA 1
ATOM 4691 C C . PRO B 1 275 ? -9.531 5.285 17.438 1 92.69 275 PRO B C 1
ATOM 4693 O O . PRO B 1 275 ? -8.977 4.508 16.656 1 92.69 275 PRO B O 1
ATOM 4696 N N . TRP B 1 276 ? -9.016 5.586 18.562 1 88.38 276 TRP B N 1
ATOM 4697 C CA . TRP B 1 276 ? -7.672 5.191 18.969 1 88.38 276 TRP B CA 1
ATOM 4698 C C . TRP B 1 276 ? -7.543 3.672 19.016 1 88.38 276 TRP B C 1
ATOM 4700 O O . TRP B 1 276 ? -6.477 3.121 18.75 1 88.38 276 TRP B O 1
ATOM 4710 N N . HIS B 1 277 ? -8.594 2.947 19.359 1 87.62 277 HIS B N 1
ATOM 4711 C CA . HIS B 1 277 ? -8.508 1.504 19.547 1 87.62 277 HIS B CA 1
ATOM 4712 C C . HIS B 1 277 ? -8.383 0.785 18.203 1 87.62 277 HIS B C 1
ATOM 4714 O O . HIS B 1 277 ? -8.109 -0.416 18.156 1 87.62 277 HIS B O 1
ATOM 4720 N N . MET B 1 278 ? -8.594 1.528 17.094 1 89.44 278 MET B N 1
ATOM 4721 C CA . MET B 1 278 ? -8.359 0.962 15.766 1 89.44 278 MET B CA 1
ATOM 4722 C C . MET B 1 278 ? -6.891 0.614 15.578 1 89.44 278 MET B C 1
ATOM 4724 O O . MET B 1 278 ? -6.551 -0.238 14.758 1 89.44 278 MET B O 1
ATOM 4728 N N . GLN B 1 279 ? -6.082 1.309 16.328 1 88.5 279 GLN B N 1
ATOM 4729 C CA . GLN B 1 279 ? -4.66 0.985 16.266 1 88.5 279 GLN B CA 1
ATOM 4730 C C . GLN B 1 279 ? -4.414 -0.482 16.609 1 88.5 279 GLN B C 1
ATOM 4732 O O . GLN B 1 279 ? -3.576 -1.139 15.992 1 88.5 279 GLN B O 1
ATOM 4737 N N . PHE B 1 280 ? -5.137 -0.938 17.578 1 86.62 280 PHE B N 1
ATOM 4738 C CA . PHE B 1 280 ? -4.988 -2.326 18 1 86.62 280 PHE B CA 1
ATOM 4739 C C . PHE B 1 280 ? -5.352 -3.277 16.875 1 86.62 280 PHE B C 1
ATOM 4741 O O . PHE B 1 280 ? -4.648 -4.258 16.625 1 86.62 280 PHE B O 1
ATOM 4748 N N . LEU B 1 281 ? -6.414 -2.967 16.25 1 86.25 281 LEU B N 1
ATOM 4749 C CA . LEU B 1 281 ? -6.859 -3.805 15.148 1 86.25 281 LEU B CA 1
ATOM 4750 C C . LEU B 1 281 ? -5.875 -3.742 13.984 1 86.25 281 LEU B C 1
ATOM 4752 O O . LEU B 1 281 ? -5.477 -4.777 13.445 1 86.25 281 LEU B O 1
ATOM 4756 N N . CYS B 1 282 ? -5.449 -2.531 13.633 1 88.5 282 CYS B N 1
ATOM 4757 C CA . CYS B 1 282 ? -4.641 -2.297 12.438 1 88.5 282 CYS B CA 1
ATOM 4758 C C . CYS B 1 282 ? -3.221 -2.818 12.633 1 88.5 282 CYS B C 1
ATOM 4760 O O . CYS B 1 282 ? -2.609 -3.328 11.688 1 88.5 282 CYS B O 1
ATOM 4762 N N . VAL B 1 283 ? -2.775 -2.746 13.82 1 84.12 283 VAL B N 1
ATOM 4763 C CA . VAL B 1 283 ? -1.354 -2.998 14.039 1 84.12 283 VAL B CA 1
ATOM 4764 C C . VAL B 1 283 ? -1.164 -4.359 14.703 1 84.12 283 VAL B C 1
ATOM 4766 O O . VAL B 1 283 ? -0.309 -5.145 14.289 1 84.12 283 VAL B O 1
ATOM 4769 N N . PHE B 1 284 ? -2.01 -4.727 15.688 1 81.44 284 PHE B N 1
ATOM 4770 C CA . PHE B 1 284 ? -1.742 -5.91 16.5 1 81.44 284 PHE B CA 1
ATOM 4771 C C . PHE B 1 284 ? -2.557 -7.102 16 1 81.44 284 PHE B C 1
ATOM 4773 O O . PHE B 1 284 ? -2.029 -8.203 15.867 1 81.44 284 PHE B O 1
ATOM 4780 N N . CYS B 1 285 ? -3.758 -6.879 15.695 1 83.94 285 CYS B N 1
ATOM 4781 C CA . CYS B 1 285 ? -4.59 -8 15.266 1 83.94 285 CYS B CA 1
ATOM 4782 C C . CYS B 1 285 ? -4.191 -8.477 13.875 1 83.94 285 CYS B C 1
ATOM 4784 O O . CYS B 1 285 ? -4.422 -9.633 13.523 1 83.94 285 CYS B O 1
ATOM 4786 N N . LYS B 1 286 ? -3.627 -7.598 13.125 1 81.5 286 LYS B N 1
ATOM 4787 C CA . LYS B 1 286 ? -3.197 -7.949 11.773 1 81.5 286 LYS B CA 1
ATOM 4788 C C . LYS B 1 286 ? -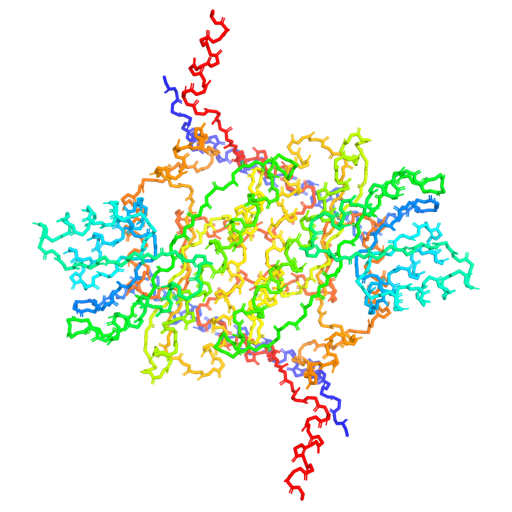2.182 -9.086 11.797 1 81.5 286 LYS B C 1
ATOM 4790 O O . LYS B 1 286 ? -2.16 -9.922 10.898 1 81.5 286 LYS B O 1
ATOM 4795 N N . CYS B 1 287 ? -1.443 -9.18 12.867 1 80.88 287 CYS B N 1
ATOM 4796 C CA . CYS B 1 287 ? -0.385 -10.18 12.977 1 80.88 287 CYS B CA 1
ATOM 4797 C C . CYS B 1 287 ? -0.967 -11.562 13.234 1 80.88 287 CYS B C 1
ATOM 4799 O O . CYS B 1 287 ? -0.282 -12.57 13.047 1 80.88 287 CYS B O 1
ATOM 4801 N N . LEU B 1 288 ? -2.203 -11.562 13.633 1 80.56 288 LEU B N 1
ATOM 4802 C CA . LEU B 1 288 ? -2.844 -12.82 13.984 1 80.56 288 LEU B CA 1
ATOM 4803 C C . LEU B 1 288 ? -3.65 -13.367 12.812 1 80.56 288 LEU B C 1
ATOM 4805 O O . LEU B 1 288 ? -4.273 -14.43 12.922 1 80.56 288 LEU B O 1
ATOM 4809 N N . ALA B 1 289 ? -3.611 -12.641 11.703 1 81.94 289 ALA B N 1
ATOM 4810 C CA . ALA B 1 289 ? -4.422 -13.031 10.555 1 81.94 289 ALA B CA 1
ATOM 4811 C C . ALA B 1 289 ? -3.744 -14.141 9.758 1 81.94 289 ALA B C 1
ATOM 4813 O O . ALA B 1 289 ? -2.529 -14.109 9.539 1 81.94 289 ALA B O 1
ATOM 4814 N N . SER B 1 290 ? -4.473 -15.148 9.508 1 84.19 290 SER B N 1
ATOM 4815 C CA . SER B 1 290 ? -4.051 -16.266 8.664 1 84.19 290 SER B CA 1
ATOM 4816 C C . SER B 1 290 ? -5.176 -16.719 7.742 1 84.19 290 SER B C 1
ATOM 4818 O O . SER B 1 290 ? -6.289 -16.188 7.809 1 84.19 290 SER B O 1
ATOM 4820 N N . LYS B 1 291 ? -4.82 -17.609 6.895 1 86.25 291 LYS B N 1
ATOM 4821 C CA . LYS B 1 291 ? -5.746 -18.078 5.867 1 86.25 291 LYS B CA 1
ATOM 4822 C C . LYS B 1 291 ? -7.074 -18.516 6.484 1 86.25 291 LYS B C 1
ATOM 4824 O O . LYS B 1 291 ? -8.141 -18.156 5.988 1 86.25 291 LYS B O 1
ATOM 4829 N N . HIS B 1 292 ? -7.039 -19.203 7.598 1 88 292 HIS B N 1
ATOM 4830 C CA . HIS B 1 292 ? -8.25 -19.797 8.156 1 88 292 HIS B CA 1
ATOM 4831 C C . HIS B 1 292 ? -8.867 -18.891 9.219 1 88 292 HIS B C 1
ATOM 4833 O O . HIS B 1 292 ? -10.016 -19.078 9.609 1 88 292 HIS B O 1
ATOM 4839 N N . ILE B 1 293 ? -8.141 -17.922 9.672 1 89.44 293 ILE B N 1
ATOM 4840 C CA . ILE B 1 293 ? -8.617 -17.031 10.711 1 89.44 293 ILE B CA 1
ATOM 4841 C C . ILE B 1 293 ? -9.398 -15.875 10.078 1 89.44 293 ILE B C 1
ATOM 4843 O O . ILE B 1 293 ? -10.359 -15.375 10.664 1 89.44 293 ILE B O 1
ATOM 4847 N N . ILE B 1 294 ? -9.055 -15.508 8.891 1 90.38 294 ILE B N 1
ATOM 4848 C CA . ILE B 1 294 ? -9.586 -14.312 8.242 1 90.38 294 ILE B CA 1
ATOM 4849 C C . ILE B 1 294 ? -11.094 -14.445 8.07 1 90.38 294 ILE B C 1
ATOM 4851 O O . ILE B 1 294 ? -11.852 -13.547 8.445 1 90.38 294 ILE B O 1
ATOM 4855 N N . PRO B 1 295 ? -11.586 -15.594 7.621 1 89.44 295 PRO B N 1
ATOM 4856 C CA . PRO B 1 295 ? -13.039 -15.711 7.512 1 89.44 295 PRO B CA 1
ATOM 4857 C C . PRO B 1 295 ? -13.742 -15.617 8.859 1 89.44 295 PRO B C 1
ATOM 4859 O O . PRO B 1 295 ? -14.828 -15.031 8.961 1 89.44 295 PRO B O 1
ATOM 4862 N N . ALA B 1 296 ? -13.156 -16.203 9.875 1 88.94 296 ALA B N 1
ATOM 4863 C CA . ALA B 1 296 ? -13.742 -16.141 11.211 1 88.94 296 ALA B CA 1
ATOM 4864 C C . ALA B 1 296 ? -13.734 -14.711 11.742 1 88.94 296 ALA B C 1
ATOM 4866 O O . ALA B 1 296 ? -14.711 -14.273 12.352 1 88.94 296 ALA B O 1
ATOM 4867 N N . ALA B 1 297 ? -12.656 -14.062 11.477 1 89.56 297 ALA B N 1
ATOM 4868 C CA . ALA B 1 297 ? -12.555 -12.664 11.906 1 89.56 297 ALA B CA 1
ATOM 4869 C C . ALA B 1 297 ? -13.57 -11.797 11.18 1 89.56 297 ALA B C 1
ATOM 4871 O O . ALA B 1 297 ? -14.133 -10.867 11.758 1 89.56 297 ALA B O 1
ATOM 4872 N N . ARG B 1 298 ? -13.742 -12.055 9.93 1 88.19 298 ARG B N 1
ATOM 4873 C CA . ARG B 1 298 ? -14.719 -11.312 9.141 1 88.19 298 ARG B CA 1
ATOM 4874 C C . ARG B 1 298 ? -16.125 -11.461 9.719 1 88.19 298 ARG B C 1
ATOM 4876 O O . ARG B 1 298 ? -16.891 -10.5 9.742 1 88.19 298 ARG B O 1
ATOM 4883 N N . ARG B 1 299 ? -16.453 -12.617 10.164 1 86.81 299 ARG B N 1
ATOM 4884 C CA . ARG B 1 299 ? -17.75 -12.852 10.766 1 86.81 299 ARG B CA 1
ATOM 4885 C C . ARG B 1 299 ? -17.891 -12.102 12.086 1 86.81 299 ARG B C 1
ATOM 4887 O O . ARG B 1 299 ? -18.938 -11.547 12.391 1 86.81 299 ARG B O 1
ATOM 4894 N N . LEU B 1 300 ? -16.812 -12.117 12.828 1 87.38 300 LEU B N 1
ATOM 4895 C CA . LEU B 1 300 ? -16.828 -11.453 14.125 1 87.38 300 LEU B CA 1
ATOM 4896 C C . LEU B 1 300 ? -17 -9.945 13.969 1 87.38 300 LEU B C 1
ATOM 4898 O O . LEU B 1 300 ? -17.906 -9.352 14.57 1 87.38 300 LEU B O 1
ATOM 4902 N N . PHE B 1 301 ? -16.141 -9.383 13.109 1 86.44 301 PHE B N 1
ATOM 4903 C CA . PHE B 1 301 ? -16.125 -7.934 12.992 1 86.44 301 PHE B CA 1
ATOM 4904 C C . PHE B 1 301 ? -17.266 -7.445 12.102 1 86.44 301 PHE B C 1
ATOM 4906 O O . PHE B 1 301 ? -17.781 -6.34 12.281 1 86.44 301 PHE B O 1
ATOM 4913 N N . ASN B 1 302 ? -17.672 -8.273 11.141 1 84.94 302 ASN B N 1
ATOM 4914 C CA . ASN B 1 302 ? -18.859 -8.039 10.312 1 84.94 302 ASN B CA 1
ATOM 4915 C C . ASN B 1 302 ? -18.766 -6.711 9.562 1 84.94 302 ASN B C 1
ATOM 4917 O O . ASN B 1 302 ? -19.703 -5.918 9.578 1 84.94 302 ASN B O 1
ATOM 4921 N N . PHE B 1 303 ? -17.641 -6.434 9.039 1 82.56 303 PHE B N 1
ATOM 4922 C CA . PHE B 1 303 ? -17.516 -5.262 8.18 1 82.56 303 PHE B CA 1
ATOM 4923 C C . PHE B 1 303 ? -18.281 -5.457 6.883 1 82.56 303 PHE B C 1
ATOM 4925 O O . PHE B 1 303 ? -17.922 -6.305 6.062 1 82.56 303 PHE B O 1
ATOM 4932 N N . ARG B 1 304 ? -19.328 -4.75 6.73 1 79.75 304 ARG B N 1
ATOM 4933 C CA . ARG B 1 304 ? -20.188 -4.883 5.562 1 79.75 304 ARG B CA 1
ATOM 4934 C C . ARG B 1 304 ? -20.781 -3.537 5.152 1 79.75 304 ARG B C 1
ATOM 4936 O O . ARG B 1 304 ? -20.5 -2.518 5.789 1 79.75 304 ARG B O 1
ATOM 4943 N N . TYR B 1 305 ? -21.25 -3.582 3.971 1 77.44 305 TYR B N 1
ATOM 4944 C CA . TYR B 1 305 ? -21.875 -2.383 3.424 1 77.44 305 TYR B CA 1
ATOM 4945 C C . TYR B 1 305 ? -23.359 -2.604 3.186 1 77.44 305 TYR B C 1
ATOM 4947 O O . TYR B 1 305 ? -23.766 -3.566 2.523 1 77.44 305 TYR B O 1
ATOM 4955 N N . ALA B 1 306 ? -24.141 -1.927 3.926 1 67.19 306 ALA B N 1
ATOM 4956 C CA . ALA B 1 306 ? -25.578 -2.004 3.719 1 67.19 306 ALA B CA 1
ATOM 4957 C C . ALA B 1 306 ? -26.031 -1.024 2.639 1 67.19 306 ALA B C 1
ATOM 4959 O O . ALA B 1 306 ? -25.438 0.044 2.473 1 67.19 306 ALA B O 1
ATOM 4960 N N . PRO B 1 307 ? -26.844 -1.582 1.786 1 60.06 307 PRO B N 1
ATOM 4961 C CA . PRO B 1 307 ? -27.375 -0.641 0.797 1 60.06 307 PRO B CA 1
ATOM 4962 C C . PRO B 1 307 ? -27.938 0.632 1.432 1 60.06 307 PRO B C 1
ATOM 4964 O O . PRO B 1 307 ? -28.484 0.587 2.537 1 60.06 307 PRO B O 1
ATOM 4967 N N . GLY B 1 308 ? -27.516 1.784 0.992 1 55.81 308 GLY B N 1
ATOM 4968 C CA . GLY B 1 308 ? -27.984 3.062 1.493 1 55.81 308 GLY B CA 1
ATOM 4969 C C . GLY B 1 308 ? -29.5 3.18 1.48 1 55.81 308 GLY B C 1
ATOM 4970 O O . GLY B 1 308 ? -30.188 2.414 0.797 1 55.81 308 GLY B O 1
ATOM 4971 N N . GLU B 1 309 ? -30.031 3.971 2.357 1 49.69 309 GLU B N 1
ATOM 4972 C CA . GLU B 1 309 ? -31.469 4.211 2.451 1 49.69 309 GLU B CA 1
ATOM 4973 C C . GLU B 1 309 ? -32.094 4.441 1.073 1 49.69 309 GLU B C 1
ATOM 4975 O O . GLU B 1 309 ? -33.156 3.943 0.782 1 49.69 309 GLU B O 1
ATOM 4980 N N . LYS B 1 310 ? -31.5 5.25 0.306 1 44.25 310 LYS B N 1
ATOM 4981 C CA . LYS B 1 310 ? -32.125 5.527 -0.982 1 44.25 310 LYS B CA 1
ATOM 4982 C C . LYS B 1 310 ? -32.219 4.266 -1.837 1 44.25 310 LYS B C 1
ATOM 4984 O O . LYS B 1 310 ? -33.219 4.035 -2.518 1 44.25 310 LYS B O 1
ATOM 4989 N N . GLN B 1 311 ? -31.219 3.547 -1.848 1 45.88 311 GLN B N 1
ATOM 4990 C CA . GLN B 1 311 ? -31.281 2.318 -2.631 1 45.88 311 GLN B CA 1
ATOM 4991 C C . GLN B 1 311 ? -32.281 1.342 -2.029 1 45.88 311 GLN B C 1
ATOM 4993 O O . GLN B 1 311 ? -32.969 0.609 -2.758 1 45.88 311 GLN B O 1
ATOM 4998 N N . LEU B 1 312 ? -32.344 1.311 -0.801 1 43.81 312 LEU B N 1
ATOM 4999 C CA . LEU B 1 312 ? -33.406 0.536 -0.156 1 43.81 312 LEU B CA 1
ATOM 5000 C C . LEU B 1 312 ? -34.781 1.108 -0.487 1 43.81 312 LEU B C 1
ATOM 5002 O O . LEU B 1 312 ? -35.719 0.357 -0.705 1 43.81 312 LEU B O 1
ATOM 5006 N N . MET B 1 313 ? -34.781 2.346 -0.395 1 41.09 313 MET B N 1
ATOM 5007 C CA . MET B 1 313 ? -36.062 2.977 -0.774 1 41.09 313 MET B CA 1
ATOM 5008 C C . MET B 1 313 ? -36.375 2.727 -2.246 1 41.09 313 MET B C 1
ATOM 5010 O O . MET B 1 313 ? -37.531 2.467 -2.605 1 41.09 313 MET B O 1
ATOM 5014 N N . ASP B 1 314 ? -35.469 2.861 -3.031 1 37.75 314 ASP B N 1
ATOM 5015 C CA . ASP B 1 314 ? -35.719 2.598 -4.445 1 37.75 314 ASP B CA 1
ATOM 5016 C C . ASP B 1 314 ? -36.031 1.118 -4.684 1 37.75 314 ASP B C 1
ATOM 5018 O O . ASP B 1 314 ? -36.875 0.773 -5.516 1 37.75 314 ASP B O 1
ATOM 5022 N N . ALA B 1 315 ? -35.344 0.347 -4.055 1 39.34 315 ALA B N 1
ATOM 5023 C CA . ALA B 1 315 ? -35.688 -1.073 -4.164 1 39.34 315 ALA B CA 1
ATOM 5024 C C . ALA B 1 315 ? -37.094 -1.357 -3.631 1 39.34 315 ALA B C 1
ATOM 5026 O O . ALA B 1 315 ? -37.812 -2.195 -4.18 1 39.34 315 ALA B O 1
ATOM 5027 N N . LYS B 1 316 ? -37.281 -0.627 -2.596 1 42.06 316 LYS B N 1
ATOM 5028 C CA . LYS B 1 316 ? -38.656 -0.767 -2.078 1 42.06 316 LYS B CA 1
ATOM 5029 C C . LYS B 1 316 ? -39.656 -0.189 -3.055 1 42.06 316 LYS B C 1
ATOM 5031 O O . LYS B 1 316 ? -40.812 -0.674 -3.137 1 42.06 316 LYS B O 1
ATOM 5036 N N . LEU B 1 317 ? -39.25 0.795 -3.684 1 37.84 317 LEU B N 1
ATOM 5037 C CA . LEU B 1 317 ? -40.188 1.363 -4.648 1 37.84 317 LEU B CA 1
ATOM 5038 C C . LEU B 1 317 ? -40.344 0.45 -5.863 1 37.84 317 LEU B C 1
ATOM 5040 O O . LEU B 1 317 ? -41.406 0.382 -6.465 1 37.84 317 LEU B O 1
ATOM 5044 N N . ASN B 1 318 ? -39.25 -0.141 -6.199 1 38.28 318 ASN B N 1
ATOM 5045 C CA . ASN B 1 318 ? -39.438 -1.046 -7.328 1 38.28 318 ASN B CA 1
ATOM 5046 C C . ASN B 1 318 ? -40.219 -2.299 -6.914 1 38.28 318 ASN B C 1
ATOM 5048 O O . ASN B 1 318 ? -40.656 -3.08 -7.766 1 38.28 318 ASN B O 1
ATOM 5052 N N . TYR B 1 319 ? -40.094 -2.656 -5.75 1 33.34 319 TYR B N 1
ATOM 5053 C CA . TYR B 1 319 ? -40.906 -3.781 -5.34 1 33.34 319 TYR B CA 1
ATOM 5054 C C . TYR B 1 319 ? -42.312 -3.305 -4.906 1 33.34 319 TYR B C 1
ATOM 5056 O O . TYR B 1 319 ? -43.188 -4.117 -4.598 1 33.34 319 TYR B O 1
ATOM 5064 N N . ALA B 1 320 ? -42.531 -2.07 -4.906 1 27.97 320 ALA B N 1
ATOM 5065 C CA . ALA B 1 320 ? -43.906 -1.661 -4.762 1 27.97 320 ALA B CA 1
ATOM 5066 C C . ALA B 1 320 ? -44.594 -1.479 -6.121 1 27.97 320 ALA B C 1
ATOM 5068 O O . ALA B 1 320 ? -43.969 -0.979 -7.062 1 27.97 320 ALA B O 1
#

InterPro domains:
  IPR002347 Short-chain dehydrogenase/reductase SDR [PF00106] (46-239)
  IPR002347 Short-chain dehydrogenase/reductase SDR [PR00080] (124-135)
  IPR002347 Short-chain dehydrogenase/reductase SDR [PR00080] (177-185)
  IPR002347 Short-chain dehydrogenase/reductase SDR [PR00080] (197-216)
  IPR002347 Short-chain dehydrogenase/reductase SDR [PR00081] (47-64)
  IPR002347 Short-chain dehydrogenase/reductase SDR [PR00081] (124-135)
  IPR002347 Short-chain dehydrogenase/reductase SDR [PR00081] (171-187)
  IPR002347 Short-chain dehydrogenase/reductase SDR [PR00081] (197-216)
  IPR002347 Short-chain dehydrogenase/reductase SDR [PR00081] (220-237)
  IPR020904 Short-chain dehydrogenase/reductase, conserved site [PS00061] (184-212)
  IPR036291 NAD(P)-binding domain superfamily [SSF51735] (40-288)

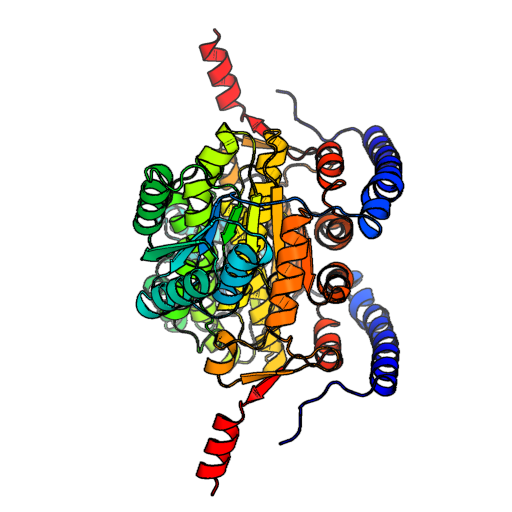Secondary structure (DSSP, 8-state):
----PPPPHHHHHHHHHHHHHHHHHHIIIIIHHHHH--PPPP-TT-EEEEETTTSHHHHHHHHIIIIIS--EEEEEES-HHHHHHHHHHHHHTT-EEEEEE--TTSHHHHHHHHHHHHH-TT--S-SEEEE-------B-TTTS-HHHHHHHIIIIIIHHHHHHHHHHHHHHHHT-EEEEEE--GGGT---TTBHHHHHHHHHHHHHHHHHHHHHHHTT--EEEEEEEE--B-SHHHHTTTEEEE-SS--PBPHHHHHHHHHHHHHTT-SEEEESTTHHIIIIIGGGG--TTHHHHHHHHH--EEEEPHHHHHHHHHH--/----PPPPHHHHHHHHHHHHHHHHHHIIIIIHHHHH--PPPP-TT-EEEEETTTSHHHHHHHHIIIIIS--EEEEEES-HHHHHHHHHHHHHTT-EEEEEE--TTSHHHHHHHHHHHHH-TT--S-SEEEE-------B-TTTS-HHHHHHHIIIIIIHHHHHHHHHHHHHHHHT-EEEEEE--GGGT---TTBHHHHHHHHHHHHHHHHHHHHHHHTT--EEEEEEEE--B-SHHHHTTTEEEE-SS--PBPHHHHHHHHHHHHHTT-SEEEESTTHHIIIIIGGGG--TTHHHHHHHHH--EEEEPHHHHHHHHHH--

Solvent-accessible surface area (backbone atoms only — not comparable to full-atom values): 31742 Å² total; per-residue (Å²): 132,79,70,85,60,58,57,55,68,68,59,48,52,51,50,50,52,54,44,53,51,50,50,51,48,41,45,62,69,54,48,49,51,44,77,78,55,63,71,65,58,85,43,63,75,34,30,35,39,27,33,32,18,33,46,58,69,28,28,46,41,46,44,45,39,11,56,76,45,40,16,34,27,38,32,27,17,66,51,57,69,43,24,50,50,45,32,50,56,32,42,74,68,72,19,43,54,44,69,41,77,24,46,47,60,36,57,66,42,35,40,52,47,42,50,51,40,48,68,32,89,89,63,31,77,65,41,33,41,36,39,53,43,66,66,84,57,75,34,48,74,80,73,43,50,72,64,54,45,49,50,33,44,33,29,36,34,47,14,46,51,35,49,47,55,51,48,47,59,63,20,59,75,68,46,37,35,34,45,33,40,62,52,27,50,38,37,66,43,36,32,63,36,21,32,48,39,11,13,25,26,10,18,42,50,16,28,51,39,5,49,50,38,37,31,60,74,67,69,44,58,54,45,54,28,41,33,26,37,52,62,52,63,32,64,78,40,55,73,64,41,41,40,70,39,24,46,82,48,69,68,34,58,49,68,60,50,38,53,52,50,50,49,33,60,37,44,63,34,48,70,41,42,40,60,63,70,50,42,49,51,58,37,54,50,52,54,70,58,42,82,78,42,43,64,56,49,46,63,62,43,37,76,44,70,40,76,14,67,65,56,49,48,49,52,48,51,68,73,94,130,79,70,86,58,59,56,55,68,69,59,49,51,51,50,52,52,54,43,51,52,48,50,52,49,42,45,62,71,53,48,49,50,43,76,78,55,62,71,67,57,84,43,64,75,33,30,35,38,28,32,33,19,30,48,58,69,28,29,47,39,46,42,44,39,11,55,76,44,39,17,34,28,37,32,28,18,67,51,55,69,43,25,50,50,45,31,50,56,33,41,74,67,72,18,42,54,44,69,41,79,24,45,47,60,36,57,66,41,34,39,51,48,42,50,52,40,48,69,31,88,91,64,32,77,64,40,32,40,37,39,54,43,67,67,83,57,75,32,47,75,80,71,42,49,73,65,54,45,49,49,32,43,33,29,35,34,47,13,46,51,34,50,46,56,53,49,47,59,62,21,60,75,67,44,38,35,34,44,31,40,63,52,27,51,36,36,67,41,35,31,64,34,21,32,47,40,10,11,26,26,9,18,43,50,16,29,51,38,5,48,50,38,38,32,58,75,67,67,44,58,53,45,55,27,42,34,26,37,53,61,52,63,32,64,77,42,56,74,65,41,42,42,69,39,25,45,82,47,69,68,34,58,51,70,60,50,36,52,53,50,50,49,34,59,37,45,62,33,48,69,41,41,41,61,64,71,48,42,47,51,57,39,56,48,51,54,69,58,42,81,77,43,43,63,55,48,46,64,63,42,37,75,44,70,40,75,13,67,65,55,47,48,48,50,48,49,69,72,93

Sequence (640 aa):
MGTISREPVLKRIFMVICFAFQYVYILLFRELPLLFYSARKSVTNQIVVITGGGRGLGKGLAKQFAIKEHAIVCILDINENDGLESVSEIVDEGGQAYFFKCDVSDSESVRACAKSIYSSPELGHVDILICNAAVLRMGTVLDLSDADFKTTTNVNILGYIYAVKSFVGDMMNRNRGQIVAIGSVCSHYGEYLGSAYCMSKFAVRGFMESLHMELIEKNNNITTTQIYPYFMDTPFIAEKQITPFSTFYELLPLDLCVKKITDAILREELYCYIPWHMQFLCVFCKCLASKHIIPAARRLFNFRYAPGEKQLMDAKLNYAMGTISREPVLKRIFMVICFAFQYVYILLFRELPLLFYSARKSVTNQIVVITGGGRGLGKGLAKQFAIKEHAIVCILDINENDGLESVSEIVDEGGQAYFFKCDVSDSESVRACAKSIYSSPELGHVDILICNAAVLRMGTVLDLSDADFKTTTNVNILGYIYAVKSFVGDMMNRNRGQIVAIGSVCSHYGEYLGSAYCMSKFAVRGFMESLHMELIEKNNNITTTQIYPYFMDTPFIAEKQITPFSTFYELLPLDLCVKKITDAILREELYCYIPWHMQFLCVFCKCLASKHIIPAARRLFNFRYAPGEKQLMDAKLNYA

Radius of gyration: 25.09 Å; Cα contacts (8 Å, |Δi|>4): 1276; chains: 2; bounding box: 87×70×58 Å

Nearest PDB structures (foldseek):
  5h5x-assembly2_E  TM=8.542E-01  e=2.857E-18  Streptomyces coelicolor A3(2)
  4is3-assembly1_A  TM=8.545E-01  e=2.457E-17  [Clostridium] scindens
  6m5n-assembly1_A  TM=8.510E-01  e=1.215E-16  Pseudomonas sp. TCU-HL1
  7x5j-assembly1_D  TM=9.196E-01  e=1.828E-13  Candidatus Methanoliparum
  3i4f-assembly1_B  TM=7.779E-01  e=1.087E-12  Bacillus thuringiensis serovar kurstaki str. T03a001